Protein AF-A0A815AGS9-F1 (afdb_monomer)

InterPro domains:
  IPR000169 Cysteine peptidase, cysteine active site [PS00139] (103-114)
  IPR001300 Peptidase C2, calpain, catalytic domain [PF00648] (49-339)
  IPR001300 Peptidase C2, calpain, catalytic domain [PS50203] (48-342)
  IPR001300 Peptidase C2, calpain, catalytic domain [SM00230] (30-350)
  IPR001300 Peptidase C2, calpain, catalytic domain [cd00044] (37-338)
  IPR006108 3-hydroxyacyl-CoA dehydrogenase, C-terminal [PF00725] (447-544)
  IPR006176 3-hydroxyacyl-CoA dehydrogenase, NAD binding [PF02737] (368-445)
  IPR006180 3-hydroxyacyl-CoA dehydrogenase, conserved site [PS00067] (444-468)
  IPR008927 6-phosphogluconate dehydrogenase-like, C-terminal domain superfamily [SSF48179] (446-545)
  IPR013328 6-phosphogluconate dehydrogenase, domain 2 [G3DSA:1.10.1040.10] (449-546)
  IPR022684 Peptidase C2, calpain family [PR00704] (33-56)
  IPR022684 Peptidase C2, calpain family [PR00704] (103-119)
  IPR022684 Peptidase C2, calpain family [PR00704] (166-189)
  IPR022684 Peptidase C2, calpain family [PR00704] (191-218)
  IPR022684 Peptidase C2, calpain family [PR00704] (318-339)
  IPR036291 NAD(P)-binding domain superfamily [SSF51735] (368-446)
  IPR038765 Papain-like cysteine peptidase superfamily [SSF54001] (18-348)
  IPR052242 Mitochondrial 3-hydroxyacyl-CoA dehydrogenase [PTHR43561] (370-545)

Secondary structure (DSSP, 8-state):
--------GGG-----PPPHHHHHHHHHHHHHHHHHHHHHHHHHHT-----TTS-SSHHHH-GGGTTS--EEEEGGG--SSS-TT--PPPBS-SS--GGGEE--SSS-HHHHHHHHHHHT-HHHHHHHB---S--TT-EEEEEEEETTEEEEEEEESEEEE-TTS-BSSSEEGGGBTHHHHHHHHHHHHHSSGGGGSS--HHHHHHHHH---EEEEES--SSS---HHHHHHHHHHHHHTT-EEEEE---SSS-HHHHHHTT--TT-EEEEEEEEEETTTTEEEEEEE-TT-------TTS-HHHHHHHHHHH-----TTEEEEEHHHHHHH-SEEEEE---TT----------SS---SPPPP------TT--EEE--SSS-HHHHGGG-S-GGGEEEEEEPSSTTT--EEEEEE-TT--HHHHHHHHHHHHHTT-EEEEEES-TTTTHHHHHHHHHHHHHHHHHHTSS-HHHHHHHHHHTS--SS-HHHHHHHH-HHHHHHHHHHHHHH-TT-GGGPPPHHHHHHHHTT--BGGGTBSSSB---

Sequence (546 aa):
MNSTTSLNPSLTTTYMSMNIRDRRHRDEAEAERKFRTIIERCRRTNTHFVDDEFPHSPSSLGDSYSQNNFEWVRISKFCSSFRNDDPTEWTVMSSPEPSDIEQGLLGNCWLVTALSLISERPRMLQHILLTQNINDEGVYLVRLCHNGLWKTIIVDDSFPCYFDDMLLFSKARRRQLYIPLIEKACAKLFGSYSKLISGQIEEGLQLFTGAPCDHIDLENDDEPIDSDLVWAKLLSSCQANLLIGASTSRTDVNKDVYDQFKVHGNHAFSILAAHALDNDLCRFVLLRDPHAHSCYTDERVTPEVLQILRTVHKAHRSSGAFWMEWSKFLLLFSKITISTYVGSHFDIREQARFNRSPTDSISVFYFHVPQHTILTSNTSSLPITEIAKDVQRQDKFGGLHFFNPVPVMKLLEVIRISGTSDETFQTLLNFGKALGKTTVSCKDTPGFIVNRLLVPYLLEAARMIERGDATPEDIDTAMKLGAGYPMGPIELLDYVGLDTSKYIVDGWKKLYPNEPSFQASELLNKIVGEGKFGRKTGAGFYNYKK

Solvent-accessible surface area (backbone atoms on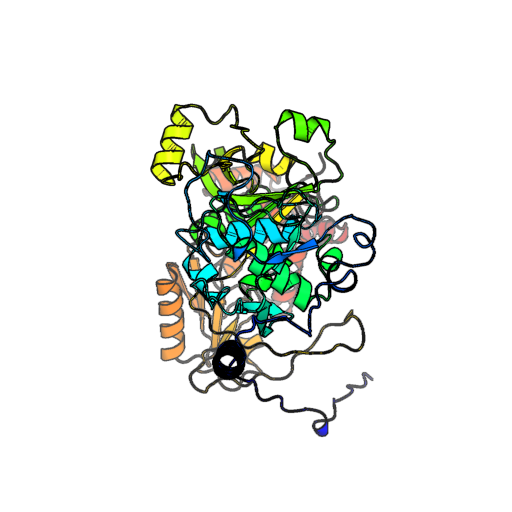ly — not comparable to full-atom values): 31107 Å² total; per-residue (Å²): 136,82,83,78,81,73,77,62,74,92,71,65,76,82,76,77,83,61,59,48,67,62,52,46,55,51,54,49,54,51,46,54,50,52,50,50,54,51,49,53,49,22,64,74,69,74,42,64,55,71,41,80,93,56,44,97,49,51,69,36,41,21,81,95,56,55,86,59,83,63,46,70,45,46,58,92,69,72,75,88,86,86,70,96,83,65,92,76,65,80,37,30,64,72,85,64,46,36,70,30,44,37,84,39,77,58,61,30,57,26,47,53,34,28,49,28,58,39,27,76,36,58,73,56,44,54,69,24,40,66,52,63,64,83,54,91,40,29,71,41,42,36,39,40,22,57,97,78,38,81,44,75,40,79,41,43,50,58,42,54,16,37,94,82,76,42,60,45,37,54,38,43,44,88,39,29,44,52,55,46,53,48,53,50,45,49,16,57,75,68,56,13,47,57,67,48,47,62,74,48,44,54,58,30,40,22,26,69,66,53,30,66,56,49,75,45,77,58,69,54,92,81,39,79,77,59,63,66,61,53,48,52,54,49,39,39,39,40,74,70,64,40,53,33,38,35,29,19,64,42,87,90,56,55,68,67,60,29,58,76,55,45,43,67,67,74,37,51,32,36,49,76,41,56,49,64,40,81,91,67,75,44,43,36,36,32,37,30,34,42,74,43,77,36,80,46,64,37,86,85,58,37,77,69,54,45,50,52,53,39,66,74,65,62,59,72,94,50,75,22,56,37,47,38,45,48,73,60,47,59,70,53,32,21,36,38,35,38,35,69,56,56,101,82,73,86,68,79,83,82,92,81,85,71,96,59,86,78,88,62,89,84,81,84,90,83,83,91,72,64,93,83,61,72,49,72,44,69,56,76,53,68,49,56,64,69,70,41,70,85,45,89,58,33,42,36,34,41,32,45,34,68,41,86,60,58,81,75,40,46,56,30,44,38,28,43,46,93,55,30,32,71,70,45,53,51,48,53,47,50,50,37,44,74,72,68,27,53,61,44,90,33,59,69,41,68,20,47,64,66,46,47,53,46,52,39,52,38,49,48,56,53,42,35,44,66,73,62,76,47,53,67,68,57,51,20,48,47,36,27,74,70,72,64,37,96,61,19,54,57,63,45,40,21,66,73,21,40,50,56,52,47,53,53,39,54,52,47,24,71,78,39,73,84,47,73,70,40,60,83,46,69,60,59,54,49,41,39,74,70,66,27,27,6,52,66,60,31,23,42,95,56,80,61,74,126

Foldseek 3Di:
DDDPPDDDPVPPPPDDFDFQVVVVVVLVVVVVVVVVVLVVVCVVVVHADADPLQHFACQQADDVCRPDPKGWDFLVPLDDDDDPPAPFDAFQDDLFALLQKDWAPAQQLLLSQLVNLCSVPVVLLCVAWVDGGDDPNQKTWGWWQDPLHIHIAIHGRTAIDDPVSHGRGMGGPSNHNSRVVNLSSVSSVQRHNNSSNDDHNQVNNCTSQVFHKDKDFLDDPQFDDPLVQVLVVQQLLLVVVWWKKFAQQDPPDDPVLCVVQQHDHRHMKTFNHWDAPDVNPWIKTKIFGSNLSGPGEDPVCPPVNVVVVCVVSVDDPRRRIYMDTSVVCSVGTGMMMTGPRDPPDGDTDDDDDDPDDDPDDDDDDDDDDDPPAAEEDQDQFDFQVVVCPPPPQLLRYWYWHADPVRSPAQEIETEHEPRHHPVNSVVSCVVSVVSNHDYDYFYRDGRTPCCVVLLLVLQVLVVCVVVVVDAQVVQQVCCCVPVVDPTGSQLVQLVVWLVVSQVSLVVCCVVPVPDPSSDHDVLSVVQVVVVATHNGNCHGSDHNDD

Organism: NCBI:txid392033

Radius of gyration: 28.4 Å; Cα contacts (8 Å, |Δi|>4): 867; chains: 1; bounding box: 63×69×75 Å

Mean predicted aligned error: 11.04 Å

Nearest PDB structures (foldseek):
  1f17-assembly1_A  TM=9.532E-01  e=5.447E-24  Homo sapiens
  4j0e-assembly1_A  TM=9.548E-01  e=2.139E-23  Caenorhabditis elegans
  4j0f-assembly1_B  TM=9.635E-01  e=3.783E-23  Caenorhabditis elegans
  4j0f-assembly1_A  TM=9.682E-01  e=4.005E-23  Caenorhabditis elegans
  1m76-assembly1_B  TM=8.921E-01  e=3.188E-23  Homo sapiens

pLDDT: mean 83.56, std 14.75, range [23.83, 98.31]

Structure (mmCIF, N/CA/C/O backbone):
data_AF-A0A815AGS9-F1
#
_entry.id   AF-A0A815AGS9-F1
#
loop_
_atom_site.group_PDB
_atom_site.id
_atom_site.type_symbol
_atom_site.label_atom_id
_atom_site.label_alt_id
_atom_site.label_comp_id
_atom_site.label_asym_id
_atom_site.label_entity_id
_atom_site.label_seq_id
_atom_site.pdbx_PDB_ins_code
_atom_site.Cartn_x
_atom_site.Cartn_y
_atom_site.Cartn_z
_atom_site.occupancy
_atom_site.B_iso_or_equiv
_atom_site.auth_seq_id
_atom_site.auth_comp_id
_atom_site.auth_asym_id
_atom_site.auth_atom_id
_atom_site.pdbx_PDB_model_num
ATOM 1 N N . MET A 1 1 ? 28.305 -36.511 -3.521 1.00 28.94 1 MET A N 1
ATOM 2 C CA . MET A 1 1 ? 27.216 -37.256 -2.856 1.00 28.94 1 MET A CA 1
ATOM 3 C C . MET A 1 1 ? 26.442 -36.248 -2.027 1.00 28.94 1 MET A C 1
ATOM 5 O O . MET A 1 1 ? 26.862 -35.939 -0.924 1.00 28.94 1 MET A O 1
ATOM 9 N N . ASN A 1 2 ? 25.397 -35.652 -2.603 1.00 25.34 2 ASN A N 1
ATOM 10 C CA . ASN A 1 2 ? 24.553 -34.690 -1.897 1.00 25.34 2 ASN A CA 1
ATOM 11 C C . ASN A 1 2 ? 23.443 -35.477 -1.209 1.00 25.34 2 ASN A C 1
ATOM 13 O O . ASN A 1 2 ? 22.612 -36.083 -1.881 1.00 25.34 2 ASN A O 1
ATOM 17 N N . SER A 1 3 ? 23.470 -35.510 0.119 1.00 23.83 3 SER A N 1
ATOM 18 C CA . SER A 1 3 ? 22.389 -36.051 0.929 1.00 23.83 3 SER A CA 1
ATOM 19 C C . SER A 1 3 ? 21.171 -35.137 0.798 1.00 23.83 3 SER A C 1
ATOM 21 O O . SER A 1 3 ? 21.074 -34.115 1.473 1.00 23.83 3 SER A O 1
ATOM 23 N N . THR A 1 4 ? 20.246 -35.493 -0.086 1.00 28.92 4 THR A N 1
ATOM 24 C CA . THR A 1 4 ? 18.860 -35.035 -0.034 1.00 28.92 4 THR A CA 1
ATOM 25 C C . THR A 1 4 ? 18.246 -35.567 1.255 1.00 28.92 4 THR A C 1
ATOM 27 O O . THR A 1 4 ? 17.842 -36.724 1.346 1.00 28.92 4 THR A O 1
ATOM 30 N N . THR A 1 5 ? 18.197 -34.733 2.287 1.00 28.16 5 THR A N 1
ATOM 31 C CA . THR A 1 5 ? 17.333 -34.959 3.444 1.00 28.16 5 THR A CA 1
ATOM 32 C C . THR A 1 5 ? 15.889 -34.840 2.968 1.00 28.16 5 THR A C 1
ATOM 34 O O . THR A 1 5 ? 15.315 -33.756 2.912 1.00 28.16 5 THR A O 1
ATOM 37 N N . SER A 1 6 ? 15.295 -35.968 2.578 1.00 28.67 6 SER A N 1
ATOM 38 C CA . SER A 1 6 ? 13.852 -36.070 2.400 1.00 28.67 6 SER A CA 1
ATOM 39 C C . SER A 1 6 ? 13.192 -35.794 3.749 1.00 28.67 6 SER A C 1
ATOM 41 O O . SER A 1 6 ? 13.379 -36.558 4.701 1.00 28.67 6 SER A O 1
ATOM 43 N N . LEU A 1 7 ? 12.435 -34.702 3.846 1.00 30.11 7 LEU A N 1
ATOM 44 C CA . LEU A 1 7 ? 11.530 -34.487 4.969 1.00 30.11 7 LEU A CA 1
ATOM 45 C C . LEU A 1 7 ? 10.557 -35.670 5.030 1.00 30.11 7 LEU A C 1
ATOM 47 O O . LEU A 1 7 ? 9.922 -36.025 4.038 1.00 30.11 7 LEU A O 1
ATOM 51 N N . ASN A 1 8 ? 10.497 -36.306 6.197 1.00 29.19 8 ASN A N 1
ATOM 52 C CA . ASN A 1 8 ? 9.633 -37.444 6.475 1.00 29.19 8 ASN A CA 1
ATOM 53 C C . ASN A 1 8 ? 8.165 -37.015 6.240 1.00 29.19 8 ASN A C 1
ATOM 55 O O . ASN A 1 8 ? 7.715 -36.082 6.912 1.00 29.19 8 ASN A O 1
ATOM 59 N N . PRO A 1 9 ? 7.400 -37.649 5.328 1.00 38.41 9 PRO A N 1
ATOM 60 C CA . PRO A 1 9 ? 6.019 -37.249 5.029 1.00 38.41 9 PRO A CA 1
ATOM 61 C C . PRO A 1 9 ? 5.105 -37.257 6.263 1.00 38.41 9 PRO A C 1
ATOM 63 O O . PRO A 1 9 ? 4.135 -36.509 6.326 1.00 38.41 9 PRO A O 1
ATOM 66 N N . SER A 1 10 ? 5.448 -38.043 7.286 1.00 32.84 10 SER A N 1
ATOM 67 C CA . SER A 1 10 ? 4.735 -38.129 8.565 1.00 32.84 10 SER A CA 1
ATOM 68 C C . SER A 1 10 ? 4.804 -36.866 9.439 1.00 32.84 10 SER A C 1
ATOM 70 O O . SER A 1 10 ? 4.078 -36.790 10.427 1.00 32.84 10 SER A O 1
ATOM 72 N N . LEU A 1 11 ? 5.629 -35.870 9.087 1.00 34.56 11 LEU A N 1
ATOM 73 C CA . LEU A 1 11 ? 5.696 -34.558 9.752 1.00 34.56 11 LEU A CA 1
ATOM 74 C C . LEU A 1 11 ? 4.956 -33.448 8.989 1.00 34.56 11 LEU A C 1
ATOM 76 O O . LEU A 1 11 ? 4.988 -32.291 9.411 1.00 34.56 11 LEU A O 1
ATOM 80 N N . THR A 1 12 ? 4.269 -33.768 7.886 1.00 37.03 12 THR A N 1
ATOM 81 C CA . THR A 1 12 ? 3.355 -32.808 7.254 1.00 37.03 12 THR A CA 1
ATOM 82 C C . THR A 1 12 ? 2.075 -32.713 8.074 1.00 37.03 12 THR A C 1
ATOM 84 O O . THR A 1 12 ? 1.084 -33.391 7.816 1.00 37.03 12 THR A O 1
ATOM 87 N N . THR A 1 13 ? 2.080 -31.856 9.095 1.00 38.69 13 THR A N 1
ATOM 88 C CA . THR A 1 13 ? 0.830 -31.400 9.702 1.00 38.69 13 THR A CA 1
ATOM 89 C C . THR A 1 13 ? 0.014 -30.749 8.589 1.00 38.69 13 THR A C 1
ATOM 91 O O . THR A 1 13 ? 0.365 -29.683 8.085 1.00 38.69 13 THR A O 1
ATOM 94 N N . THR A 1 14 ? -1.043 -31.424 8.141 1.00 38.28 14 THR A N 1
ATOM 95 C CA . THR A 1 14 ? -2.003 -30.848 7.201 1.00 38.28 14 THR A CA 1
ATOM 96 C C . THR A 1 14 ? -2.766 -29.766 7.952 1.00 38.28 14 THR A C 1
ATOM 98 O O . THR A 1 14 ? -3.725 -30.046 8.669 1.00 38.28 14 THR A O 1
ATOM 101 N N . TYR A 1 15 ? -2.305 -28.524 7.851 1.00 41.81 15 TYR A N 1
ATOM 102 C CA . TYR A 1 15 ? -3.049 -27.385 8.364 1.00 41.81 15 TYR A CA 1
ATOM 103 C C . TYR A 1 15 ? -4.212 -27.134 7.409 1.00 41.81 15 TYR A C 1
ATOM 105 O O . TYR A 1 15 ? -4.020 -26.772 6.249 1.00 41.81 15 TYR A O 1
ATOM 113 N N . MET A 1 16 ? -5.433 -27.403 7.873 1.00 41.69 16 MET A N 1
ATOM 114 C CA . MET A 1 16 ? -6.617 -26.983 7.137 1.00 41.69 16 MET A CA 1
ATOM 115 C C . MET A 1 16 ? -6.713 -25.467 7.216 1.00 41.69 16 MET A C 1
ATOM 117 O O . MET A 1 16 ? -6.917 -24.913 8.298 1.00 41.69 16 MET A O 1
ATOM 121 N N . SER A 1 17 ? -6.593 -24.813 6.064 1.00 48.66 17 SER A N 1
ATOM 122 C CA . SER A 1 17 ? -6.800 -23.377 5.962 1.00 48.66 17 SER A CA 1
ATOM 123 C C . SER A 1 17 ? -8.215 -23.031 6.399 1.00 48.66 17 SER A C 1
ATOM 125 O O . SER A 1 17 ? -9.193 -23.537 5.841 1.00 48.66 17 SER A O 1
ATOM 127 N N . MET A 1 18 ? -8.335 -22.169 7.399 1.00 52.22 18 MET A N 1
ATOM 128 C CA . MET A 1 18 ? -9.623 -21.685 7.870 1.00 52.22 18 MET A CA 1
ATOM 129 C C . MET A 1 18 ? -9.985 -20.414 7.114 1.00 52.22 18 MET A C 1
ATOM 131 O O . MET A 1 18 ? -9.191 -19.476 7.051 1.00 52.22 18 MET A O 1
ATOM 135 N N . ASN A 1 19 ? -11.200 -20.356 6.572 1.00 60.56 19 ASN A N 1
ATOM 136 C CA . ASN A 1 19 ? -11.698 -19.128 5.974 1.00 60.56 19 ASN A CA 1
ATOM 137 C C . ASN A 1 19 ? -11.734 -18.023 7.046 1.00 60.56 19 ASN A C 1
ATOM 139 O O . ASN A 1 19 ? -12.396 -18.162 8.080 1.00 60.56 19 ASN A O 1
ATOM 143 N N . ILE A 1 20 ? -11.010 -16.926 6.813 1.00 63.66 20 ILE A N 1
ATOM 144 C CA . ILE A 1 20 ? -10.894 -15.841 7.791 1.00 63.66 20 ILE A CA 1
ATOM 145 C C . ILE A 1 20 ? -12.243 -15.172 8.065 1.00 63.66 20 ILE A C 1
ATOM 147 O O . ILE A 1 20 ? -12.458 -14.698 9.177 1.00 63.66 20 ILE A O 1
ATOM 151 N N . ARG A 1 21 ? -13.173 -15.167 7.096 1.00 67.00 21 ARG A N 1
ATOM 152 C CA . ARG A 1 21 ? -14.525 -14.625 7.288 1.00 67.00 21 ARG A CA 1
ATOM 153 C C . ARG A 1 21 ? -15.323 -15.485 8.258 1.00 67.00 21 ARG A C 1
ATOM 155 O O . ARG A 1 21 ? -15.957 -14.936 9.148 1.00 67.00 21 ARG A O 1
ATOM 162 N N . ASP A 1 22 ? -15.230 -16.808 8.156 1.00 69.50 22 ASP A N 1
ATOM 163 C CA . ASP A 1 22 ? -15.920 -17.719 9.080 1.00 69.50 22 ASP A CA 1
ATOM 164 C C . ASP A 1 22 ? -15.358 -17.605 10.496 1.00 69.50 22 ASP A C 1
ATOM 166 O O . ASP A 1 22 ? -16.104 -17.538 11.475 1.00 69.50 22 ASP A O 1
ATOM 170 N N . ARG A 1 23 ? -14.026 -17.532 10.620 1.00 71.81 23 ARG A N 1
ATOM 171 C CA . ARG A 1 23 ? -13.377 -17.254 11.905 1.00 71.81 23 ARG A CA 1
ATOM 172 C C . ARG A 1 23 ? -13.841 -15.915 12.469 1.00 71.81 23 ARG A C 1
ATOM 174 O O . ARG A 1 23 ? -14.278 -15.864 13.612 1.00 71.81 23 ARG A O 1
ATOM 181 N N . ARG A 1 24 ? -13.830 -14.873 11.641 1.00 73.38 24 ARG A N 1
ATOM 182 C CA . ARG A 1 24 ? -14.290 -13.533 11.996 1.00 73.38 24 ARG A CA 1
ATOM 183 C C . ARG A 1 24 ? -15.736 -13.540 12.485 1.00 73.38 24 ARG A C 1
ATOM 185 O O . ARG A 1 24 ? -15.992 -12.992 13.545 1.00 73.38 24 ARG A O 1
ATOM 192 N N . HIS A 1 25 ? -16.660 -14.192 11.783 1.00 78.44 25 HIS A N 1
ATOM 193 C CA . HIS A 1 25 ? -18.056 -14.284 12.216 1.00 78.44 25 HIS A CA 1
ATOM 194 C C . HIS A 1 25 ? -18.205 -14.970 13.577 1.00 78.44 25 HIS A C 1
ATOM 196 O O . HIS A 1 25 ? -19.028 -14.548 14.389 1.00 78.44 25 HIS A O 1
ATOM 202 N N . ARG A 1 26 ? -17.400 -16.004 13.858 1.00 80.25 26 ARG A N 1
ATOM 203 C CA . ARG A 1 26 ? -17.395 -16.653 15.177 1.00 80.25 26 ARG A CA 1
ATOM 204 C C . ARG A 1 26 ? -16.855 -15.733 16.270 1.00 80.25 26 ARG A C 1
ATOM 206 O O . ARG A 1 26 ? -17.516 -15.592 17.295 1.00 80.25 26 ARG A O 1
ATOM 213 N N . ASP A 1 27 ? -15.716 -15.089 16.033 1.00 79.50 27 ASP A N 1
ATOM 214 C CA . ASP A 1 27 ? -15.076 -14.186 16.998 1.00 79.50 27 ASP A CA 1
ATOM 215 C C . ASP A 1 27 ? -15.971 -12.956 17.280 1.00 79.50 27 ASP A C 1
ATOM 217 O O . ASP A 1 27 ? -16.116 -12.520 18.423 1.00 79.50 27 ASP A O 1
ATOM 221 N N . GLU A 1 28 ? -16.650 -12.435 16.252 1.00 80.81 28 GLU A N 1
ATOM 222 C CA . GLU A 1 28 ? -17.669 -11.384 16.363 1.00 80.81 28 GLU A CA 1
ATOM 223 C C . GLU A 1 28 ? -18.873 -11.838 17.196 1.00 80.81 28 GLU A C 1
ATOM 225 O O . GLU A 1 28 ? -19.296 -11.126 18.106 1.00 80.81 28 GLU A O 1
ATOM 230 N N . ALA A 1 29 ? -19.410 -13.031 16.926 1.00 86.06 29 ALA A N 1
ATOM 231 C CA . ALA A 1 29 ? -20.555 -13.562 17.660 1.00 86.06 29 ALA A CA 1
ATOM 232 C C . ALA A 1 29 ? -20.234 -13.832 19.140 1.00 86.06 29 ALA A C 1
ATOM 234 O O . ALA A 1 29 ? -21.107 -13.686 20.000 1.00 86.06 29 ALA A O 1
ATOM 235 N N . GLU A 1 30 ? -19.000 -14.233 19.455 1.00 87.69 30 GLU A N 1
ATOM 236 C CA . GLU A 1 30 ? -18.544 -14.388 20.836 1.00 87.69 30 GLU A CA 1
ATOM 237 C C . GLU A 1 30 ? -18.424 -13.033 21.544 1.00 87.69 30 GLU A C 1
ATOM 239 O O . GLU A 1 30 ? -18.948 -12.873 22.650 1.00 87.69 30 GLU A O 1
ATOM 244 N N . ALA A 1 31 ? -17.789 -12.047 20.902 1.00 86.12 31 ALA A N 1
ATOM 245 C CA . ALA A 1 31 ? -17.641 -10.704 21.456 1.00 86.12 31 ALA A CA 1
ATOM 246 C C . ALA A 1 31 ? -19.001 -10.032 21.696 1.00 86.12 31 ALA A C 1
ATOM 248 O O . ALA A 1 31 ? -19.231 -9.481 22.769 1.00 86.12 31 ALA A O 1
ATOM 249 N N . GLU A 1 32 ? -19.939 -10.168 20.757 1.00 88.25 32 GLU A N 1
ATOM 250 C CA . GLU A 1 32 ? -21.309 -9.658 20.877 1.00 88.25 32 GLU A CA 1
ATOM 251 C C . GLU A 1 32 ? -22.083 -10.331 22.025 1.00 88.25 32 GLU A C 1
ATOM 253 O O . GLU A 1 32 ? -22.912 -9.715 22.698 1.00 88.25 32 GLU A O 1
ATOM 258 N N . ARG A 1 33 ? -21.822 -11.619 22.281 1.00 92.25 33 ARG A N 1
ATOM 259 C CA . ARG A 1 33 ? -22.417 -12.333 23.419 1.00 92.25 33 ARG A CA 1
ATOM 260 C C . ARG A 1 33 ? -21.856 -11.821 24.742 1.00 92.25 33 ARG A C 1
ATOM 262 O O . ARG A 1 33 ? -22.626 -11.579 25.665 1.00 92.25 33 ARG A O 1
ATOM 269 N N . LYS A 1 34 ? -20.534 -11.637 24.830 1.00 90.88 34 LYS A N 1
ATOM 270 C CA . LYS A 1 34 ? -19.873 -11.046 26.006 1.00 90.88 34 LYS A CA 1
ATOM 271 C C . LYS A 1 34 ? -20.389 -9.632 26.268 1.00 90.88 34 LYS A C 1
ATOM 273 O O . LYS A 1 34 ? -20.774 -9.340 27.395 1.00 90.88 34 LYS A O 1
ATOM 278 N N . PHE A 1 35 ? -20.481 -8.808 25.226 1.00 92.69 35 PHE A N 1
ATOM 279 C CA . PHE A 1 35 ? -21.033 -7.456 25.279 1.00 92.69 35 PHE A CA 1
ATOM 280 C C . PHE A 1 35 ? -22.441 -7.434 25.880 1.00 92.69 35 PHE A C 1
ATOM 282 O O . PHE A 1 35 ? -22.672 -6.752 26.875 1.00 92.69 35 PHE A O 1
ATOM 289 N N . ARG A 1 36 ? -23.366 -8.247 25.354 1.00 93.56 36 ARG A N 1
ATOM 290 C CA . ARG A 1 36 ? -24.739 -8.325 25.879 1.00 93.56 36 ARG A CA 1
ATOM 291 C C . ARG A 1 36 ? -24.795 -8.765 27.340 1.00 93.56 36 ARG A C 1
ATOM 293 O O . ARG A 1 36 ? -25.482 -8.127 28.132 1.00 93.56 36 ARG A O 1
ATOM 300 N N . THR A 1 37 ? -24.020 -9.781 27.720 1.00 95.00 37 THR A N 1
ATOM 301 C CA . THR A 1 37 ? -23.931 -10.233 29.119 1.00 95.00 37 THR A CA 1
ATOM 302 C C . THR A 1 37 ? -23.425 -9.128 30.051 1.00 95.00 37 THR A C 1
ATOM 304 O O . THR A 1 37 ? -23.927 -8.987 31.167 1.00 95.00 37 THR A O 1
ATOM 307 N N . ILE A 1 38 ? -22.440 -8.335 29.610 1.00 94.06 38 ILE A N 1
ATOM 308 C CA . ILE A 1 38 ? -21.919 -7.193 30.375 1.00 94.06 38 ILE A CA 1
ATOM 309 C C . ILE A 1 38 ? -23.019 -6.145 30.561 1.00 94.06 38 ILE A C 1
ATOM 311 O O . ILE A 1 38 ? -23.302 -5.773 31.698 1.00 94.06 38 ILE A O 1
ATOM 315 N N . ILE A 1 39 ? -23.686 -5.738 29.475 1.00 94.00 39 ILE A N 1
ATOM 316 C CA . ILE A 1 39 ? -24.785 -4.762 29.510 1.00 94.00 39 ILE A CA 1
ATOM 317 C C . ILE A 1 39 ? -25.890 -5.208 30.478 1.00 94.00 39 ILE A C 1
ATOM 319 O O . ILE A 1 39 ? -26.298 -4.449 31.356 1.00 94.00 39 ILE A O 1
ATOM 323 N N . GLU A 1 40 ? -26.358 -6.453 30.361 1.00 94.75 40 GLU A N 1
ATOM 324 C CA . GLU A 1 40 ? -27.407 -7.004 31.226 1.00 94.75 40 GLU A CA 1
ATOM 325 C C . GLU A 1 40 ? -26.993 -7.012 32.701 1.00 94.75 40 GLU A C 1
ATOM 327 O O . GLU A 1 40 ? -27.786 -6.650 33.577 1.00 94.75 40 GLU A O 1
ATOM 332 N N . ARG A 1 41 ? -25.740 -7.386 32.990 1.00 94.88 41 ARG A N 1
ATOM 333 C CA . ARG A 1 41 ? -25.204 -7.366 34.352 1.00 94.88 41 ARG A CA 1
ATOM 334 C C . ARG A 1 41 ? -25.172 -5.945 34.906 1.00 94.88 41 ARG A C 1
ATOM 336 O O . ARG A 1 41 ? -25.708 -5.749 35.992 1.00 94.88 41 ARG A O 1
ATOM 343 N N . CYS A 1 42 ? -24.597 -4.997 34.166 1.00 94.88 42 CYS A N 1
ATOM 344 C CA . CYS A 1 42 ? -24.490 -3.586 34.540 1.00 94.88 42 CYS A CA 1
ATOM 345 C C . CYS A 1 42 ? -25.859 -2.969 34.845 1.00 94.88 42 CYS A C 1
ATOM 347 O O . CYS A 1 42 ? -26.044 -2.372 35.906 1.00 94.88 42 CYS A O 1
ATOM 349 N N . ARG A 1 43 ? -26.853 -3.209 33.980 1.00 94.38 43 ARG A N 1
ATOM 350 C CA . ARG A 1 43 ? -28.241 -2.770 34.199 1.00 94.38 43 ARG A CA 1
ATOM 351 C C . ARG A 1 43 ? -28.849 -3.373 35.457 1.00 94.38 43 ARG A C 1
ATOM 353 O O . ARG A 1 43 ? -29.470 -2.662 36.239 1.00 94.38 43 ARG A O 1
ATOM 360 N N . ARG A 1 44 ? -28.659 -4.678 35.679 1.00 95.50 44 ARG A N 1
ATOM 361 C CA . ARG A 1 44 ? -29.209 -5.378 36.850 1.00 95.50 44 ARG A CA 1
ATOM 362 C C . ARG A 1 44 ? -28.602 -4.886 38.165 1.00 95.50 44 ARG A C 1
ATOM 364 O O . ARG A 1 44 ? -29.304 -4.843 39.169 1.00 95.50 44 ARG A O 1
ATOM 371 N N . THR A 1 45 ? -27.309 -4.569 38.181 1.00 94.00 45 THR A N 1
ATOM 372 C CA . THR A 1 45 ? -26.603 -4.108 39.387 1.00 94.00 45 THR A CA 1
ATOM 373 C C . THR A 1 45 ? -26.597 -2.591 39.545 1.00 94.00 45 THR A C 1
ATOM 375 O O . THR A 1 45 ? -26.130 -2.111 40.572 1.00 94.00 45 THR A O 1
ATOM 378 N N . ASN A 1 46 ? -27.130 -1.847 38.570 1.00 92.25 46 ASN A N 1
ATOM 379 C CA . ASN A 1 46 ? -27.054 -0.389 38.497 1.00 92.25 46 ASN A CA 1
ATOM 380 C C . ASN A 1 46 ? -25.604 0.123 38.625 1.00 92.25 46 ASN A C 1
ATOM 382 O O . ASN A 1 46 ? -25.312 1.054 39.374 1.00 92.25 46 ASN A O 1
ATOM 386 N N . THR A 1 47 ? -24.682 -0.542 37.925 1.00 93.00 47 THR A N 1
ATOM 387 C CA . THR A 1 47 ? -23.250 -0.212 37.898 1.00 93.00 47 THR A CA 1
ATOM 388 C C . THR A 1 47 ? -22.765 -0.060 36.465 1.00 93.00 47 THR A C 1
ATOM 390 O O . THR A 1 47 ? -23.325 -0.654 35.547 1.00 93.00 47 THR A O 1
ATOM 393 N N . HIS A 1 48 ? -21.673 0.669 36.272 1.00 92.56 48 HIS A N 1
ATOM 394 C CA . HIS A 1 48 ? -21.010 0.778 34.973 1.00 92.56 48 HIS A CA 1
ATOM 395 C C . HIS A 1 48 ? -19.995 -0.347 34.771 1.00 92.56 48 HIS A C 1
ATOM 397 O O . HIS A 1 48 ? -19.583 -1.005 35.730 1.00 92.56 48 HIS A O 1
ATOM 403 N N . PHE A 1 49 ? -19.633 -0.594 33.518 1.00 95.06 49 PHE A N 1
ATOM 404 C CA . PHE A 1 49 ? -18.580 -1.528 33.167 1.00 95.06 49 PHE A CA 1
ATOM 405 C C . PHE A 1 49 ? -17.217 -0.923 33.511 1.00 95.06 49 PHE A C 1
ATOM 407 O O . PHE A 1 49 ? -16.944 0.239 33.218 1.00 95.06 49 PHE A O 1
ATOM 414 N N . VAL A 1 50 ? -16.374 -1.732 34.143 1.00 93.56 50 VAL A N 1
ATOM 415 C CA . VAL A 1 50 ? -14.960 -1.447 34.379 1.00 93.56 50 VAL A CA 1
ATOM 416 C C . VAL A 1 50 ? -14.198 -2.651 33.856 1.00 93.56 50 VAL A C 1
ATOM 418 O O . VAL A 1 50 ? -14.547 -3.791 34.167 1.00 93.56 50 VAL A O 1
ATOM 421 N N . ASP A 1 51 ? -13.208 -2.399 33.011 1.00 93.88 51 ASP A N 1
ATOM 422 C CA . ASP A 1 51 ? -12.447 -3.449 32.354 1.00 93.88 51 ASP A CA 1
ATOM 423 C C . ASP A 1 51 ? -11.356 -4.009 33.278 1.00 93.88 51 ASP A C 1
ATOM 425 O O . ASP A 1 51 ? -10.257 -3.463 33.381 1.00 93.88 51 ASP A O 1
ATOM 429 N N . ASP A 1 52 ? -11.651 -5.129 33.940 1.00 93.06 52 ASP A N 1
ATOM 430 C CA . ASP A 1 52 ? -10.713 -5.801 34.850 1.00 93.06 52 ASP A CA 1
ATOM 431 C C . ASP A 1 52 ? -9.429 -6.287 34.143 1.00 93.06 52 ASP A C 1
ATOM 433 O O . ASP A 1 52 ? -8.388 -6.439 34.785 1.00 93.06 52 ASP A O 1
ATOM 437 N N . GLU A 1 53 ? -9.471 -6.522 32.824 1.00 93.44 53 GLU A N 1
ATOM 438 C CA . GLU A 1 53 ? -8.292 -6.920 32.038 1.00 93.44 53 GLU A CA 1
ATOM 439 C C . GLU A 1 53 ? -7.378 -5.730 31.706 1.00 93.44 53 GLU A C 1
ATOM 441 O O . GLU A 1 53 ? -6.234 -5.931 31.293 1.00 93.44 53 GLU A O 1
ATOM 446 N N . PHE A 1 54 ? -7.868 -4.497 31.866 1.00 95.94 54 PHE A N 1
ATOM 447 C CA . PHE A 1 54 ? -7.117 -3.266 31.624 1.00 95.94 54 PHE A CA 1
ATOM 448 C C . PHE A 1 54 ? -7.445 -2.216 32.701 1.00 95.94 54 PHE A C 1
ATOM 450 O O . PHE A 1 54 ? -8.128 -1.222 32.436 1.00 95.94 54 PHE A O 1
ATOM 457 N N . PRO A 1 55 ? -6.976 -2.441 33.944 1.00 93.25 55 PRO A N 1
ATOM 458 C CA . PRO A 1 55 ? -7.440 -1.716 35.121 1.00 93.25 55 PRO A CA 1
ATOM 459 C C . PRO A 1 55 ? -7.056 -0.234 35.094 1.00 93.25 55 PRO A C 1
ATOM 461 O O . PRO A 1 55 ? -6.050 0.160 34.506 1.00 93.25 55 PRO A O 1
ATOM 464 N N . HIS A 1 56 ? -7.808 0.598 35.813 1.00 92.94 56 HIS A N 1
ATOM 465 C CA . HIS A 1 56 ? -7.552 2.038 35.964 1.00 92.94 56 HIS A CA 1
ATOM 466 C C . HIS A 1 56 ? -6.384 2.307 36.925 1.00 92.94 56 HIS A C 1
ATOM 468 O O . HIS A 1 56 ? -6.553 2.836 38.021 1.00 92.94 56 HIS A O 1
ATOM 474 N N . SER A 1 57 ? -5.184 1.873 36.548 1.00 88.56 57 SER A N 1
ATOM 475 C CA . SER A 1 57 ? -3.994 1.916 37.396 1.00 88.56 57 SER A CA 1
ATOM 476 C C . SER A 1 57 ? -2.737 2.261 36.585 1.00 88.56 57 SER A C 1
ATOM 478 O O . SER A 1 57 ? -2.761 2.228 35.348 1.00 88.56 57 SER A O 1
ATOM 480 N N . PRO A 1 58 ? -1.606 2.553 37.256 1.00 87.94 58 PRO A N 1
ATOM 481 C CA . PRO A 1 58 ? -0.333 2.770 36.579 1.00 87.94 58 PRO A CA 1
ATOM 482 C C . PRO A 1 58 ? 0.110 1.615 35.669 1.00 87.94 58 PRO A C 1
ATOM 484 O O . PRO A 1 58 ? 0.817 1.875 34.700 1.00 87.94 58 PRO A O 1
ATOM 487 N N . SER A 1 59 ? -0.321 0.364 35.904 1.00 90.25 59 SER A N 1
ATOM 488 C CA . SER A 1 59 ? 0.066 -0.770 35.045 1.00 90.25 59 SER A CA 1
ATOM 489 C C . SER A 1 59 ? -0.448 -0.619 33.612 1.00 90.25 59 SER A C 1
ATOM 491 O O . SER A 1 59 ? 0.246 -0.985 32.669 1.00 90.25 59 SER A O 1
ATOM 493 N N . SER A 1 60 ? -1.635 -0.032 33.444 1.00 93.00 60 SER A N 1
ATOM 494 C CA . SER A 1 60 ? -2.254 0.198 32.133 1.00 93.00 60 SER A CA 1
ATOM 495 C C . SER A 1 60 ? -1.662 1.409 31.410 1.00 93.00 60 SER A C 1
ATOM 497 O O . SER A 1 60 ? -1.723 1.495 30.185 1.00 93.00 60 SER A O 1
ATOM 499 N N . LEU A 1 61 ? -1.038 2.338 32.139 1.00 89.62 61 LEU A N 1
ATOM 500 C CA . LEU A 1 61 ? -0.284 3.445 31.544 1.00 89.62 61 LEU A CA 1
ATOM 501 C C . LEU A 1 61 ? 1.148 3.036 31.188 1.00 89.62 61 LEU A C 1
ATOM 503 O O . LEU A 1 61 ? 1.646 3.396 30.123 1.00 89.62 61 LEU A O 1
ATOM 507 N N . GLY A 1 62 ? 1.783 2.255 32.063 1.00 86.25 62 GLY A N 1
ATOM 508 C CA . GLY A 1 62 ? 3.186 1.863 32.014 1.00 86.25 62 GLY A CA 1
ATOM 509 C C . GLY A 1 62 ? 4.112 2.772 32.830 1.00 86.25 62 GLY A C 1
ATOM 510 O O . GLY A 1 62 ? 3.781 3.915 33.153 1.00 86.25 62 GLY A O 1
ATOM 511 N N . ASP A 1 63 ? 5.299 2.247 33.150 1.00 74.44 63 ASP A N 1
ATOM 512 C CA . ASP A 1 63 ? 6.205 2.793 34.174 1.00 74.44 63 ASP A CA 1
ATOM 513 C C . ASP A 1 63 ? 6.561 4.275 33.977 1.00 74.44 63 ASP A C 1
ATOM 515 O O . ASP A 1 63 ? 6.595 5.035 34.946 1.00 74.44 63 ASP A O 1
ATOM 519 N N . SER A 1 64 ? 6.739 4.712 32.726 1.00 70.25 64 SER A N 1
ATOM 520 C CA . SER A 1 64 ? 7.124 6.084 32.358 1.00 70.25 64 SER A CA 1
ATOM 521 C C . SER A 1 64 ? 6.105 7.165 32.736 1.00 70.25 64 SER A C 1
ATOM 523 O O . SER A 1 64 ? 6.466 8.336 32.774 1.00 70.25 64 SER A O 1
ATOM 525 N N . TYR A 1 65 ? 4.853 6.796 33.019 1.00 69.88 65 TYR A N 1
ATOM 526 C CA . TYR A 1 65 ? 3.774 7.743 33.336 1.00 69.88 65 TYR A CA 1
ATOM 527 C C . TYR A 1 65 ? 3.177 7.531 34.732 1.00 69.88 65 TYR A C 1
ATOM 529 O O . TYR A 1 65 ? 2.223 8.208 35.105 1.00 69.88 65 TYR A O 1
ATOM 537 N N . SER A 1 66 ? 3.758 6.626 35.525 1.00 62.53 66 SER A N 1
ATOM 538 C CA . SER A 1 66 ? 3.285 6.261 36.868 1.00 62.53 66 SER A CA 1
ATOM 539 C C . SER A 1 66 ? 3.402 7.379 37.917 1.00 62.53 66 SER A C 1
ATOM 541 O O . SER A 1 66 ? 2.721 7.323 38.936 1.00 62.53 66 SER A O 1
ATOM 543 N N . GLN A 1 67 ? 4.241 8.392 37.670 1.00 59.59 67 GLN A N 1
ATOM 544 C CA . GLN A 1 67 ? 4.515 9.504 38.594 1.00 59.59 67 GLN A CA 1
ATOM 545 C C . GLN A 1 67 ? 3.697 10.774 38.309 1.00 59.59 67 GLN A C 1
ATOM 547 O O . GLN A 1 67 ? 3.814 11.754 39.043 1.00 59.59 67 GLN A O 1
ATOM 552 N N . ASN A 1 68 ? 2.885 10.781 37.249 1.00 63.25 68 ASN A N 1
ATOM 553 C CA . ASN A 1 68 ? 2.043 11.927 36.929 1.00 63.25 68 ASN A CA 1
ATOM 554 C C . ASN A 1 68 ? 0.812 11.950 37.844 1.00 63.25 68 ASN A C 1
ATOM 556 O O . ASN A 1 68 ? 0.227 10.916 38.151 1.00 63.25 68 ASN A O 1
ATOM 560 N N . ASN A 1 69 ? 0.390 13.143 38.250 1.00 71.69 69 ASN A N 1
ATOM 561 C CA . ASN A 1 69 ? -0.893 13.340 38.911 1.00 71.69 69 ASN A CA 1
ATOM 562 C C . ASN A 1 69 ? -2.023 13.225 37.868 1.00 71.69 69 ASN A C 1
ATOM 564 O O . ASN A 1 69 ? -2.343 14.211 37.203 1.00 71.69 69 ASN A O 1
ATOM 568 N N . PHE A 1 70 ? -2.579 12.027 37.692 1.00 76.44 70 PHE A N 1
ATOM 569 C CA . PHE A 1 70 ? -3.693 11.762 36.778 1.00 76.44 70 PHE A CA 1
ATOM 570 C C . PHE A 1 70 ? -4.828 11.020 37.486 1.00 76.44 70 PHE A C 1
ATOM 572 O O . PHE A 1 70 ? -4.619 10.318 38.477 1.00 76.44 70 PHE A O 1
ATOM 579 N N . GLU A 1 71 ? -6.025 11.120 36.922 1.00 87.81 71 GLU A N 1
ATOM 580 C CA . GLU A 1 71 ? -7.198 10.356 37.338 1.00 87.81 71 GLU A CA 1
ATOM 581 C C . GLU A 1 71 ? -7.879 9.694 36.141 1.00 87.81 71 GLU A C 1
ATOM 583 O O . GLU A 1 71 ? -7.807 10.178 35.014 1.00 87.81 71 GLU A O 1
ATOM 588 N N . TRP A 1 72 ? -8.520 8.549 36.375 1.00 90.25 72 TRP A N 1
ATOM 589 C CA . TRP A 1 72 ? -9.330 7.884 35.360 1.00 90.25 72 TRP A CA 1
ATOM 590 C C . TRP A 1 72 ? -10.762 8.383 35.469 1.00 90.25 72 TRP A C 1
ATOM 592 O O . TRP A 1 72 ? -11.471 8.076 36.429 1.00 90.25 72 TRP A O 1
ATOM 602 N N . VAL A 1 73 ? -11.183 9.157 34.476 1.00 90.38 73 VAL A N 1
ATOM 603 C CA . VAL A 1 73 ? -12.491 9.807 34.464 1.00 90.38 73 VAL A CA 1
ATOM 604 C C . VAL A 1 73 ? -13.328 9.205 33.355 1.00 90.38 73 VAL A C 1
ATOM 606 O O . VAL A 1 73 ? -12.856 8.986 32.242 1.00 90.38 73 VAL A O 1
ATOM 609 N N . ARG A 1 74 ? -14.590 8.926 33.671 1.00 89.94 74 ARG A N 1
ATOM 610 C CA . ARG A 1 74 ? -15.570 8.436 32.709 1.00 89.94 74 ARG A CA 1
ATOM 611 C C . ARG A 1 74 ? -16.037 9.563 31.802 1.00 89.94 74 ARG A C 1
ATOM 613 O O . ARG A 1 74 ? -16.367 10.627 32.318 1.00 89.94 74 ARG A O 1
ATOM 620 N N . ILE A 1 75 ? -16.186 9.312 30.501 1.00 86.75 75 ILE A N 1
ATOM 621 C CA . ILE A 1 75 ? -16.558 10.362 29.543 1.00 86.75 75 ILE A CA 1
ATOM 622 C C . ILE A 1 75 ? -17.844 11.123 29.895 1.00 86.75 75 ILE A C 1
ATOM 624 O O . ILE A 1 75 ? -17.923 12.331 29.705 1.00 86.75 75 ILE A O 1
ATOM 628 N N . SER A 1 76 ? -18.836 10.457 30.490 1.00 82.50 76 SER A N 1
ATOM 629 C CA . SER A 1 76 ? -20.090 11.096 30.908 1.00 82.50 76 SER A CA 1
ATOM 630 C C . SER A 1 76 ? -19.901 12.195 31.963 1.00 82.50 76 SER A C 1
ATOM 632 O O . SER A 1 76 ? -20.797 13.010 32.161 1.00 82.50 76 SER A O 1
ATOM 634 N N . LYS A 1 77 ? -18.757 12.212 32.662 1.00 82.06 77 LYS A N 1
ATOM 635 C CA . LYS A 1 77 ? -18.384 13.250 33.632 1.00 82.06 77 LYS A CA 1
ATOM 636 C C . LYS A 1 77 ? -17.624 14.418 32.997 1.00 82.06 77 LYS A C 1
ATOM 638 O O . LYS A 1 77 ? -17.510 15.457 33.634 1.00 82.06 77 LYS A O 1
ATOM 643 N N . PHE A 1 78 ? -17.168 14.288 31.749 1.00 74.75 78 PHE A N 1
ATOM 644 C CA . PHE A 1 78 ? -16.537 15.373 30.999 1.00 74.75 78 PHE A CA 1
ATOM 645 C C . PHE A 1 78 ? -17.617 16.325 30.474 1.00 74.75 78 PHE A C 1
ATOM 647 O O . PHE A 1 78 ? -17.950 16.303 29.288 1.00 74.75 78 PHE A O 1
ATOM 654 N N . CYS A 1 79 ? -18.206 17.143 31.349 1.00 56.06 79 CYS A N 1
ATOM 655 C CA . CYS A 1 79 ? -19.106 18.219 30.940 1.00 56.06 79 CYS A CA 1
ATOM 656 C C . CYS A 1 79 ? -19.140 19.387 31.947 1.00 56.06 79 CYS A C 1
ATOM 658 O O . CYS A 1 79 ? -19.500 19.200 33.102 1.00 56.06 79 CYS A O 1
ATOM 660 N N . SER A 1 80 ? -18.881 20.591 31.405 1.00 46.78 80 SER A N 1
ATOM 661 C CA . SER A 1 80 ? -19.376 21.937 31.780 1.00 46.78 80 SER A CA 1
ATOM 662 C C . SER A 1 80 ? -18.475 22.961 32.490 1.00 46.78 80 SER A C 1
ATOM 664 O O . SER A 1 80 ? -18.923 24.097 32.625 1.00 46.78 80 SER A O 1
ATOM 666 N N . SER A 1 81 ? -17.249 22.665 32.927 1.00 42.66 81 SER A N 1
ATOM 667 C CA . SER A 1 81 ? -16.552 23.593 33.843 1.00 42.66 81 SER A CA 1
ATOM 668 C C . SER A 1 81 ? -15.627 24.647 33.210 1.00 42.66 81 SER A C 1
ATOM 670 O O . SER A 1 81 ? -15.448 25.674 33.858 1.00 42.66 81 SER A O 1
ATOM 672 N N . PHE A 1 82 ? -15.080 24.504 31.985 1.00 45.41 82 PHE A N 1
ATOM 673 C CA . PHE A 1 82 ? -14.006 25.443 31.571 1.00 45.41 82 PHE A CA 1
ATOM 674 C C . PHE A 1 82 ? -13.959 26.033 30.152 1.00 45.41 82 PHE A C 1
ATOM 676 O O . PHE A 1 82 ? -13.160 26.947 29.949 1.00 45.41 82 PHE A O 1
ATOM 683 N N . ARG A 1 83 ? -14.818 25.663 29.188 1.00 48.19 83 ARG A N 1
ATOM 684 C CA . ARG A 1 83 ? -14.949 26.434 27.926 1.00 48.19 83 ARG A CA 1
ATOM 685 C C . ARG A 1 83 ? -16.382 26.436 27.392 1.00 48.19 83 ARG A C 1
ATOM 687 O O . ARG A 1 83 ? -16.870 25.421 26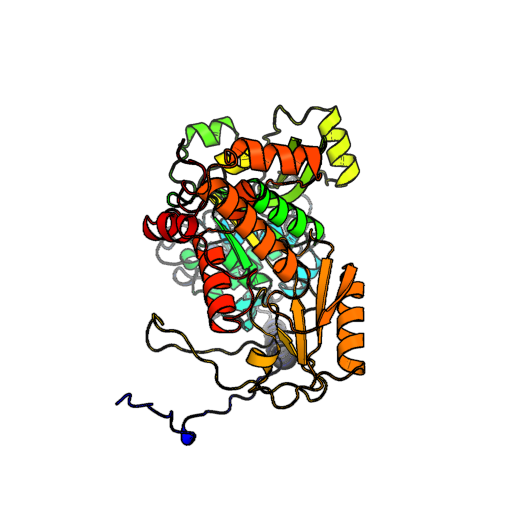.909 1.00 48.19 83 ARG A O 1
ATOM 694 N N . ASN A 1 84 ? -17.017 27.606 27.431 1.00 45.56 84 ASN A N 1
ATOM 695 C CA . ASN A 1 84 ? -18.347 27.901 26.877 1.00 45.56 84 ASN A CA 1
ATOM 696 C C . ASN A 1 84 ? -18.401 27.927 25.331 1.00 45.56 84 ASN A C 1
ATOM 698 O O . ASN A 1 84 ? -19.403 28.366 24.774 1.00 45.56 84 ASN A O 1
ATOM 702 N N . ASP A 1 85 ? -17.357 27.480 24.629 1.00 50.31 85 ASP A N 1
ATOM 703 C CA . ASP A 1 85 ? -17.207 27.755 23.193 1.00 50.31 85 ASP A CA 1
ATOM 704 C C . ASP A 1 85 ? -17.668 26.617 22.264 1.00 50.31 85 ASP A C 1
ATOM 706 O O . ASP A 1 85 ? -17.765 26.836 21.059 1.00 50.31 85 ASP A O 1
ATOM 710 N N . ASP A 1 86 ? -17.994 25.423 22.781 1.00 56.09 86 ASP A N 1
ATOM 711 C CA . ASP A 1 86 ? -18.498 24.319 21.948 1.00 56.09 86 ASP A CA 1
ATOM 712 C C . ASP A 1 86 ? -19.685 23.587 22.614 1.00 56.09 86 ASP A C 1
ATOM 714 O O . ASP A 1 86 ? -19.480 22.833 23.574 1.00 56.09 86 ASP A O 1
ATOM 718 N N . PRO A 1 87 ? -20.931 23.807 22.139 1.00 58.25 87 PRO A N 1
ATOM 719 C CA . PRO A 1 87 ? -22.145 23.207 22.692 1.00 58.25 87 PRO A CA 1
ATOM 720 C C . PRO A 1 87 ? -22.361 21.746 22.262 1.00 58.25 87 PRO A C 1
ATOM 722 O O . PRO A 1 87 ? -23.401 21.173 22.582 1.00 58.25 87 PRO A O 1
ATOM 725 N N . THR A 1 88 ? -21.440 21.142 21.505 1.00 67.75 88 THR A N 1
ATOM 726 C CA . THR A 1 88 ? -21.608 19.772 21.000 1.00 67.75 88 THR A CA 1
ATOM 727 C C . THR A 1 88 ? -21.631 18.741 22.128 1.00 67.75 88 THR A C 1
ATOM 729 O O . THR A 1 88 ? -20.868 18.822 23.084 1.00 67.75 88 THR A O 1
ATOM 732 N N . GLU A 1 89 ? -22.515 17.749 22.048 1.00 80.81 89 GLU A N 1
ATOM 733 C CA . GLU A 1 89 ? -22.494 16.596 22.955 1.00 80.81 89 GLU A CA 1
ATOM 734 C C . GLU A 1 89 ? -21.431 15.583 22.514 1.00 80.81 89 GLU A C 1
ATOM 736 O O . GLU A 1 89 ? -21.038 15.539 21.345 1.00 80.81 89 GLU A O 1
ATOM 741 N N . TRP A 1 90 ? -20.961 14.752 23.449 1.00 85.94 90 TRP A N 1
ATOM 742 C CA . TRP A 1 90 ? -20.110 13.622 23.090 1.00 85.94 90 TRP A CA 1
ATOM 743 C C . TRP A 1 90 ? -20.857 12.689 22.142 1.00 85.94 90 TRP A C 1
ATOM 745 O O . TRP A 1 90 ? -22.016 12.344 22.357 1.00 85.94 90 TRP A O 1
ATOM 755 N N . THR A 1 91 ? -20.170 12.250 21.095 1.00 90.06 91 THR A N 1
ATOM 756 C CA . THR A 1 91 ? -20.662 11.212 20.189 1.00 90.06 91 THR A CA 1
ATOM 757 C C . THR A 1 91 ? -19.578 10.169 20.012 1.00 90.06 91 THR A C 1
ATOM 759 O O . THR A 1 91 ? -18.388 10.471 20.104 1.00 90.06 91 THR A O 1
ATOM 762 N N . VAL A 1 92 ? -19.970 8.919 19.762 1.00 88.56 92 VAL A N 1
ATOM 763 C CA . VAL A 1 92 ? -18.968 7.889 19.481 1.00 88.56 92 VAL A CA 1
ATOM 764 C C . VAL A 1 92 ? -18.254 8.192 18.175 1.00 88.56 92 VAL A C 1
ATOM 766 O O . VAL A 1 92 ? -17.028 8.263 18.127 1.00 88.56 92 VAL A O 1
ATOM 769 N N . MET A 1 93 ? -19.043 8.415 17.131 1.00 88.56 93 MET A N 1
ATOM 770 C CA . MET A 1 93 ? -18.559 8.809 15.824 1.00 88.56 93 MET A CA 1
ATOM 771 C C . MET A 1 93 ? -19.693 9.492 15.057 1.00 88.56 93 MET A C 1
ATOM 773 O O . MET A 1 93 ? -20.701 8.864 14.741 1.00 88.56 93 MET A O 1
ATOM 777 N N . SER A 1 94 ? -19.525 10.771 14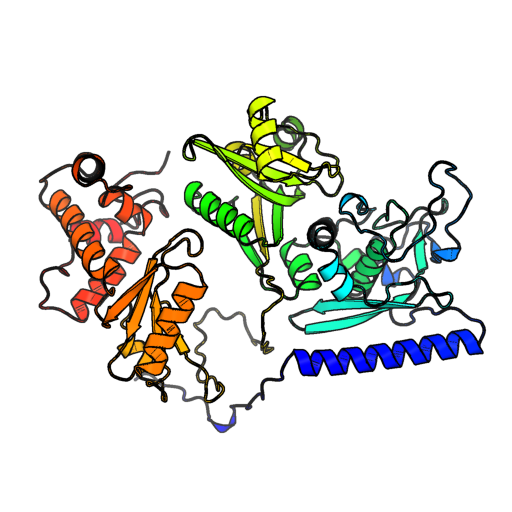.738 1.00 85.94 94 SER A N 1
ATOM 778 C CA . SER A 1 94 ? -20.458 11.565 13.941 1.00 85.94 94 SER A CA 1
ATOM 779 C C . SER A 1 94 ? -19.685 12.347 12.886 1.00 85.94 94 SER A C 1
ATOM 781 O O . SER A 1 94 ? -18.978 13.300 13.206 1.00 85.94 94 SER A O 1
ATOM 783 N N . SER A 1 95 ? -19.809 11.922 11.622 1.00 83.88 95 SER A N 1
ATOM 784 C CA . SER A 1 95 ? -19.071 12.479 10.476 1.00 83.88 95 SER A CA 1
ATOM 785 C C . SER A 1 95 ? -17.571 12.651 10.777 1.00 83.88 95 SER A C 1
ATOM 787 O O . SER A 1 95 ? -17.108 13.793 10.857 1.00 83.88 95 SER A O 1
ATOM 789 N N . PRO A 1 96 ? -16.837 11.540 10.998 1.00 84.00 96 PRO A N 1
ATOM 790 C CA . PRO A 1 96 ? -15.450 11.593 11.438 1.00 84.00 96 PRO A CA 1
ATOM 791 C C . PRO A 1 96 ? -14.600 12.333 10.413 1.00 84.00 96 PRO A C 1
ATOM 793 O O . PRO A 1 96 ? -14.665 12.057 9.213 1.00 84.00 96 PRO A O 1
ATOM 796 N N . GLU A 1 97 ? -13.793 13.259 10.904 1.00 81.12 97 GLU A N 1
ATOM 797 C CA . GLU A 1 97 ? -12.830 14.001 10.114 1.00 81.12 97 GLU A CA 1
ATOM 798 C C . GLU A 1 97 ? -11.428 13.797 10.681 1.00 81.12 97 GLU A C 1
ATOM 800 O O . GLU A 1 97 ? -11.251 13.737 11.897 1.00 81.12 97 GLU A O 1
ATOM 805 N N . PRO A 1 98 ? -10.387 13.787 9.836 1.00 78.38 98 PRO A N 1
ATOM 806 C CA . PRO A 1 98 ? -9.034 13.621 10.355 1.00 78.38 98 PRO A CA 1
ATOM 807 C C . PRO A 1 98 ? -8.560 14.787 11.235 1.00 78.38 98 PRO A C 1
ATOM 809 O O . PRO A 1 98 ? -7.629 14.624 12.010 1.00 78.38 98 PRO A O 1
ATOM 812 N N . SER A 1 99 ? -9.218 15.950 11.153 1.00 77.25 99 SER A N 1
ATOM 813 C CA . SER A 1 99 ? -9.004 17.095 12.051 1.00 77.25 99 SER A CA 1
ATOM 814 C C . SER A 1 99 ? -9.590 16.905 13.450 1.00 77.25 99 SER A C 1
ATOM 816 O O . SER A 1 99 ? -9.301 17.725 14.322 1.00 77.25 99 SER A O 1
ATOM 818 N N . ASP A 1 100 ? -10.393 15.858 13.668 1.00 80.62 100 ASP A N 1
ATOM 819 C CA . ASP A 1 100 ? -10.899 15.488 14.994 1.00 80.62 100 ASP A CA 1
ATOM 820 C C . ASP A 1 100 ? -9.792 14.897 15.882 1.00 80.62 100 ASP A C 1
ATOM 822 O O . ASP A 1 100 ? -9.934 14.831 17.103 1.00 80.62 100 ASP A O 1
ATOM 826 N N . ILE A 1 101 ? -8.689 14.472 15.261 1.00 82.81 101 ILE A N 1
ATOM 827 C CA . ILE A 1 101 ? -7.611 13.711 15.875 1.00 82.81 101 ILE A CA 1
ATOM 828 C C . ILE A 1 101 ? -6.460 14.653 16.237 1.00 82.81 101 ILE A C 1
ATOM 830 O O . ILE A 1 101 ? -5.852 15.280 15.373 1.00 82.81 101 ILE A O 1
ATOM 834 N N . GLU A 1 102 ? -6.102 14.711 17.516 1.00 79.69 102 GLU A N 1
ATOM 835 C CA . GLU A 1 102 ? -4.912 15.423 17.985 1.00 79.69 102 GLU A CA 1
ATOM 836 C C . GLU A 1 102 ? -4.103 14.521 18.928 1.00 79.69 102 GLU A C 1
ATOM 838 O O . GLU A 1 102 ? -4.659 13.827 19.782 1.00 79.69 102 GLU A O 1
ATOM 843 N N . GLN A 1 103 ? -2.778 14.506 18.758 1.00 80.06 103 GLN A N 1
ATOM 844 C CA . GLN A 1 103 ? -1.887 13.726 19.617 1.00 80.06 103 GLN A CA 1
ATOM 845 C C . GLN A 1 103 ? -1.781 14.385 20.995 1.00 80.06 103 GLN A C 1
ATOM 847 O O . GLN A 1 103 ? -1.676 15.607 21.116 1.00 80.06 103 GLN A O 1
ATOM 852 N N . GLY A 1 104 ? -1.826 13.558 22.036 1.00 82.50 104 GLY A N 1
ATOM 853 C CA . GLY A 1 104 ? -1.586 13.990 23.408 1.00 82.50 104 GLY A CA 1
ATOM 854 C C . GLY A 1 104 ? -0.129 13.873 23.820 1.00 82.50 104 GLY A C 1
ATOM 855 O O . GLY A 1 104 ? 0.787 14.070 23.028 1.00 82.50 104 GLY A O 1
ATOM 856 N N . LEU A 1 105 ? 0.085 13.504 25.083 1.00 80.88 105 LEU A N 1
ATOM 857 C CA . LEU A 1 105 ? 1.419 13.372 25.671 1.00 80.88 105 LEU A CA 1
ATOM 858 C C . LEU A 1 105 ? 2.233 12.185 25.115 1.00 80.88 105 LEU A C 1
ATOM 860 O O . LEU A 1 105 ? 3.451 12.121 25.291 1.00 80.88 105 LEU A O 1
ATOM 864 N N . LEU A 1 106 ? 1.572 11.211 24.489 1.00 82.81 106 LEU A N 1
ATOM 865 C CA . LEU A 1 106 ? 2.197 9.963 24.063 1.00 82.81 106 LEU A CA 1
ATOM 866 C C . LEU A 1 106 ? 2.937 10.137 22.734 1.00 82.81 106 LEU A C 1
ATOM 868 O O . LEU A 1 106 ? 2.413 10.736 21.802 1.00 82.81 106 LEU A O 1
ATOM 872 N N . GLY A 1 107 ? 4.143 9.579 22.617 1.00 80.06 107 GLY A N 1
ATOM 873 C CA . GLY A 1 107 ? 4.935 9.580 21.379 1.00 80.06 107 GLY A CA 1
ATOM 874 C C . GLY A 1 107 ? 4.477 8.534 20.354 1.00 80.06 107 GLY A C 1
ATOM 875 O O . GLY A 1 107 ? 5.288 7.729 19.902 1.00 80.06 107 GLY A O 1
ATOM 876 N N . ASN A 1 108 ? 3.184 8.499 20.026 1.00 83.38 108 ASN A N 1
ATOM 877 C CA . ASN A 1 108 ? 2.552 7.493 19.163 1.00 83.38 108 ASN A CA 1
ATOM 878 C C . ASN A 1 108 ? 2.055 8.072 17.825 1.00 83.38 108 ASN A C 1
ATOM 880 O O . ASN A 1 108 ? 1.048 7.607 17.285 1.00 83.38 108 ASN A O 1
ATOM 884 N N . CYS A 1 109 ? 2.759 9.069 17.276 1.00 80.12 109 CYS A N 1
ATOM 885 C CA . CYS A 1 109 ? 2.394 9.741 16.021 1.00 80.12 109 CYS A CA 1
ATOM 886 C C . CYS A 1 109 ? 2.093 8.753 14.878 1.00 80.12 109 CYS A C 1
ATOM 888 O O . CYS A 1 109 ? 1.158 8.969 14.114 1.00 80.12 109 CYS A O 1
ATOM 890 N N . TRP A 1 110 ? 2.798 7.617 14.818 1.00 86.38 110 TRP A N 1
ATOM 891 C CA . TRP A 1 110 ? 2.557 6.540 13.851 1.00 86.38 110 TRP A CA 1
ATOM 892 C C . TRP A 1 110 ? 1.111 6.016 13.862 1.00 86.38 110 TRP A C 1
ATOM 894 O O . TRP A 1 110 ? 0.506 5.831 12.804 1.00 86.38 110 TRP A O 1
ATOM 904 N N . LEU A 1 111 ? 0.539 5.817 15.054 1.00 88.62 111 LEU A N 1
ATOM 905 C CA . LEU A 1 111 ? -0.819 5.317 15.250 1.00 88.62 111 LEU A CA 1
ATOM 906 C C . LEU A 1 111 ? -1.842 6.406 14.924 1.00 88.62 111 LEU A C 1
ATOM 908 O O . LEU A 1 111 ? -2.844 6.142 14.261 1.00 88.62 111 LEU A O 1
ATOM 912 N N . VAL A 1 112 ? -1.565 7.634 15.367 1.00 85.62 112 VAL A N 1
ATOM 913 C CA . VAL A 1 112 ? -2.418 8.809 15.153 1.00 85.62 112 VAL A CA 1
ATOM 914 C C . VAL A 1 112 ? -2.530 9.136 13.660 1.00 85.62 112 VAL A C 1
ATOM 916 O O . VAL A 1 112 ? -3.635 9.339 13.157 1.00 85.62 112 VAL A O 1
ATOM 919 N N . THR A 1 113 ? -1.421 9.102 12.917 1.00 82.50 113 THR A N 1
ATOM 920 C CA . THR A 1 113 ? -1.421 9.296 11.460 1.00 82.50 113 THR A CA 1
ATOM 921 C C . THR A 1 113 ? -2.120 8.152 10.732 1.00 82.50 113 THR A C 1
ATOM 923 O O . THR A 1 113 ? -2.923 8.406 9.835 1.00 82.50 113 THR A O 1
ATOM 926 N N . ALA A 1 114 ? -1.894 6.895 11.129 1.00 89.81 114 ALA A N 1
ATOM 927 C CA . ALA A 1 114 ? -2.641 5.773 10.563 1.00 89.81 114 ALA A CA 1
ATOM 928 C C . ALA A 1 114 ? -4.154 5.918 10.805 1.00 89.81 114 ALA A C 1
ATOM 930 O O . ALA A 1 114 ? -4.948 5.662 9.902 1.00 89.81 114 ALA A O 1
ATOM 931 N N . LEU A 1 115 ? -4.573 6.389 11.983 1.00 89.56 115 LEU A N 1
ATOM 932 C CA . LEU A 1 115 ? -5.983 6.643 12.278 1.00 89.56 115 LEU A CA 1
ATOM 933 C C . LEU A 1 115 ? -6.535 7.816 11.453 1.00 89.56 115 LEU A C 1
ATOM 935 O O . LEU A 1 115 ? -7.654 7.733 10.949 1.00 89.56 115 LEU A O 1
ATOM 939 N N . SER A 1 116 ? -5.731 8.864 11.251 1.00 85.00 116 SER A N 1
ATOM 940 C CA . SER A 1 116 ? -6.033 10.000 10.372 1.00 85.00 116 SER A CA 1
ATOM 941 C C . SER A 1 116 ? -6.329 9.535 8.945 1.00 85.00 116 SER A C 1
ATOM 943 O O . SER A 1 116 ? -7.409 9.821 8.427 1.00 85.00 116 SER A O 1
ATOM 945 N N . LEU A 1 117 ? -5.466 8.691 8.369 1.00 85.56 117 LEU A N 1
ATOM 946 C CA . LEU A 1 117 ? -5.681 8.060 7.060 1.00 85.56 117 LEU A CA 1
ATOM 947 C C . LEU A 1 117 ? -6.989 7.261 6.990 1.00 85.56 117 LEU A C 1
ATOM 949 O O . LEU A 1 117 ? -7.723 7.323 6.005 1.00 85.56 117 LEU A O 1
ATOM 953 N N . ILE A 1 118 ? -7.303 6.504 8.040 1.00 87.50 118 ILE A N 1
ATOM 954 C CA . ILE A 1 118 ? -8.512 5.674 8.078 1.00 87.50 118 ILE A CA 1
ATOM 955 C C . ILE A 1 118 ? -9.775 6.523 8.251 1.00 87.50 118 ILE A C 1
ATOM 957 O O . ILE A 1 118 ? -10.821 6.176 7.697 1.00 87.50 118 ILE A O 1
ATOM 961 N N . SER A 1 119 ? -9.696 7.647 8.966 1.00 85.94 119 SER A N 1
ATOM 962 C CA . SER A 1 119 ? -10.837 8.544 9.182 1.00 85.94 119 SER A CA 1
ATOM 963 C C . SER A 1 119 ? -11.344 9.221 7.906 1.00 85.94 119 SER A C 1
ATOM 965 O O . SER A 1 119 ? -12.527 9.535 7.808 1.00 85.94 119 SER A O 1
ATOM 967 N N . GLU A 1 120 ? -10.514 9.302 6.863 1.00 78.62 120 GLU A N 1
ATOM 968 C CA . GLU A 1 120 ? -10.932 9.716 5.513 1.00 78.62 120 GLU A CA 1
ATOM 969 C C . GLU A 1 120 ? -11.855 8.701 4.829 1.00 78.62 120 GLU A C 1
ATOM 971 O O . GLU A 1 120 ? -12.509 8.999 3.827 1.00 78.62 120 GLU A O 1
ATOM 976 N N . ARG A 1 121 ? -11.945 7.488 5.382 1.00 81.69 121 ARG A N 1
ATOM 977 C CA . ARG A 1 121 ? -12.835 6.423 4.928 1.00 81.69 121 ARG A CA 1
ATOM 978 C C . ARG A 1 121 ? -13.772 6.029 6.066 1.00 81.69 121 ARG A C 1
ATOM 980 O O . ARG A 1 121 ? -13.572 4.978 6.674 1.00 81.69 121 ARG A O 1
ATOM 987 N N . PRO A 1 122 ? -14.867 6.778 6.309 1.00 82.81 122 PRO A N 1
ATOM 988 C CA . PRO A 1 122 ? -15.785 6.518 7.424 1.00 82.81 122 PRO A CA 1
ATOM 989 C C . PRO A 1 122 ? -16.300 5.074 7.486 1.00 82.81 122 PRO A C 1
ATOM 991 O O . PRO A 1 122 ? -16.465 4.510 8.565 1.00 82.81 122 PRO A O 1
ATOM 994 N N . ARG A 1 123 ? -16.486 4.427 6.325 1.00 83.94 123 ARG A N 1
ATOM 995 C CA . ARG A 1 123 ? -16.850 3.003 6.263 1.00 83.94 123 ARG A CA 1
ATOM 996 C C . ARG A 1 123 ? -15.810 2.108 6.936 1.00 83.94 123 ARG A C 1
ATOM 998 O O . ARG A 1 123 ? -16.199 1.150 7.584 1.00 83.94 123 ARG A O 1
ATOM 1005 N N . MET A 1 124 ? -14.517 2.391 6.801 1.00 86.12 124 MET A N 1
ATOM 1006 C CA . MET A 1 124 ? -13.458 1.612 7.450 1.00 86.12 124 MET A CA 1
ATOM 1007 C C . MET A 1 124 ? -13.456 1.819 8.964 1.00 86.12 124 MET A C 1
ATOM 1009 O O . MET A 1 124 ? -13.379 0.834 9.694 1.00 86.12 124 MET A O 1
ATOM 1013 N N . LEU A 1 125 ? -13.651 3.053 9.443 1.00 88.25 125 LEU A N 1
ATOM 1014 C CA . LEU A 1 125 ? -13.823 3.305 10.878 1.00 88.25 125 LEU A CA 1
ATOM 1015 C C . LEU A 1 125 ? -15.003 2.522 11.465 1.00 88.25 125 LEU A C 1
ATOM 1017 O O . LEU A 1 125 ? -14.864 1.940 12.533 1.00 88.25 125 LEU A O 1
ATOM 1021 N N . GLN A 1 126 ? -16.126 2.410 10.749 1.00 88.00 126 GLN A N 1
ATOM 1022 C CA . GLN A 1 126 ? -17.268 1.587 11.182 1.00 88.00 126 GLN A CA 1
ATOM 1023 C C . GLN A 1 126 ? -16.946 0.085 11.278 1.00 88.00 126 GLN A C 1
ATOM 1025 O O . GLN A 1 126 ? -17.599 -0.642 12.020 1.00 88.00 126 GLN A O 1
ATOM 1030 N N . HIS A 1 127 ? -15.949 -0.401 10.531 1.00 85.88 127 HIS A N 1
ATOM 1031 C CA . HIS A 1 127 ? -15.498 -1.794 10.626 1.00 85.88 127 HIS A CA 1
ATOM 1032 C C . HIS A 1 127 ? -14.557 -2.038 11.810 1.00 85.88 127 HIS A C 1
ATOM 1034 O O . HIS A 1 127 ? -14.426 -3.192 12.235 1.00 85.88 127 HIS A O 1
ATOM 1040 N N . ILE A 1 128 ? -13.912 -0.977 12.302 1.00 91.38 128 ILE A N 1
ATOM 1041 C CA . ILE A 1 128 ? -13.016 -0.977 13.459 1.00 91.38 128 ILE A CA 1
ATOM 1042 C C . ILE A 1 128 ? -13.841 -0.768 14.726 1.00 91.38 128 ILE A C 1
ATOM 1044 O O . ILE A 1 128 ? -13.827 -1.606 15.614 1.00 91.38 128 ILE A O 1
ATOM 1048 N N . LEU A 1 129 ? -14.617 0.305 14.815 1.00 92.44 129 LEU A N 1
ATOM 1049 C CA . LEU A 1 129 ? -15.421 0.607 15.991 1.00 92.44 129 LEU A CA 1
ATOM 1050 C C . LEU A 1 129 ? -16.822 0.014 15.828 1.00 92.44 129 LEU A C 1
ATOM 1052 O O . LEU A 1 129 ? -17.616 0.510 15.041 1.00 92.44 129 LEU A O 1
ATOM 1056 N N . LEU A 1 130 ? -17.138 -1.071 16.534 1.00 91.00 130 LEU A N 1
ATOM 1057 C CA . LEU A 1 130 ? -18.401 -1.796 16.329 1.00 91.00 130 LEU A CA 1
ATOM 1058 C C . LEU A 1 130 ? -19.555 -1.173 17.116 1.00 91.00 130 LEU A C 1
ATOM 1060 O O . LEU A 1 130 ? -20.692 -1.147 16.648 1.00 91.00 130 LEU A O 1
ATOM 1064 N N . THR A 1 131 ? -19.260 -0.630 18.295 1.00 91.94 131 THR A N 1
ATOM 1065 C CA . THR A 1 131 ? -20.225 0.139 19.083 1.00 91.94 131 THR A CA 1
ATOM 1066 C C . THR A 1 131 ? -20.299 1.554 18.523 1.00 91.94 131 THR A C 1
ATOM 1068 O O . THR A 1 131 ? -19.343 2.305 18.636 1.00 91.94 131 THR A O 1
ATOM 1071 N N . GLN A 1 132 ? -21.424 1.917 17.907 1.00 88.94 132 GLN A N 1
ATOM 1072 C CA . GLN A 1 132 ? -21.591 3.195 17.194 1.00 88.94 132 GLN A CA 1
ATOM 1073 C C . GLN A 1 132 ? -22.280 4.288 18.026 1.00 88.94 132 GLN A C 1
ATOM 1075 O O . GLN A 1 132 ? -22.306 5.444 17.616 1.00 88.94 132 GLN A O 1
ATOM 1080 N N . ASN A 1 133 ? -22.841 3.932 19.183 1.00 90.75 133 ASN A N 1
ATOM 1081 C CA . ASN A 1 133 ? -23.620 4.834 20.030 1.00 90.75 133 ASN A CA 1
ATOM 1082 C C . ASN A 1 133 ? -23.081 4.832 21.457 1.00 90.75 133 ASN A C 1
ATOM 1084 O O . ASN A 1 133 ? -22.595 3.805 21.941 1.00 90.75 133 ASN A O 1
ATOM 1088 N N . ILE A 1 134 ? -23.206 5.977 22.129 1.00 90.25 134 ILE A N 1
ATOM 1089 C CA . ILE A 1 134 ? -22.931 6.069 23.563 1.00 90.25 134 ILE A CA 1
ATOM 1090 C C . ILE A 1 134 ? -23.926 5.171 24.297 1.00 90.25 134 ILE A C 1
ATOM 1092 O O . ILE A 1 134 ? -25.094 5.078 23.913 1.00 90.25 134 ILE A O 1
ATOM 1096 N N . ASN A 1 135 ? -23.447 4.486 25.330 1.00 91.25 135 ASN A N 1
ATOM 1097 C CA . ASN A 1 135 ? -24.270 3.665 26.206 1.00 91.25 135 ASN A CA 1
ATOM 1098 C C . ASN A 1 135 ? -23.958 3.967 27.675 1.00 91.25 135 ASN A C 1
ATOM 1100 O O . ASN A 1 135 ? -22.806 4.207 28.043 1.00 91.25 135 ASN A O 1
ATOM 1104 N N . ASP A 1 136 ? -24.993 3.941 28.513 1.00 90.19 136 ASP A N 1
ATOM 1105 C CA . ASP A 1 136 ? -24.904 4.305 29.931 1.00 90.19 136 ASP A CA 1
ATOM 1106 C C . ASP A 1 136 ? -24.043 3.330 30.733 1.00 90.19 136 ASP A C 1
ATOM 1108 O O . ASP A 1 136 ? -23.482 3.694 31.769 1.00 90.19 136 ASP A O 1
ATOM 1112 N N . GLU A 1 137 ? -23.894 2.101 30.247 1.00 94.75 137 GLU A N 1
ATOM 1113 C CA . GLU A 1 137 ? -23.052 1.076 30.848 1.00 94.75 137 GLU A CA 1
ATOM 1114 C C . GLU A 1 137 ? -21.559 1.331 30.613 1.00 94.75 137 GLU A C 1
ATOM 1116 O O . GLU A 1 137 ? -20.749 0.869 31.410 1.00 94.75 137 GLU A O 1
ATOM 1121 N N . GLY A 1 138 ? -21.200 2.092 29.577 1.00 94.06 138 GLY A N 1
ATOM 1122 C CA . GLY A 1 138 ? -19.831 2.519 29.303 1.00 94.06 138 GLY A CA 1
ATOM 1123 C C . GLY A 1 138 ? -18.949 1.457 28.663 1.00 94.06 138 GLY A C 1
ATOM 1124 O O . GLY A 1 138 ? -17.742 1.493 28.853 1.00 94.06 138 GLY A O 1
ATOM 1125 N N . VAL A 1 139 ? -19.517 0.507 27.918 1.00 95.31 139 VAL A N 1
ATOM 1126 C CA . VAL A 1 139 ? -18.771 -0.584 27.270 1.00 95.31 139 VAL A CA 1
ATOM 1127 C C . VAL A 1 139 ? -18.745 -0.417 25.751 1.00 95.31 139 VAL A C 1
ATOM 1129 O O . VAL A 1 139 ? -19.759 -0.116 25.123 1.00 95.31 139 VAL A O 1
ATOM 1132 N N . TYR A 1 140 ? -17.580 -0.631 25.139 1.00 95.88 140 TYR A N 1
ATOM 1133 C CA . TYR A 1 140 ? -17.364 -0.415 23.709 1.00 95.88 140 TYR A CA 1
ATOM 1134 C C . TYR A 1 140 ? -16.552 -1.552 23.092 1.00 95.88 140 TYR A C 1
ATOM 1136 O O . TYR A 1 140 ? -15.642 -2.106 23.711 1.00 95.88 140 TYR A O 1
ATOM 1144 N N . LEU A 1 141 ? -16.894 -1.898 21.853 1.00 95.19 141 LEU A N 1
ATOM 1145 C CA . LEU A 1 141 ? -16.242 -2.939 21.068 1.00 95.19 141 LEU A CA 1
ATOM 1146 C C . LEU A 1 141 ? -15.382 -2.315 19.967 1.00 95.19 141 LEU A C 1
ATOM 1148 O O . LEU A 1 141 ? -15.905 -1.667 19.057 1.00 95.19 141 LEU A O 1
ATOM 1152 N N . VAL A 1 142 ? -14.075 -2.565 20.019 1.00 95.31 142 VAL A N 1
ATOM 1153 C CA . VAL A 1 142 ? -13.100 -2.118 19.018 1.00 95.31 142 VAL A CA 1
ATOM 1154 C C . VAL A 1 142 ? -12.441 -3.325 18.368 1.00 95.31 142 VAL A C 1
ATOM 1156 O O . VAL A 1 142 ? -11.967 -4.232 19.039 1.00 95.31 142 VAL A O 1
ATOM 1159 N N . ARG A 1 143 ? -12.377 -3.348 17.046 1.00 92.69 143 ARG A N 1
ATOM 1160 C CA . ARG A 1 143 ? -11.807 -4.425 16.252 1.00 92.69 143 ARG A CA 1
ATOM 1161 C C . ARG A 1 143 ? -10.455 -4.012 15.688 1.00 92.69 143 ARG A C 1
ATOM 1163 O O . ARG A 1 143 ? -10.366 -3.043 14.945 1.00 92.69 143 ARG A O 1
ATOM 1170 N N . LEU A 1 144 ? -9.433 -4.812 15.972 1.00 93.62 144 LEU A N 1
ATOM 1171 C CA . LEU A 1 144 ? -8.056 -4.593 15.528 1.00 93.62 144 LEU A CA 1
ATOM 1172 C C . LEU A 1 144 ? -7.491 -5.873 14.898 1.00 93.62 144 LEU A C 1
ATOM 1174 O O . LEU A 1 144 ? -7.842 -6.980 15.305 1.00 93.62 144 LEU A O 1
ATOM 1178 N N . CYS A 1 145 ? -6.614 -5.740 13.908 1.00 89.50 145 CYS A N 1
ATOM 1179 C CA . CYS A 1 145 ? -5.938 -6.851 13.245 1.00 89.50 145 CYS A CA 1
ATOM 1180 C C . CYS A 1 145 ? -4.497 -6.994 13.749 1.00 89.50 145 CYS A C 1
ATOM 1182 O O . CYS A 1 145 ? -3.601 -6.281 13.316 1.00 89.50 145 CYS A O 1
ATOM 1184 N N . HIS A 1 146 ? -4.239 -7.960 14.624 1.00 88.94 146 HIS A N 1
ATOM 1185 C CA . HIS A 1 146 ? -2.913 -8.180 15.196 1.00 88.94 146 HIS A CA 1
ATOM 1186 C C . HIS A 1 146 ? -2.290 -9.477 14.681 1.00 88.94 146 HIS A C 1
ATOM 1188 O O . HIS A 1 146 ? -2.915 -10.537 14.765 1.00 88.94 146 HIS A O 1
ATOM 1194 N N . ASN A 1 147 ? -1.059 -9.413 14.161 1.00 82.62 147 ASN A N 1
ATOM 1195 C CA . ASN A 1 147 ? -0.346 -10.553 13.558 1.00 82.62 147 ASN A CA 1
ATOM 1196 C C . ASN A 1 147 ? -1.197 -11.299 12.525 1.00 82.62 147 ASN A C 1
ATOM 1198 O O . ASN A 1 147 ? -1.314 -12.528 12.524 1.00 82.62 147 ASN A O 1
ATOM 1202 N N . GLY A 1 148 ? -1.867 -10.509 11.693 1.00 79.25 148 GLY A N 1
ATOM 1203 C CA . GLY A 1 148 ? -2.753 -10.998 10.659 1.00 79.25 148 GLY A CA 1
ATOM 1204 C C . GLY A 1 148 ? -4.145 -11.429 11.139 1.00 79.25 148 GLY A C 1
ATOM 1205 O O . GLY A 1 148 ? -4.974 -11.749 10.297 1.00 79.25 148 GLY A O 1
ATOM 1206 N N . LEU A 1 149 ? -4.446 -11.424 12.438 1.00 81.81 149 LEU A N 1
ATOM 1207 C CA . LEU A 1 149 ? -5.718 -11.915 12.971 1.00 81.81 149 LEU A CA 1
ATOM 1208 C C . LEU A 1 149 ? -6.595 -10.785 13.502 1.00 81.81 149 LEU A C 1
ATOM 1210 O O . LEU A 1 149 ? -6.176 -10.013 14.363 1.00 81.81 149 LEU A O 1
ATOM 1214 N N . TRP A 1 150 ? -7.844 -10.744 13.045 1.00 85.44 150 TRP A N 1
ATOM 1215 C CA . TRP A 1 150 ? -8.858 -9.852 13.595 1.00 85.44 150 TRP A CA 1
ATOM 1216 C C . TRP A 1 150 ? -9.248 -10.281 15.009 1.00 85.44 150 TRP A C 1
ATOM 1218 O O . TRP A 1 150 ? -9.585 -11.438 15.242 1.00 85.44 150 TRP A O 1
ATOM 1228 N N . LYS A 1 151 ? -9.219 -9.335 15.945 1.00 88.94 151 LYS A N 1
ATOM 1229 C CA . LYS A 1 151 ? -9.653 -9.499 17.331 1.00 88.94 151 LYS A CA 1
ATOM 1230 C C . LYS A 1 151 ? -10.618 -8.379 17.686 1.00 88.94 151 LYS A C 1
ATOM 1232 O O . LYS A 1 151 ? -10.375 -7.225 17.338 1.00 88.94 151 LYS A O 1
ATOM 1237 N N . THR A 1 152 ? -11.683 -8.717 18.402 1.00 93.06 152 THR A N 1
ATOM 1238 C CA . THR A 1 152 ? -12.593 -7.731 18.993 1.00 93.06 152 THR A CA 1
ATOM 1239 C C . THR A 1 152 ? -12.203 -7.527 20.452 1.00 93.06 152 THR A C 1
ATOM 1241 O O . THR A 1 152 ? -12.253 -8.460 21.250 1.00 93.06 152 THR A O 1
ATOM 1244 N N . ILE A 1 153 ? -11.787 -6.312 20.779 1.00 94.69 153 ILE A N 1
ATOM 1245 C CA . ILE A 1 153 ? -11.337 -5.861 22.089 1.00 94.69 153 ILE A CA 1
ATOM 1246 C C . ILE A 1 153 ? -12.483 -5.098 22.752 1.00 94.69 153 ILE A C 1
ATOM 1248 O O . ILE A 1 153 ? -13.071 -4.198 22.154 1.00 94.69 153 ILE A O 1
ATOM 1252 N N . ILE A 1 154 ? -12.806 -5.484 23.983 1.00 95.31 154 ILE A N 1
ATOM 1253 C CA . ILE A 1 154 ? -13.787 -4.799 24.827 1.00 95.31 154 ILE A CA 1
ATOM 1254 C C . ILE A 1 154 ? -13.025 -3.797 25.689 1.00 95.31 154 ILE A C 1
ATOM 1256 O O . ILE A 1 154 ? -12.021 -4.186 26.288 1.00 95.31 154 ILE A O 1
ATOM 1260 N N . VAL A 1 155 ? -13.493 -2.550 25.742 1.00 96.56 155 VAL A N 1
ATOM 1261 C CA . VAL A 1 155 ? -12.943 -1.480 26.590 1.00 96.56 155 VAL A CA 1
ATOM 1262 C C . VAL A 1 155 ? -14.066 -0.693 27.263 1.00 96.56 155 VAL A C 1
ATOM 1264 O O . VAL A 1 155 ? -15.174 -0.612 26.726 1.00 96.56 155 VAL A O 1
ATOM 1267 N N . ASP A 1 156 ? -13.776 -0.105 28.425 1.00 96.25 156 ASP A N 1
ATOM 1268 C CA . ASP A 1 156 ? -14.652 0.888 29.061 1.00 96.25 156 ASP A CA 1
ATOM 1269 C C . ASP A 1 156 ? -14.352 2.338 28.604 1.00 96.25 156 ASP A C 1
ATOM 1271 O O . ASP A 1 156 ? -13.312 2.592 27.987 1.00 96.25 156 ASP A O 1
ATOM 1275 N N . ASP A 1 157 ? -15.237 3.290 28.920 1.00 94.50 157 ASP A N 1
ATOM 1276 C CA . ASP A 1 157 ? -15.123 4.726 28.589 1.00 94.50 157 ASP A CA 1
ATOM 1277 C C . ASP A 1 157 ? -14.503 5.613 29.682 1.00 94.50 157 ASP A C 1
ATOM 1279 O O . ASP A 1 157 ? -14.730 6.829 29.702 1.00 94.50 157 ASP A O 1
ATOM 1283 N N . SER A 1 158 ? -13.699 5.033 30.574 1.00 93.62 158 SER A N 1
ATOM 1284 C CA . SER A 1 158 ? -12.844 5.801 31.479 1.00 93.62 158 SER A CA 1
ATOM 1285 C C . SER A 1 158 ? -11.464 6.035 30.871 1.00 93.62 158 SER A C 1
ATOM 1287 O O . SER A 1 158 ? -10.806 5.096 30.413 1.00 93.62 158 SER A O 1
ATOM 1289 N N . PHE A 1 159 ? -10.987 7.277 30.895 1.00 92.94 159 PHE A N 1
ATOM 1290 C CA . PHE A 1 159 ? -9.709 7.675 30.304 1.00 92.94 159 PHE A CA 1
ATOM 1291 C C . PHE A 1 159 ? -8.830 8.419 31.313 1.00 92.94 159 PHE A C 1
ATOM 1293 O O . PHE A 1 159 ? -9.360 9.110 32.185 1.00 92.94 159 PHE A O 1
ATOM 1300 N N . PRO A 1 160 ? -7.495 8.293 31.211 1.00 90.88 160 PRO A N 1
ATOM 1301 C CA . PRO A 1 160 ? -6.577 9.044 32.053 1.00 90.88 160 PRO A CA 1
ATOM 1302 C C . PRO A 1 160 ? -6.604 10.531 31.689 1.00 90.88 160 PRO A C 1
ATOM 1304 O O . PRO A 1 160 ? -6.484 10.897 30.516 1.00 90.88 160 PRO A O 1
ATOM 1307 N N . CYS A 1 161 ? -6.742 11.374 32.707 1.00 86.12 161 CYS A N 1
ATOM 1308 C CA . CYS A 1 161 ? -6.904 12.819 32.586 1.00 86.12 161 CYS A CA 1
ATOM 1309 C C . CYS A 1 161 ? -6.039 13.568 33.587 1.00 86.12 161 CYS A C 1
ATOM 1311 O O . CYS A 1 161 ? -5.688 13.041 34.645 1.00 86.12 161 CYS A O 1
ATOM 1313 N N . TYR A 1 162 ? -5.743 14.818 33.254 1.00 80.06 162 TYR A N 1
ATOM 1314 C CA . TYR A 1 162 ? -5.288 15.804 34.223 1.00 80.06 162 TYR A CA 1
ATOM 1315 C C . TYR A 1 162 ? -6.461 16.291 35.092 1.00 80.06 162 TYR A C 1
ATOM 1317 O O . TYR A 1 162 ? -7.622 16.130 34.722 1.00 80.06 162 TYR A O 1
ATOM 1325 N N . PHE A 1 163 ? -6.156 16.924 36.230 1.00 72.94 163 PHE A N 1
ATOM 1326 C CA . PHE A 1 163 ? -7.155 17.464 37.171 1.00 72.94 163 PHE A CA 1
ATOM 1327 C C . PHE A 1 163 ? -8.052 18.583 36.603 1.00 72.94 163 PHE A C 1
ATOM 1329 O O . PHE A 1 163 ? -8.949 19.057 37.295 1.00 72.94 163 PHE A O 1
ATOM 1336 N N . ASP A 1 164 ? -7.782 19.059 35.388 1.00 70.44 164 ASP A N 1
ATOM 1337 C CA . ASP A 1 164 ? -8.585 20.041 34.654 1.00 70.44 164 ASP A CA 1
ATOM 1338 C C . ASP A 1 164 ? -9.499 19.388 33.596 1.00 70.44 164 ASP A C 1
ATOM 1340 O O . ASP A 1 164 ? -9.922 20.055 32.653 1.00 70.44 164 ASP A O 1
ATOM 1344 N N . ASP A 1 165 ? -9.795 18.090 33.741 1.00 70.50 165 ASP A N 1
ATOM 1345 C CA . ASP A 1 165 ? -10.631 17.284 32.836 1.00 70.50 165 ASP A CA 1
ATOM 1346 C C . ASP A 1 165 ? -10.089 17.181 31.393 1.00 70.50 165 ASP A C 1
ATOM 1348 O O . ASP A 1 165 ? -10.815 16.852 30.449 1.00 70.50 165 ASP A O 1
ATOM 1352 N N . MET A 1 166 ? -8.793 17.438 31.191 1.00 78.12 166 MET A N 1
ATOM 1353 C CA . MET A 1 166 ? -8.139 17.268 29.895 1.00 78.12 166 MET A CA 1
ATOM 1354 C C . MET A 1 166 ? -7.611 15.841 29.730 1.00 78.12 166 MET A C 1
ATOM 1356 O O . MET A 1 166 ? -6.828 15.355 30.550 1.00 78.12 166 MET A O 1
ATOM 1360 N N . LEU A 1 167 ? -7.990 15.189 28.623 1.00 85.31 167 LEU A N 1
ATOM 1361 C CA . LEU A 1 167 ? -7.456 13.879 28.234 1.00 85.31 167 LEU A CA 1
ATOM 1362 C C . LEU A 1 167 ? -5.922 13.922 28.161 1.00 85.31 167 LEU A C 1
ATOM 1364 O O . LEU A 1 167 ? -5.343 14.806 27.524 1.00 85.31 167 LEU A O 1
ATOM 1368 N N . LEU A 1 168 ? -5.276 12.943 28.797 1.00 85.00 168 LEU A N 1
ATOM 1369 C CA . LEU A 1 168 ? -3.817 12.850 28.881 1.00 85.00 168 LEU A CA 1
ATOM 1370 C C . LEU A 1 168 ? -3.176 12.466 27.535 1.00 85.00 168 LEU A C 1
ATOM 1372 O O . LEU A 1 168 ? -2.118 12.981 27.159 1.00 85.00 168 LEU A O 1
ATOM 1376 N N . PHE A 1 169 ? -3.807 11.533 26.822 1.00 88.00 169 PHE A N 1
ATOM 1377 C CA . PHE A 1 169 ? -3.331 11.000 25.546 1.00 88.00 169 PHE A CA 1
ATOM 1378 C C . PHE A 1 169 ? -4.132 11.591 24.385 1.00 88.00 169 PHE A C 1
ATOM 1380 O O . PHE A 1 169 ? -4.319 12.806 24.351 1.00 88.00 169 PHE A O 1
ATOM 1387 N N . SER A 1 170 ? -4.549 10.787 23.406 1.00 83.62 170 SER A N 1
ATOM 1388 C CA . SER A 1 170 ? -5.237 11.308 22.229 1.00 83.62 170 SER A CA 1
ATOM 1389 C C . SER A 1 170 ? -6.418 12.208 22.602 1.00 83.62 170 SER A C 1
ATOM 1391 O O . SER A 1 170 ? -7.257 11.888 23.448 1.00 83.62 170 SER A O 1
ATOM 1393 N N . LYS A 1 171 ? -6.458 13.382 21.973 1.00 81.56 171 LYS A N 1
ATOM 1394 C CA . LYS A 1 171 ? -7.514 14.366 22.182 1.00 81.56 171 LYS A CA 1
ATOM 1395 C C . LYS A 1 171 ? -8.539 14.232 21.068 1.00 81.56 171 LYS A C 1
ATOM 1397 O O . LYS A 1 171 ? -8.196 14.153 19.889 1.00 81.56 171 LYS A O 1
ATOM 1402 N N . ALA A 1 172 ? -9.801 14.246 21.471 1.00 80.12 172 ALA A N 1
ATOM 1403 C CA . ALA A 1 172 ? -10.952 14.148 20.592 1.00 80.12 172 ALA A CA 1
ATOM 1404 C C . ALA A 1 172 ? -11.581 15.530 20.374 1.00 80.12 172 ALA A C 1
ATOM 1406 O O . ALA A 1 172 ? -12.422 15.971 21.164 1.00 80.12 172 ALA A O 1
ATOM 1407 N N . ARG A 1 173 ? -11.195 16.230 19.299 1.00 79.19 173 ARG A N 1
ATOM 1408 C CA . ARG A 1 173 ? -11.896 17.464 18.901 1.00 79.19 173 ARG A CA 1
ATOM 1409 C C . ARG A 1 173 ? -13.318 17.123 18.443 1.00 79.19 173 ARG A C 1
ATOM 1411 O O . ARG A 1 173 ? -13.609 15.980 18.096 1.00 79.19 173 ARG A O 1
ATOM 1418 N N . ARG A 1 174 ? -14.232 18.101 18.523 1.00 81.12 174 ARG A N 1
ATOM 1419 C CA . ARG A 1 174 ? -15.680 17.906 18.282 1.00 81.12 174 ARG A CA 1
ATOM 1420 C C . ARG A 1 174 ? -16.294 16.751 19.093 1.00 81.12 174 ARG A C 1
ATOM 1422 O O . ARG A 1 174 ? -17.256 16.119 18.650 1.00 81.12 174 ARG A O 1
ATOM 1429 N N . ARG A 1 175 ? -15.689 16.437 20.247 1.00 85.50 175 ARG A N 1
ATOM 1430 C CA . ARG A 1 175 ? -16.139 15.417 21.203 1.00 85.50 175 ARG A CA 1
ATOM 1431 C C . ARG A 1 175 ? -16.429 14.051 20.550 1.00 85.50 175 ARG A C 1
ATOM 1433 O O . ARG A 1 175 ? -17.481 13.448 20.765 1.00 85.50 175 ARG A O 1
ATOM 1440 N N . GLN A 1 176 ? -15.489 13.577 19.728 1.00 88.56 176 GLN A N 1
ATOM 1441 C CA . GLN A 1 176 ? -15.550 12.299 19.002 1.00 88.56 176 GLN A CA 1
ATOM 1442 C C . GLN A 1 176 ? -14.830 11.163 19.762 1.00 88.56 176 GLN A C 1
ATOM 1444 O O . GLN A 1 176 ? -13.605 11.112 19.791 1.00 88.56 176 GLN A O 1
ATOM 1449 N N . LEU A 1 177 ? -15.547 10.208 20.362 1.00 91.19 177 LEU A N 1
ATOM 1450 C CA . LEU A 1 177 ? -14.917 9.177 21.212 1.00 91.19 177 LEU A CA 1
ATOM 1451 C C . LEU A 1 177 ? -14.132 8.102 20.462 1.00 91.19 177 LEU A C 1
ATOM 1453 O O . LEU A 1 177 ? -13.348 7.390 21.090 1.00 91.19 177 LEU A O 1
ATOM 1457 N N . TYR A 1 178 ? -14.319 7.951 19.149 1.00 92.19 178 TYR A N 1
ATOM 1458 C CA . TYR A 1 178 ? -13.628 6.902 18.399 1.00 92.19 178 TYR A CA 1
ATOM 1459 C C . TYR A 1 178 ? -12.101 6.981 18.544 1.00 92.19 178 TYR A C 1
ATOM 1461 O O . TYR A 1 178 ? -11.458 5.936 18.574 1.00 92.19 178 TYR A O 1
ATOM 1469 N N . ILE A 1 179 ? -11.528 8.185 18.688 1.00 91.75 179 ILE A N 1
ATOM 1470 C CA . ILE A 1 179 ? -10.083 8.379 18.850 1.00 91.75 179 ILE A CA 1
ATOM 1471 C C . ILE A 1 179 ? -9.575 7.735 20.156 1.00 91.75 179 ILE A C 1
ATOM 1473 O O . ILE A 1 179 ? -8.817 6.762 20.068 1.00 91.75 179 ILE A O 1
ATOM 1477 N N . PRO A 1 180 ? -9.997 8.191 21.355 1.00 93.75 180 PRO A N 1
ATOM 1478 C CA . PRO A 1 180 ? -9.493 7.633 22.607 1.00 93.75 180 PRO A CA 1
ATOM 1479 C C . PRO A 1 180 ? -9.916 6.173 22.817 1.00 93.75 180 PRO A C 1
ATOM 1481 O O . PRO A 1 180 ? -9.157 5.399 23.398 1.00 93.75 180 PRO A O 1
ATOM 1484 N N . LEU A 1 181 ? -11.077 5.744 22.301 1.00 95.81 181 LEU A N 1
ATOM 1485 C CA . LEU A 1 181 ? -11.491 4.335 22.357 1.00 95.81 181 LEU A CA 1
ATOM 1486 C C . LEU A 1 181 ? -10.548 3.425 21.562 1.00 95.81 181 LEU A C 1
ATOM 1488 O O . LEU A 1 181 ? -10.148 2.371 22.061 1.00 95.81 181 LEU A O 1
ATOM 1492 N N . ILE A 1 182 ? -10.182 3.819 20.337 1.00 95.81 182 ILE A N 1
ATOM 1493 C CA . ILE A 1 182 ? -9.261 3.040 19.502 1.00 95.81 182 ILE A CA 1
ATOM 1494 C C . ILE A 1 182 ? -7.860 3.034 20.116 1.00 95.81 182 ILE A C 1
ATOM 1496 O O . ILE A 1 182 ? -7.261 1.966 20.219 1.00 95.81 182 ILE A O 1
ATOM 1500 N N . GLU A 1 183 ? -7.357 4.181 20.581 1.00 95.62 183 GLU A N 1
ATOM 1501 C CA . GLU A 1 183 ? -6.050 4.260 21.247 1.00 95.62 183 GLU A CA 1
ATOM 1502 C C . GLU A 1 183 ? -5.998 3.369 22.498 1.00 95.62 183 GLU A C 1
ATOM 1504 O O . GLU A 1 183 ? -5.056 2.591 22.662 1.00 95.62 183 GLU A O 1
ATOM 1509 N N . LYS A 1 184 ? -7.044 3.395 23.333 1.00 96.31 184 LYS A N 1
ATOM 1510 C CA . LYS A 1 184 ? -7.157 2.531 24.515 1.00 96.31 184 LYS A CA 1
ATOM 1511 C C . LYS A 1 184 ? -7.217 1.050 24.153 1.00 96.31 184 LYS A C 1
ATOM 1513 O O . LYS A 1 184 ? -6.572 0.235 24.807 1.00 96.31 184 LYS A O 1
ATOM 1518 N N . ALA A 1 185 ? -7.960 0.682 23.110 1.00 97.19 185 ALA A N 1
ATOM 1519 C CA . ALA A 1 185 ? -8.015 -0.701 22.644 1.00 97.19 185 ALA A CA 1
ATOM 1520 C C . ALA A 1 185 ? -6.653 -1.185 22.121 1.00 97.19 185 ALA A C 1
ATOM 1522 O O . ALA A 1 185 ? -6.272 -2.328 22.384 1.00 97.19 185 ALA A O 1
ATOM 1523 N N . CYS A 1 186 ? -5.894 -0.317 21.442 1.00 96.62 186 CYS A N 1
ATOM 1524 C CA . CYS A 1 186 ? -4.506 -0.591 21.075 1.00 96.62 186 CYS A CA 1
ATOM 1525 C C . CYS A 1 186 ? -3.643 -0.776 22.330 1.00 96.62 186 CYS A C 1
ATOM 1527 O O . CYS A 1 186 ? -2.956 -1.787 22.447 1.00 96.62 186 CYS A O 1
ATOM 1529 N N . ALA A 1 187 ? -3.719 0.141 23.299 1.00 96.06 187 ALA A N 1
ATOM 1530 C CA . ALA A 1 187 ? -2.975 0.049 24.554 1.00 96.06 187 ALA A CA 1
ATOM 1531 C C . ALA A 1 187 ? -3.265 -1.269 25.290 1.00 96.06 187 ALA A C 1
ATOM 1533 O O . ALA A 1 187 ? -2.334 -1.963 25.687 1.00 96.06 187 ALA A O 1
ATOM 1534 N N . LYS A 1 188 ? -4.537 -1.676 25.385 1.00 96.69 188 LYS A N 1
ATOM 1535 C CA . LYS A 1 188 ? -4.940 -2.970 25.956 1.00 96.69 188 LYS A CA 1
ATOM 1536 C C . LYS A 1 188 ? -4.357 -4.154 25.187 1.00 96.69 188 LYS A C 1
ATOM 1538 O O . LYS A 1 188 ? -3.839 -5.086 25.795 1.00 96.69 188 LYS A O 1
ATOM 1543 N N . LEU A 1 189 ? -4.411 -4.120 23.856 1.00 95.75 189 LEU A N 1
ATOM 1544 C CA . LEU A 1 189 ? -3.870 -5.181 23.005 1.00 95.75 189 LEU A CA 1
ATOM 1545 C C . LEU A 1 189 ? -2.347 -5.350 23.170 1.00 95.75 189 LEU A C 1
ATOM 1547 O O . LEU A 1 189 ? -1.863 -6.481 23.151 1.00 95.75 189 LEU A O 1
ATOM 1551 N N . PHE A 1 190 ? -1.608 -4.247 23.323 1.00 94.31 190 PHE A N 1
ATOM 1552 C CA . PHE A 1 190 ? -0.148 -4.243 23.490 1.00 94.31 190 PHE A CA 1
ATOM 1553 C C . PHE A 1 190 ? 0.313 -4.290 24.961 1.00 94.31 190 PHE A C 1
ATOM 1555 O O . PHE A 1 190 ? 1.498 -4.498 25.227 1.00 94.31 190 PHE A O 1
ATOM 1562 N N . GLY A 1 191 ? -0.612 -4.146 25.912 1.00 94.44 191 GLY A N 1
ATOM 1563 C CA . GLY A 1 191 ? -0.414 -4.296 27.356 1.00 94.44 191 GLY A CA 1
ATOM 1564 C C . GLY A 1 191 ? -0.440 -2.993 28.165 1.00 94.44 191 GLY A C 1
ATOM 1565 O O . GLY A 1 191 ? -0.840 -3.027 29.324 1.00 94.44 191 GLY A O 1
ATOM 1566 N N . SER A 1 192 ? -0.053 -1.851 27.590 1.00 94.69 192 SER A N 1
ATOM 1567 C CA . SER A 1 192 ? -0.151 -0.527 28.230 1.00 94.69 192 SER A CA 1
ATOM 1568 C C . SER A 1 192 ? -0.062 0.612 27.206 1.00 94.69 192 SER A C 1
ATOM 1570 O O . SER A 1 192 ? 0.359 0.400 26.067 1.00 94.69 192 SER A O 1
ATOM 1572 N N . TYR A 1 193 ? -0.394 1.845 27.607 1.00 94.06 193 TYR A N 1
ATOM 1573 C CA . TYR A 1 193 ? -0.204 3.027 26.751 1.00 94.06 193 TYR A CA 1
ATOM 1574 C C . TYR A 1 193 ? 1.272 3.270 26.407 1.00 94.06 193 TYR A C 1
ATOM 1576 O O . TYR A 1 193 ? 1.590 3.554 25.256 1.00 94.06 193 TYR A O 1
ATOM 1584 N N . SER A 1 194 ? 2.202 3.093 27.351 1.00 91.88 194 SER A N 1
ATOM 1585 C CA . SER A 1 194 ? 3.639 3.282 27.096 1.00 91.88 194 SER A CA 1
ATOM 1586 C C . SER A 1 194 ? 4.201 2.353 26.014 1.00 91.88 194 SER A C 1
ATOM 1588 O O . SER A 1 194 ? 5.201 2.691 25.385 1.00 91.88 194 SER A O 1
ATOM 1590 N N . LYS A 1 195 ? 3.557 1.206 25.755 1.00 92.12 195 LYS A N 1
ATOM 1591 C CA . LYS A 1 195 ? 3.936 0.285 24.671 1.00 92.12 195 LYS A CA 1
ATOM 1592 C C . LYS A 1 195 ? 3.570 0.790 23.277 1.00 92.12 195 LYS A C 1
ATOM 1594 O O . LYS A 1 195 ? 3.993 0.177 22.307 1.00 92.12 195 LYS A O 1
ATOM 1599 N N . LEU A 1 196 ? 2.820 1.888 23.170 1.00 91.44 196 LEU A N 1
ATOM 1600 C CA . LEU A 1 196 ? 2.519 2.543 21.895 1.00 91.44 196 LEU A CA 1
ATOM 1601 C C . LEU A 1 196 ? 3.559 3.612 21.515 1.00 91.44 196 LEU A C 1
ATOM 1603 O O . LEU A 1 196 ? 3.449 4.204 20.440 1.00 91.44 196 LEU A O 1
ATOM 1607 N N . ILE A 1 197 ? 4.532 3.905 22.389 1.00 88.69 197 ILE A N 1
ATOM 1608 C CA . ILE A 1 197 ? 5.600 4.869 22.098 1.00 88.69 197 ILE A CA 1
ATOM 1609 C C . ILE A 1 197 ? 6.516 4.290 21.030 1.00 88.69 197 ILE A C 1
ATOM 1611 O O . ILE A 1 197 ? 7.112 3.238 21.249 1.00 88.69 197 ILE A O 1
ATOM 1615 N N . SER A 1 198 ? 6.719 5.063 19.962 1.00 82.06 198 SER A N 1
ATOM 1616 C CA . SER A 1 198 ? 7.519 4.681 18.799 1.00 82.06 198 SER A CA 1
ATOM 1617 C C . SER A 1 198 ? 6.921 3.507 18.018 1.00 82.06 198 SER A C 1
ATOM 1619 O O . SER A 1 198 ? 6.502 2.498 18.573 1.00 82.06 198 SER A O 1
ATOM 1621 N N . GLY A 1 199 ? 6.870 3.651 16.702 1.00 84.44 199 GLY A N 1
ATOM 1622 C CA . GLY A 1 199 ? 6.291 2.669 15.795 1.00 84.44 199 GLY A CA 1
ATOM 1623 C C . GLY A 1 199 ? 6.258 3.220 14.381 1.00 84.44 199 GLY A C 1
ATOM 1624 O O . GLY A 1 199 ? 6.686 4.354 14.136 1.00 84.44 199 GLY A O 1
ATOM 1625 N N . GLN A 1 200 ? 5.756 2.424 13.446 1.00 85.75 200 GLN A N 1
ATOM 1626 C CA . GLN A 1 200 ? 5.702 2.797 12.033 1.00 85.75 200 GLN A CA 1
ATOM 1627 C C . GLN A 1 200 ? 4.265 2.907 11.522 1.00 85.75 200 GLN A C 1
ATOM 1629 O O . GLN A 1 200 ? 3.368 2.189 11.961 1.00 85.75 200 GLN A O 1
ATOM 1634 N N . ILE A 1 201 ? 4.028 3.806 10.560 1.00 89.00 201 ILE A N 1
ATOM 1635 C CA . ILE A 1 201 ? 2.688 4.027 9.983 1.00 89.00 201 ILE A CA 1
ATOM 1636 C C . ILE A 1 201 ? 2.126 2.712 9.417 1.00 89.00 201 ILE A C 1
ATOM 1638 O O . ILE A 1 201 ? 0.935 2.434 9.565 1.00 89.00 201 ILE A O 1
ATOM 1642 N N . GLU A 1 202 ? 2.980 1.878 8.811 1.00 90.38 202 GLU A N 1
ATOM 1643 C CA . GLU A 1 202 ? 2.599 0.559 8.297 1.00 90.38 202 GLU A CA 1
ATOM 1644 C C . GLU A 1 202 ? 2.013 -0.367 9.364 1.00 90.38 202 GLU A C 1
ATOM 1646 O O . GLU A 1 202 ? 1.045 -1.068 9.080 1.00 90.38 202 GLU A O 1
ATOM 1651 N N . GLU A 1 203 ? 2.533 -0.344 10.591 1.00 91.12 203 GLU A N 1
ATOM 1652 C CA . GLU A 1 203 ? 2.022 -1.158 11.694 1.00 91.12 203 GLU A CA 1
ATOM 1653 C C . GLU A 1 203 ? 0.602 -0.716 12.056 1.00 91.12 203 GLU A C 1
ATOM 1655 O O . GLU A 1 203 ? -0.281 -1.548 12.262 1.00 91.12 203 GLU A O 1
ATOM 1660 N N . GLY A 1 204 ? 0.349 0.597 12.052 1.00 92.50 204 GLY A N 1
ATOM 1661 C CA . GLY A 1 204 ? -0.971 1.166 12.325 1.00 92.50 204 GLY A CA 1
ATOM 1662 C C . GLY A 1 204 ? -1.967 0.829 11.220 1.00 92.50 204 GLY A C 1
ATOM 1663 O O . GLY A 1 204 ? -3.079 0.372 11.485 1.00 92.50 204 GLY A O 1
ATOM 1664 N N . LEU A 1 205 ? -1.556 0.972 9.960 1.00 91.88 205 LEU A N 1
ATOM 1665 C CA . LEU A 1 205 ? -2.385 0.600 8.815 1.00 91.88 205 LEU A CA 1
ATOM 1666 C C . LEU A 1 205 ? -2.673 -0.905 8.795 1.00 91.88 205 LEU A C 1
ATOM 1668 O O . LEU A 1 205 ? -3.815 -1.296 8.558 1.00 91.88 205 LEU A O 1
ATOM 1672 N N . GLN A 1 206 ? -1.700 -1.765 9.092 1.00 91.25 206 GLN A N 1
ATOM 1673 C CA . GLN A 1 206 ? -1.927 -3.207 9.227 1.00 91.25 206 GLN A CA 1
ATOM 1674 C C . GLN A 1 206 ? -2.881 -3.520 10.383 1.00 91.25 206 GLN A C 1
ATOM 1676 O O . GLN A 1 206 ? -3.762 -4.365 10.228 1.00 91.25 206 GLN A O 1
ATOM 1681 N N . LEU A 1 207 ? -2.772 -2.804 11.504 1.00 93.25 207 LEU A N 1
ATOM 1682 C CA . LEU A 1 207 ? -3.663 -2.959 12.649 1.00 93.25 207 LEU A CA 1
ATOM 1683 C C . LEU A 1 207 ? -5.116 -2.603 12.309 1.00 93.25 207 LEU A C 1
ATOM 1685 O O . LEU A 1 207 ? -6.041 -3.299 12.724 1.00 93.25 207 LEU A O 1
ATOM 1689 N N . PHE A 1 208 ? -5.328 -1.547 11.527 1.00 92.00 208 PHE A N 1
ATOM 1690 C CA . PHE A 1 208 ? -6.663 -1.041 11.197 1.00 92.00 208 PHE A CA 1
ATOM 1691 C C . PHE A 1 208 ? -7.294 -1.687 9.965 1.00 92.00 208 PHE A C 1
ATOM 1693 O O . PHE A 1 208 ? -8.517 -1.778 9.871 1.00 92.00 208 PHE A O 1
ATOM 1700 N N . THR A 1 209 ? -6.484 -2.142 9.011 1.00 87.88 209 THR A N 1
ATOM 1701 C CA . THR A 1 209 ? -6.965 -2.674 7.725 1.00 87.88 209 THR A CA 1
ATOM 1702 C C . THR A 1 209 ? -6.766 -4.174 7.579 1.00 87.88 209 THR A C 1
ATOM 1704 O O . THR A 1 209 ? -7.428 -4.811 6.758 1.00 87.88 209 THR A O 1
ATOM 1707 N N . GLY A 1 210 ? -5.814 -4.736 8.322 1.00 85.56 210 GLY A N 1
ATOM 1708 C CA . GLY A 1 210 ? -5.273 -6.068 8.101 1.00 85.56 210 GLY A CA 1
ATOM 1709 C C . GLY A 1 210 ? -4.507 -6.231 6.788 1.00 85.56 210 GLY A C 1
ATOM 1710 O O . GLY A 1 210 ? -3.969 -7.311 6.569 1.00 85.56 210 GLY A O 1
ATOM 1711 N N . ALA A 1 211 ? -4.466 -5.241 5.899 1.00 85.38 211 ALA A N 1
ATOM 1712 C CA . ALA A 1 211 ? -3.836 -5.371 4.594 1.00 85.38 211 ALA A CA 1
ATOM 1713 C C . ALA A 1 211 ? -2.312 -5.219 4.695 1.00 85.38 211 ALA A C 1
ATOM 1715 O O . ALA A 1 211 ? -1.834 -4.425 5.511 1.00 85.38 211 ALA A O 1
ATOM 1716 N N . PRO A 1 212 ? -1.539 -5.931 3.856 1.00 85.50 212 PRO A N 1
ATOM 1717 C CA . PRO A 1 212 ? -0.109 -5.697 3.774 1.00 85.50 212 PRO A CA 1
ATOM 1718 C C . PRO A 1 212 ? 0.163 -4.270 3.287 1.00 85.50 212 PRO A C 1
ATOM 1720 O O . PRO A 1 212 ? -0.596 -3.702 2.489 1.00 85.50 212 PRO A O 1
ATOM 1723 N N . CYS A 1 213 ? 1.253 -3.700 3.787 1.00 88.75 213 CYS A N 1
ATOM 1724 C CA . CYS A 1 213 ? 1.740 -2.396 3.365 1.00 88.75 213 CYS A CA 1
ATOM 1725 C C . CYS A 1 213 ? 3.037 -2.579 2.585 1.00 88.75 213 CYS A C 1
ATOM 1727 O O . CYS A 1 213 ? 3.899 -3.358 2.983 1.00 88.75 213 CYS A O 1
ATOM 1729 N N . ASP A 1 214 ? 3.137 -1.862 1.478 1.00 88.06 214 ASP A N 1
ATOM 1730 C CA . ASP A 1 214 ? 4.365 -1.683 0.721 1.00 88.06 214 ASP A CA 1
ATOM 1731 C C . ASP A 1 214 ? 5.022 -0.372 1.173 1.00 88.06 214 ASP A C 1
ATOM 1733 O O . ASP A 1 214 ? 4.331 0.540 1.642 1.00 88.06 214 ASP A O 1
ATOM 1737 N N . HIS A 1 215 ? 6.339 -0.264 1.047 1.00 88.25 215 HIS A N 1
ATOM 1738 C CA . HIS A 1 215 ? 7.053 0.966 1.362 1.00 88.25 215 HIS A CA 1
ATOM 1739 C C . HIS A 1 215 ? 8.065 1.336 0.285 1.00 88.25 215 HIS A C 1
ATOM 1741 O O . HIS A 1 215 ? 8.496 0.518 -0.525 1.00 88.25 215 HIS A O 1
ATOM 1747 N N . ILE A 1 216 ? 8.379 2.624 0.245 1.00 88.75 216 ILE A N 1
ATOM 1748 C CA . ILE A 1 216 ? 9.422 3.194 -0.593 1.00 88.75 216 ILE A CA 1
ATOM 1749 C C . ILE A 1 216 ? 10.309 4.002 0.340 1.00 88.75 216 ILE A C 1
ATOM 1751 O O . ILE A 1 216 ? 9.859 5.021 0.873 1.00 88.75 216 ILE A O 1
ATOM 1755 N N . ASP A 1 217 ? 11.537 3.539 0.535 1.00 87.56 217 ASP A N 1
ATOM 1756 C CA . ASP A 1 217 ? 12.540 4.277 1.289 1.00 87.56 217 ASP A CA 1
ATOM 1757 C C . ASP A 1 217 ? 13.137 5.358 0.386 1.00 87.56 217 ASP A C 1
ATOM 1759 O O . ASP A 1 217 ? 13.607 5.098 -0.722 1.00 87.56 217 ASP A O 1
ATOM 1763 N N . LEU A 1 218 ? 13.032 6.600 0.850 1.00 88.25 218 LEU A N 1
ATOM 1764 C CA . LEU A 1 218 ? 13.555 7.795 0.190 1.00 88.25 218 LEU A CA 1
ATOM 1765 C C . LEU A 1 218 ? 14.895 8.236 0.791 1.00 88.25 218 LEU A C 1
ATOM 1767 O O . LEU A 1 218 ? 15.536 9.161 0.295 1.00 88.25 218 LEU A O 1
ATOM 1771 N N . GLU A 1 219 ? 15.307 7.601 1.878 1.00 78.12 219 GLU A N 1
ATOM 1772 C CA . GLU A 1 219 ? 16.597 7.762 2.527 1.00 78.12 219 GLU A CA 1
ATOM 1773 C C . GLU A 1 219 ? 17.368 6.459 2.303 1.00 78.12 219 GLU A C 1
ATOM 1775 O O . GLU A 1 219 ? 17.253 5.515 3.078 1.00 78.12 219 GLU A O 1
ATOM 1780 N N . ASN A 1 220 ? 18.058 6.359 1.166 1.00 65.00 220 ASN A N 1
ATOM 1781 C CA . ASN A 1 220 ? 18.930 5.228 0.877 1.00 65.00 220 ASN A CA 1
ATOM 1782 C C . ASN A 1 220 ? 20.302 5.755 0.448 1.00 65.00 220 ASN A C 1
ATOM 1784 O O . ASN A 1 220 ? 20.415 6.408 -0.590 1.00 65.00 220 ASN A O 1
ATOM 1788 N N . ASP A 1 221 ? 21.317 5.487 1.269 1.00 58.38 221 ASP A N 1
ATOM 1789 C CA . ASP A 1 221 ? 22.699 5.919 1.041 1.00 58.38 221 ASP A CA 1
ATOM 1790 C C . ASP A 1 221 ? 23.413 5.072 -0.027 1.00 58.38 221 ASP A C 1
ATOM 1792 O O . ASP A 1 221 ? 24.389 5.528 -0.628 1.00 58.38 221 ASP A O 1
ATOM 1796 N N . ASP A 1 222 ? 22.927 3.854 -0.288 1.00 57.34 222 ASP A N 1
ATOM 1797 C CA . ASP A 1 222 ? 23.611 2.884 -1.147 1.00 57.34 222 ASP A CA 1
ATOM 1798 C C . ASP A 1 222 ? 23.188 2.975 -2.626 1.00 57.34 222 ASP A C 1
ATOM 1800 O O . ASP A 1 222 ? 23.986 2.655 -3.512 1.00 57.34 222 ASP A O 1
ATOM 1804 N N . GLU A 1 223 ? 21.965 3.444 -2.923 1.00 59.50 223 GLU A N 1
ATOM 1805 C CA . GLU A 1 223 ? 21.437 3.538 -4.292 1.00 59.50 223 GLU A CA 1
ATOM 1806 C C . GLU A 1 223 ? 20.708 4.871 -4.561 1.00 59.50 223 GLU A C 1
ATOM 1808 O O . GLU A 1 223 ? 19.802 5.249 -3.813 1.00 59.50 223 GLU A O 1
ATOM 1813 N N . PRO A 1 224 ? 21.028 5.586 -5.662 1.00 63.16 224 PRO A N 1
ATOM 1814 C CA . PRO A 1 224 ? 20.305 6.794 -6.034 1.00 63.16 224 PRO A CA 1
ATOM 1815 C C . PRO A 1 224 ? 18.853 6.466 -6.395 1.00 63.16 224 PRO A C 1
ATOM 1817 O O . PRO A 1 224 ? 18.576 5.629 -7.256 1.00 63.16 224 PRO A O 1
ATOM 1820 N N . ILE A 1 225 ? 17.917 7.172 -5.762 1.00 73.75 225 ILE A N 1
ATOM 1821 C CA . ILE A 1 225 ? 16.482 6.966 -5.966 1.00 73.75 225 ILE A CA 1
ATOM 1822 C C . ILE A 1 225 ? 16.078 7.373 -7.377 1.00 73.75 225 ILE A C 1
ATOM 1824 O O . ILE A 1 225 ? 16.285 8.510 -7.813 1.00 73.75 225 ILE A O 1
ATOM 1828 N N . ASP A 1 226 ? 15.408 6.458 -8.068 1.00 79.81 226 ASP A N 1
ATOM 1829 C CA . ASP A 1 226 ? 14.730 6.766 -9.316 1.00 79.81 226 ASP A CA 1
ATOM 1830 C C . ASP A 1 226 ? 13.434 7.546 -9.043 1.00 79.81 226 ASP A C 1
ATOM 1832 O O . ASP A 1 226 ? 12.353 6.986 -8.842 1.00 79.81 226 ASP A O 1
ATOM 1836 N N . SER A 1 227 ? 13.569 8.872 -9.034 1.00 85.31 227 SER A N 1
ATOM 1837 C CA . SER A 1 227 ? 12.478 9.828 -8.826 1.00 85.31 227 SER A CA 1
ATOM 1838 C C . SER A 1 227 ? 11.274 9.583 -9.745 1.00 85.31 227 SER A C 1
ATOM 1840 O O . SER A 1 227 ? 10.134 9.765 -9.312 1.00 85.31 227 SER A O 1
ATOM 1842 N N . ASP A 1 228 ? 11.495 9.141 -10.986 1.00 82.25 228 ASP A N 1
ATOM 1843 C CA . ASP A 1 228 ? 10.421 8.895 -11.950 1.00 82.25 228 ASP A CA 1
ATOM 1844 C C . ASP A 1 228 ? 9.658 7.611 -11.632 1.00 82.25 228 ASP A C 1
ATOM 1846 O O . ASP A 1 228 ? 8.424 7.593 -11.676 1.00 82.25 228 ASP A O 1
ATOM 1850 N N . LEU A 1 229 ? 10.366 6.551 -11.238 1.00 81.56 229 LEU A N 1
ATOM 1851 C CA . LEU A 1 229 ? 9.739 5.306 -10.802 1.00 81.56 229 LEU A CA 1
ATOM 1852 C C . LEU A 1 229 ? 8.932 5.504 -9.518 1.00 81.56 229 LEU A C 1
ATOM 1854 O O . LEU A 1 229 ? 7.790 5.040 -9.429 1.00 81.56 229 LEU A O 1
ATOM 1858 N N . VAL A 1 230 ? 9.498 6.216 -8.539 1.00 89.06 230 VAL A N 1
ATOM 1859 C CA . VAL A 1 230 ? 8.791 6.543 -7.295 1.00 89.06 230 VAL A CA 1
ATOM 1860 C C . VAL A 1 230 ? 7.555 7.384 -7.602 1.00 89.06 230 VAL A C 1
ATOM 1862 O O . VAL A 1 230 ? 6.470 7.067 -7.111 1.00 89.06 230 VAL A O 1
ATOM 1865 N N . TRP A 1 231 ? 7.683 8.401 -8.459 1.00 89.94 231 TRP A N 1
ATOM 1866 C CA . TRP A 1 231 ? 6.554 9.220 -8.892 1.00 89.94 231 TRP A CA 1
ATOM 1867 C C . TRP A 1 231 ? 5.459 8.382 -9.555 1.00 89.94 231 TRP A C 1
ATOM 1869 O O . TRP A 1 231 ? 4.290 8.492 -9.188 1.00 89.94 231 TRP A O 1
ATOM 1879 N N . ALA A 1 232 ? 5.814 7.492 -10.483 1.00 84.88 232 ALA A N 1
ATOM 1880 C CA . ALA A 1 232 ? 4.851 6.638 -11.169 1.00 84.88 232 ALA A CA 1
ATOM 1881 C C . ALA A 1 232 ? 4.153 5.657 -10.209 1.00 84.88 232 ALA A C 1
ATOM 1883 O O . ALA A 1 232 ? 2.939 5.439 -10.313 1.00 84.88 232 ALA A O 1
ATOM 1884 N N . LYS A 1 233 ? 4.884 5.089 -9.238 1.00 87.19 233 LYS A N 1
ATOM 1885 C CA . LYS A 1 233 ? 4.321 4.226 -8.184 1.00 87.19 233 LYS A CA 1
ATOM 1886 C C . LYS A 1 233 ? 3.382 5.006 -7.261 1.00 87.19 233 LYS A C 1
ATOM 1888 O O . LYS A 1 233 ? 2.295 4.520 -6.943 1.00 87.19 233 LYS A O 1
ATOM 1893 N N . LEU A 1 234 ? 3.745 6.229 -6.883 1.00 91.25 234 LEU A N 1
ATOM 1894 C CA . LEU A 1 234 ? 2.892 7.104 -6.083 1.00 91.25 234 LEU A CA 1
ATOM 1895 C C . LEU A 1 234 ? 1.618 7.491 -6.845 1.00 91.25 234 LEU A C 1
ATOM 1897 O O . LEU A 1 234 ? 0.512 7.271 -6.353 1.00 91.25 234 LEU A O 1
ATOM 1901 N N . LEU A 1 235 ? 1.766 8.005 -8.067 1.00 88.44 235 LEU A N 1
ATOM 1902 C CA . LEU A 1 235 ? 0.662 8.450 -8.915 1.00 88.44 235 LEU A CA 1
ATOM 1903 C C . LEU A 1 235 ? -0.344 7.324 -9.154 1.00 88.44 235 LEU A C 1
ATOM 1905 O O . LEU A 1 235 ? -1.550 7.517 -8.995 1.00 88.44 235 LEU A O 1
ATOM 1909 N N . SER A 1 236 ? 0.148 6.131 -9.485 1.00 84.81 236 SER A N 1
ATOM 1910 C CA . SER A 1 236 ? -0.709 4.964 -9.663 1.00 84.81 236 SER A CA 1
ATOM 1911 C C . SER A 1 236 ? -1.426 4.532 -8.387 1.00 84.81 236 SER A C 1
ATOM 1913 O O . SER A 1 236 ? -2.598 4.162 -8.443 1.00 84.81 236 SER A O 1
ATOM 1915 N N . SER A 1 237 ? -0.757 4.612 -7.239 1.00 88.19 237 SER A N 1
ATOM 1916 C CA . SER A 1 237 ? -1.358 4.290 -5.943 1.00 88.19 237 SER A CA 1
ATOM 1917 C C . SER A 1 237 ? -2.465 5.283 -5.574 1.00 88.19 237 SER A C 1
ATOM 1919 O O . SER A 1 237 ? -3.526 4.869 -5.102 1.00 88.19 237 SER A O 1
ATOM 1921 N N . CYS A 1 238 ? -2.272 6.578 -5.859 1.00 87.69 238 CYS A N 1
ATOM 1922 C CA . CYS A 1 238 ? -3.310 7.598 -5.700 1.00 87.69 238 CYS A CA 1
ATOM 1923 C C . CYS A 1 238 ? -4.505 7.336 -6.632 1.00 87.69 238 CYS A C 1
ATOM 1925 O O . CYS A 1 238 ? -5.650 7.384 -6.191 1.00 87.69 238 CYS A O 1
ATOM 1927 N N . GLN A 1 239 ? -4.259 7.009 -7.906 1.00 83.25 239 GLN A N 1
ATOM 1928 C CA . GLN A 1 239 ? -5.317 6.694 -8.881 1.00 83.25 239 GLN A CA 1
ATOM 1929 C C . GLN A 1 239 ? -6.105 5.432 -8.515 1.00 83.25 239 GLN A C 1
ATOM 1931 O O . GLN A 1 239 ? -7.316 5.374 -8.725 1.00 83.25 239 GLN A O 1
ATOM 1936 N N . ALA A 1 240 ? -5.436 4.438 -7.928 1.00 80.56 240 ALA A N 1
ATOM 1937 C CA . ALA A 1 240 ? -6.067 3.243 -7.378 1.00 80.56 240 ALA A CA 1
ATOM 1938 C C . ALA A 1 240 ? -6.825 3.511 -6.064 1.00 80.56 240 ALA A C 1
ATOM 1940 O O . ALA A 1 240 ? -7.443 2.593 -5.523 1.00 80.56 240 ALA A O 1
ATOM 1941 N N . ASN A 1 241 ? -6.802 4.753 -5.561 1.00 81.88 241 ASN A N 1
ATOM 1942 C CA . ASN A 1 241 ? -7.398 5.157 -4.295 1.00 81.88 241 ASN A CA 1
ATOM 1943 C C . ASN A 1 241 ? -6.928 4.236 -3.156 1.00 81.88 241 ASN A C 1
ATOM 1945 O O . ASN A 1 241 ? -7.735 3.647 -2.434 1.00 81.88 241 ASN A O 1
ATOM 1949 N N . LEU A 1 242 ? -5.612 4.063 -3.015 1.00 87.62 242 LEU A N 1
ATOM 1950 C CA . LEU A 1 242 ? -4.992 3.369 -1.880 1.00 87.62 242 LEU A CA 1
ATOM 1951 C C . LEU A 1 242 ? -4.790 4.330 -0.698 1.00 87.62 242 LEU A C 1
ATOM 1953 O O . LEU A 1 242 ? -4.875 5.544 -0.864 1.00 87.62 242 LEU A O 1
ATOM 1957 N N . LEU A 1 243 ? -4.572 3.794 0.507 1.00 89.31 243 LEU A N 1
ATOM 1958 C CA . LEU A 1 243 ? -4.194 4.612 1.667 1.00 89.31 243 LEU A CA 1
ATOM 1959 C C . LEU A 1 243 ? -2.681 4.806 1.645 1.00 89.31 243 LEU A C 1
ATOM 1961 O O . LEU A 1 243 ? -1.946 3.817 1.622 1.00 89.31 243 LEU A O 1
ATOM 1965 N N . ILE A 1 244 ? -2.228 6.058 1.646 1.00 91.88 244 ILE A N 1
ATOM 1966 C CA . ILE A 1 244 ? -0.816 6.393 1.464 1.00 91.88 244 ILE A CA 1
ATOM 1967 C C . ILE A 1 244 ? -0.376 7.350 2.569 1.00 91.88 244 ILE A C 1
ATOM 1969 O O . ILE A 1 244 ? -0.945 8.427 2.721 1.00 91.88 244 ILE A O 1
ATOM 1973 N N . GLY A 1 245 ? 0.642 6.963 3.331 1.00 91.69 245 GLY A N 1
ATOM 1974 C CA . GLY A 1 245 ? 1.294 7.798 4.337 1.00 91.69 245 GLY A CA 1
ATOM 1975 C C . GLY A 1 245 ? 2.726 8.149 3.942 1.00 91.69 245 GLY A C 1
ATOM 1976 O O . GLY A 1 245 ? 3.323 7.486 3.095 1.00 91.69 245 GLY A O 1
ATOM 1977 N N . ALA A 1 246 ? 3.290 9.171 4.573 1.00 91.88 246 ALA A N 1
ATOM 1978 C CA . ALA A 1 246 ? 4.690 9.553 4.421 1.00 91.88 246 ALA A CA 1
ATOM 1979 C C . ALA A 1 246 ? 5.286 10.021 5.753 1.00 91.88 246 ALA A C 1
ATOM 1981 O O . ALA A 1 246 ? 4.556 10.532 6.599 1.00 91.88 246 ALA A O 1
ATOM 1982 N N . SER A 1 247 ? 6.597 9.870 5.945 1.00 89.19 247 SER A N 1
ATOM 1983 C CA . SER A 1 247 ? 7.292 10.280 7.176 1.00 89.19 247 SER A CA 1
ATOM 1984 C C . SER A 1 247 ? 8.505 11.169 6.915 1.00 89.19 247 SER A C 1
ATOM 1986 O O . SER A 1 247 ? 9.153 11.053 5.878 1.00 89.19 247 SER A O 1
ATOM 1988 N N . THR A 1 248 ? 8.832 12.028 7.880 1.00 86.94 248 THR A N 1
ATOM 1989 C CA . THR A 1 248 ? 9.929 13.015 7.840 1.00 86.94 248 THR A CA 1
ATOM 1990 C C . THR A 1 248 ? 11.031 12.692 8.853 1.00 86.94 248 THR A C 1
ATOM 1992 O O . THR A 1 248 ? 11.476 13.540 9.623 1.00 86.94 248 THR A O 1
ATOM 1995 N N . SER A 1 249 ? 11.455 11.431 8.913 1.00 77.81 249 SER A N 1
ATOM 1996 C CA . SER A 1 249 ? 12.451 10.946 9.883 1.00 77.81 249 SER A CA 1
ATOM 1997 C C . SER A 1 249 ? 13.881 10.951 9.338 1.00 77.81 249 SER A C 1
ATOM 1999 O O . SER A 1 249 ? 14.693 10.144 9.783 1.00 77.81 249 SER A O 1
ATOM 2001 N N . ARG A 1 250 ? 14.167 11.807 8.348 1.00 77.88 250 ARG A N 1
ATOM 2002 C CA . ARG A 1 250 ? 15.470 11.832 7.684 1.00 77.88 250 ARG A CA 1
ATOM 2003 C C . ARG A 1 250 ? 16.577 12.273 8.634 1.00 77.88 250 ARG A C 1
ATOM 2005 O O . ARG A 1 250 ? 16.442 13.308 9.288 1.00 77.88 250 ARG A O 1
ATOM 2012 N N . THR A 1 251 ? 17.663 11.514 8.673 1.00 72.81 251 THR A N 1
ATOM 2013 C CA . THR A 1 251 ? 18.850 11.772 9.499 1.00 72.81 251 THR A CA 1
ATOM 2014 C C . THR A 1 251 ? 19.788 12.813 8.891 1.00 72.81 251 THR A C 1
ATOM 2016 O O . THR A 1 251 ? 20.477 13.516 9.630 1.00 72.81 251 THR A O 1
ATOM 2019 N N . ASP A 1 252 ? 19.774 12.965 7.566 1.00 71.19 252 ASP A N 1
ATOM 2020 C CA . ASP A 1 252 ? 20.586 13.923 6.806 1.00 71.19 252 ASP A CA 1
ATOM 2021 C C . ASP A 1 252 ? 19.982 15.340 6.741 1.00 71.19 252 ASP A C 1
ATOM 2023 O O . ASP A 1 252 ? 20.648 16.286 6.313 1.00 71.19 252 ASP A O 1
ATOM 2027 N N . VAL A 1 253 ? 18.738 15.521 7.197 1.00 77.81 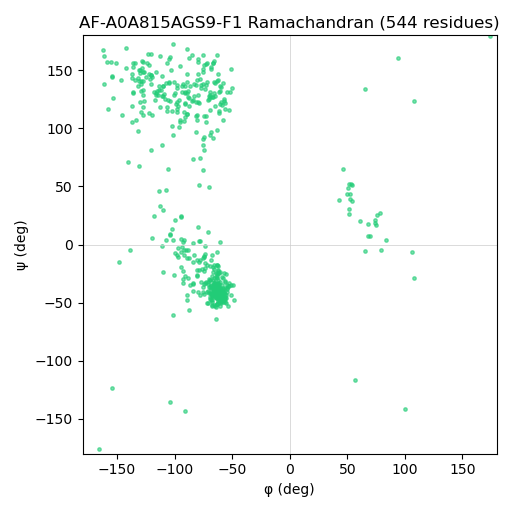253 VAL A N 1
ATOM 2028 C CA . VAL A 1 253 ? 18.042 16.815 7.184 1.00 77.81 253 VAL A CA 1
ATOM 2029 C C . VAL A 1 253 ? 18.047 17.452 8.569 1.00 77.81 253 VAL A C 1
ATOM 2031 O O . VAL A 1 253 ? 17.404 16.986 9.510 1.00 77.81 253 VAL A O 1
ATOM 2034 N N . ASN A 1 254 ? 18.736 18.588 8.684 1.00 79.94 254 ASN A N 1
ATOM 2035 C CA . ASN A 1 254 ? 18.751 19.377 9.912 1.00 79.94 254 ASN A CA 1
ATOM 2036 C C . ASN A 1 254 ? 17.387 20.020 10.199 1.00 79.94 254 ASN A C 1
ATOM 2038 O O . ASN A 1 254 ? 16.633 20.378 9.292 1.00 79.94 254 ASN A O 1
ATOM 2042 N N . LYS A 1 255 ? 17.119 20.264 11.486 1.00 82.31 255 LYS A N 1
ATOM 2043 C CA . LYS A 1 255 ? 15.884 20.906 11.960 1.00 82.31 255 LYS A CA 1
ATOM 2044 C C . LYS A 1 255 ? 15.591 22.249 11.272 1.00 82.31 255 LYS A C 1
ATOM 2046 O O . LYS A 1 255 ? 14.439 22.521 10.962 1.00 82.31 255 LYS A O 1
ATOM 2051 N N . ASP A 1 256 ? 16.617 23.037 10.960 1.00 84.62 256 ASP A N 1
ATOM 2052 C CA . ASP A 1 256 ? 16.446 24.337 10.297 1.00 84.62 256 ASP A CA 1
ATOM 2053 C C . ASP A 1 256 ? 15.809 24.216 8.902 1.00 84.62 256 ASP A C 1
ATOM 2055 O O . ASP A 1 256 ? 15.042 25.085 8.490 1.00 84.62 256 ASP A O 1
ATOM 2059 N N . VAL A 1 257 ? 16.084 23.122 8.181 1.00 84.88 257 VAL A N 1
ATOM 2060 C CA . VAL A 1 257 ? 15.488 22.856 6.863 1.00 84.88 257 VAL A CA 1
ATOM 2061 C C . VAL A 1 257 ? 14.000 22.552 7.028 1.00 84.88 257 VAL A C 1
ATOM 2063 O O . VAL A 1 257 ? 13.163 23.139 6.350 1.00 84.88 257 VAL A O 1
ATOM 2066 N N . TYR A 1 258 ? 13.651 21.694 7.985 1.00 85.69 258 TYR A N 1
ATOM 2067 C CA . TYR A 1 258 ? 12.263 21.417 8.354 1.00 85.69 258 TYR A CA 1
ATOM 2068 C C . TYR A 1 258 ? 11.499 22.696 8.738 1.00 85.69 258 TYR A C 1
ATOM 2070 O O . TYR A 1 258 ? 10.410 22.956 8.212 1.00 85.69 258 TYR A O 1
ATOM 2078 N N . ASP A 1 259 ? 12.107 23.545 9.569 1.00 84.75 259 ASP A N 1
ATOM 2079 C CA . ASP A 1 259 ? 11.527 24.814 10.014 1.00 84.75 259 ASP A CA 1
ATOM 2080 C C . ASP A 1 259 ? 11.346 25.807 8.845 1.00 84.75 259 ASP A C 1
ATOM 2082 O O . ASP A 1 259 ? 10.304 26.466 8.758 1.00 84.75 259 ASP A O 1
ATOM 2086 N N . GLN A 1 260 ? 12.285 25.860 7.887 1.00 85.12 260 GLN A N 1
ATOM 2087 C CA . GLN A 1 260 ? 12.169 26.673 6.665 1.00 85.12 260 GLN A CA 1
ATOM 2088 C C . GLN A 1 260 ? 10.909 26.323 5.861 1.00 85.12 260 GLN A C 1
ATOM 2090 O O . GLN A 1 260 ? 10.219 27.214 5.356 1.00 85.12 260 GLN A O 1
ATOM 2095 N N . PHE A 1 261 ? 10.592 25.033 5.757 1.00 83.62 261 PHE A N 1
ATOM 2096 C CA . PHE A 1 261 ? 9.413 24.550 5.041 1.00 83.62 261 PHE A CA 1
ATOM 2097 C C . PHE A 1 261 ? 8.179 24.401 5.939 1.00 83.62 261 PHE A C 1
ATOM 2099 O O . PHE A 1 261 ? 7.137 23.981 5.450 1.00 83.62 261 PHE A O 1
ATOM 2106 N N . LYS A 1 262 ? 8.241 24.775 7.226 1.00 84.06 262 LYS A N 1
ATOM 2107 C CA . LYS A 1 262 ? 7.143 24.604 8.201 1.00 84.06 262 LYS A CA 1
ATOM 2108 C C . LYS A 1 262 ? 6.611 23.163 8.238 1.00 84.06 262 LYS A C 1
ATOM 2110 O O . LYS A 1 262 ? 5.399 22.930 8.309 1.00 84.06 262 LYS A O 1
ATOM 2115 N N . VAL A 1 263 ? 7.520 22.200 8.142 1.00 84.62 263 VAL A N 1
ATOM 2116 C CA . VAL A 1 263 ? 7.250 20.762 8.218 1.00 84.62 263 VAL A CA 1
ATOM 2117 C C . VAL A 1 263 ? 7.955 20.243 9.460 1.00 84.62 263 VAL A C 1
ATOM 2119 O O . VAL A 1 263 ? 9.120 20.542 9.658 1.00 84.62 263 VAL A O 1
ATOM 2122 N N . HIS A 1 264 ? 7.285 19.467 10.307 1.00 80.50 264 HIS A N 1
ATOM 2123 C CA . HIS A 1 264 ? 7.939 18.882 11.479 1.00 80.50 264 HIS A CA 1
ATOM 2124 C C . HIS A 1 264 ? 8.797 17.676 11.084 1.00 80.50 264 HIS A C 1
ATOM 2126 O O . HIS A 1 264 ? 8.335 16.815 10.337 1.00 80.50 264 HIS A O 1
ATOM 2132 N N . GLY A 1 265 ? 10.018 17.595 11.614 1.00 80.19 265 GLY A N 1
ATOM 2133 C CA . GLY A 1 265 ? 10.825 16.373 11.569 1.00 80.19 265 GLY A CA 1
ATOM 2134 C C . GLY A 1 265 ? 10.283 15.306 12.526 1.00 80.19 265 GLY A C 1
ATOM 2135 O O . GLY A 1 265 ? 9.621 15.633 13.513 1.00 80.19 265 GLY A O 1
ATOM 2136 N N . ASN A 1 266 ? 10.573 14.035 12.242 1.00 77.38 266 ASN A N 1
ATOM 2137 C CA . ASN A 1 266 ? 10.053 12.866 12.966 1.00 77.38 266 ASN A CA 1
ATOM 2138 C C . ASN A 1 266 ? 8.521 12.848 13.062 1.00 77.38 266 ASN A C 1
ATOM 2140 O O . ASN A 1 266 ? 7.945 12.461 14.081 1.00 77.38 266 ASN A O 1
ATOM 2144 N N . HIS A 1 267 ? 7.866 13.284 11.988 1.00 80.44 267 HIS A N 1
ATOM 2145 C CA . HIS A 1 267 ? 6.419 13.378 11.901 1.00 80.44 267 HIS A CA 1
ATOM 2146 C C . HIS A 1 267 ? 5.883 12.571 10.721 1.00 80.44 267 HIS A C 1
ATOM 2148 O O . HIS A 1 267 ? 6.625 12.158 9.828 1.00 80.44 267 HIS A O 1
ATOM 2154 N N . ALA A 1 268 ? 4.582 12.313 10.738 1.00 82.31 268 ALA A N 1
ATOM 2155 C CA . ALA A 1 268 ? 3.910 11.445 9.789 1.00 82.31 268 ALA A CA 1
ATOM 2156 C C . ALA A 1 268 ? 2.710 12.163 9.154 1.00 82.31 268 ALA A C 1
ATOM 2158 O O . ALA A 1 268 ? 1.875 12.744 9.847 1.00 82.31 268 ALA A O 1
ATOM 2159 N N . PHE A 1 269 ? 2.608 12.079 7.831 1.00 86.25 269 PHE A N 1
ATOM 2160 C CA . PHE A 1 269 ? 1.655 12.795 6.986 1.00 86.25 269 PHE A CA 1
ATOM 2161 C C . PHE A 1 269 ? 0.828 11.822 6.144 1.00 86.25 269 PHE A C 1
ATOM 2163 O O . PHE A 1 269 ? 1.278 10.720 5.826 1.00 86.25 269 PHE A O 1
ATOM 2170 N N . SER A 1 270 ? -0.356 12.257 5.723 1.00 86.38 270 SER A N 1
ATOM 2171 C CA . SER A 1 270 ? -1.171 11.551 4.726 1.00 86.38 270 SER A CA 1
ATOM 2172 C C . SER A 1 270 ? -0.891 12.100 3.328 1.00 86.38 270 SER A C 1
ATOM 2174 O O . SER A 1 270 ? -0.861 13.318 3.156 1.00 86.38 270 SER A O 1
ATOM 2176 N N . ILE A 1 271 ? -0.736 11.235 2.321 1.00 90.50 271 ILE A N 1
ATOM 2177 C CA . ILE A 1 271 ? -0.722 11.636 0.907 1.00 90.50 271 ILE A CA 1
ATOM 2178 C C . ILE A 1 271 ? -2.115 11.408 0.321 1.00 90.50 271 ILE A C 1
ATOM 2180 O O . ILE A 1 271 ? -2.567 10.274 0.178 1.00 90.50 271 ILE A O 1
ATOM 2184 N N . LEU A 1 272 ? -2.784 12.501 -0.043 1.00 86.62 272 LEU A N 1
ATOM 2185 C CA . LEU A 1 272 ? -4.167 12.481 -0.526 1.00 86.62 272 LEU A CA 1
ATOM 2186 C C . LEU A 1 272 ? -4.253 12.394 -2.049 1.00 86.62 272 LEU A C 1
ATOM 2188 O O . LEU A 1 272 ? -5.191 11.817 -2.594 1.00 86.62 272 LEU A O 1
ATOM 2192 N N . ALA A 1 273 ? -3.291 12.999 -2.746 1.00 89.50 273 ALA A N 1
ATOM 2193 C CA . ALA A 1 273 ? -3.247 13.018 -4.199 1.00 89.50 273 ALA A CA 1
ATOM 2194 C C . ALA A 1 273 ? -1.834 13.301 -4.712 1.00 89.50 273 ALA A C 1
ATOM 2196 O O . ALA A 1 273 ? -1.029 13.950 -4.046 1.00 89.50 273 ALA A O 1
ATOM 2197 N N . ALA A 1 274 ? -1.578 12.880 -5.945 1.00 91.69 274 ALA A N 1
ATOM 2198 C CA . ALA A 1 274 ? -0.429 13.288 -6.737 1.00 91.69 274 ALA A CA 1
ATOM 2199 C C . ALA A 1 274 ? -0.931 13.803 -8.090 1.00 91.69 274 ALA A C 1
ATOM 2201 O O . ALA A 1 274 ? -1.898 13.274 -8.652 1.00 91.69 274 ALA A O 1
ATOM 2202 N N . HIS A 1 275 ? -0.314 14.864 -8.601 1.00 90.62 275 HIS A N 1
ATOM 2203 C CA . HIS A 1 275 ? -0.689 15.458 -9.877 1.00 90.62 275 HIS A CA 1
ATOM 2204 C C . HIS A 1 275 ? 0.516 16.019 -10.612 1.00 90.62 275 HIS A C 1
ATOM 2206 O O . HIS A 1 275 ? 1.393 16.623 -9.997 1.00 90.62 275 HIS A O 1
ATOM 2212 N N . ALA A 1 276 ? 0.519 15.858 -11.930 1.00 88.88 276 ALA A N 1
ATOM 2213 C CA . ALA A 1 276 ? 1.531 16.429 -12.796 1.00 88.88 276 ALA A CA 1
ATOM 2214 C C . ALA A 1 276 ? 0.906 17.396 -13.807 1.00 88.88 276 ALA A C 1
ATOM 2216 O O . ALA A 1 276 ? -0.198 17.157 -14.297 1.00 88.88 276 ALA A O 1
ATOM 2217 N N . LEU A 1 277 ? 1.625 18.470 -14.117 1.00 84.12 277 LEU A N 1
ATOM 2218 C CA . LEU A 1 277 ? 1.300 19.475 -15.126 1.00 84.12 277 LEU A CA 1
ATOM 2219 C C . LEU A 1 277 ? 2.420 19.531 -16.175 1.00 84.12 277 LEU A C 1
ATOM 2221 O O . LEU A 1 277 ? 3.520 19.025 -15.945 1.00 84.12 277 LEU A O 1
ATOM 2225 N N . ASP A 1 278 ? 2.120 20.142 -17.322 1.00 78.44 278 ASP A N 1
ATOM 2226 C CA . ASP A 1 278 ? 3.078 20.407 -18.404 1.00 78.44 278 ASP A CA 1
ATOM 2227 C C . ASP A 1 278 ? 3.846 19.160 -18.876 1.00 78.44 278 ASP A C 1
ATOM 2229 O O . ASP A 1 278 ? 5.070 19.159 -18.936 1.00 78.44 278 ASP A O 1
ATOM 2233 N N . ASN A 1 279 ? 3.129 18.076 -19.207 1.00 70.44 279 ASN A N 1
ATOM 2234 C CA . ASN A 1 279 ? 3.723 16.793 -19.621 1.00 70.44 279 ASN A CA 1
ATOM 2235 C C . ASN A 1 279 ? 4.753 16.245 -18.609 1.00 70.44 279 ASN A C 1
ATOM 2237 O O . ASN A 1 279 ? 5.872 15.902 -18.980 1.00 70.44 279 ASN A O 1
ATOM 2241 N N . ASP A 1 280 ? 4.372 16.168 -17.332 1.00 71.31 280 ASP A N 1
ATOM 2242 C CA . ASP A 1 280 ? 5.197 15.665 -16.220 1.00 71.31 280 ASP A CA 1
ATOM 2243 C C . ASP A 1 280 ? 6.389 16.541 -15.790 1.00 71.31 280 ASP A C 1
ATOM 2245 O O . ASP A 1 280 ? 7.136 16.131 -14.895 1.00 71.31 280 ASP A O 1
ATOM 2249 N N . LEU A 1 281 ? 6.537 17.758 -16.332 1.00 75.56 281 LEU A N 1
ATOM 2250 C CA . LEU A 1 281 ? 7.592 18.700 -15.925 1.00 75.56 281 LEU A CA 1
ATOM 2251 C C . LEU A 1 281 ? 7.365 19.288 -14.524 1.00 75.56 281 LEU A C 1
ATOM 2253 O O . LEU A 1 281 ? 8.326 19.555 -13.802 1.00 75.56 281 LEU A O 1
ATOM 2257 N N . CYS A 1 282 ? 6.106 19.472 -14.124 1.00 84.88 282 CYS A N 1
ATOM 2258 C CA . CYS A 1 282 ? 5.738 20.053 -12.833 1.00 84.88 282 CYS A CA 1
ATOM 2259 C C . CYS A 1 282 ? 4.923 19.043 -12.024 1.00 84.88 282 CYS A C 1
ATOM 2261 O O . CYS A 1 282 ? 3.784 18.746 -12.373 1.00 84.88 282 CYS A O 1
ATOM 2263 N N . ARG A 1 283 ? 5.488 18.519 -10.934 1.00 93.00 283 ARG A N 1
ATOM 2264 C CA . ARG A 1 283 ? 4.889 17.444 -10.129 1.00 93.00 283 ARG A CA 1
ATOM 2265 C C . ARG A 1 283 ? 4.580 17.930 -8.720 1.00 93.00 283 ARG A C 1
ATOM 2267 O O . ARG A 1 283 ? 5.451 18.487 -8.054 1.00 93.00 283 ARG A O 1
ATOM 2274 N N . PHE A 1 284 ? 3.357 17.686 -8.261 1.00 92.62 284 PHE A N 1
ATOM 2275 C CA . PHE A 1 284 ? 2.861 18.134 -6.964 1.00 92.62 284 PHE A CA 1
ATOM 2276 C C . PHE A 1 284 ? 2.195 17.001 -6.188 1.00 92.62 284 PHE A C 1
ATOM 2278 O O . PHE A 1 284 ? 1.431 16.209 -6.745 1.00 92.62 284 PHE A O 1
ATOM 2285 N N . VAL A 1 285 ? 2.436 16.971 -4.880 1.00 92.75 285 VAL A N 1
ATOM 2286 C CA . VAL A 1 285 ? 1.803 16.042 -3.940 1.00 92.75 285 VAL A CA 1
ATOM 2287 C C . VAL A 1 285 ? 0.920 16.834 -2.984 1.00 92.75 285 VAL A C 1
ATOM 2289 O O . VAL A 1 285 ? 1.340 17.860 -2.448 1.00 92.75 285 VAL A O 1
ATOM 2292 N N . LEU A 1 286 ? -0.311 16.368 -2.786 1.00 90.31 286 LEU A N 1
ATOM 2293 C CA . LEU A 1 286 ? -1.223 16.882 -1.771 1.00 90.31 286 LEU A CA 1
ATOM 2294 C C . LEU A 1 286 ? -1.002 16.097 -0.484 1.00 90.31 286 LEU A C 1
ATOM 2296 O O . LEU A 1 286 ? -1.314 14.907 -0.413 1.00 90.31 286 LEU A O 1
ATOM 2300 N N . LEU A 1 287 ? -0.482 16.787 0.519 1.00 88.19 287 LEU A N 1
ATOM 2301 C CA . LEU A 1 287 ? -0.194 16.255 1.840 1.00 88.19 287 LEU A CA 1
ATOM 2302 C C . LEU A 1 287 ? -1.225 16.738 2.846 1.00 88.19 287 LEU A C 1
ATOM 2304 O O . LEU A 1 287 ? -1.866 17.773 2.656 1.00 88.19 287 LEU A O 1
ATOM 2308 N N . ARG A 1 288 ? -1.335 16.015 3.956 1.00 83.25 288 ARG A N 1
ATOM 2309 C CA . ARG A 1 288 ? -2.051 16.471 5.139 1.00 83.25 288 ARG A CA 1
ATOM 2310 C C . ARG A 1 288 ? -1.271 16.175 6.404 1.00 83.25 288 ARG A C 1
ATOM 2312 O O . ARG A 1 288 ? -0.846 15.044 6.626 1.00 83.25 288 ARG A O 1
ATOM 2319 N N . ASP A 1 289 ? -1.149 17.197 7.239 1.00 81.31 289 ASP A N 1
ATOM 2320 C CA . ASP A 1 289 ? -0.670 17.077 8.611 1.00 81.31 289 ASP A CA 1
ATOM 2321 C C . ASP A 1 289 ? -1.854 16.759 9.548 1.00 81.31 289 ASP A C 1
ATOM 2323 O O . ASP A 1 289 ? -2.780 17.576 9.638 1.00 81.31 289 ASP A O 1
ATOM 2327 N N . PRO A 1 290 ? -1.848 15.616 10.263 1.00 71.75 290 PRO A N 1
ATOM 2328 C CA . PRO A 1 290 ? -2.888 15.273 11.234 1.00 71.75 290 PRO A CA 1
ATOM 2329 C C . PRO A 1 290 ? -3.078 16.324 12.330 1.00 71.75 290 PRO A C 1
ATOM 2331 O O . PRO A 1 290 ? -4.190 16.526 12.804 1.00 71.75 290 PRO A O 1
ATOM 2334 N N . HIS A 1 291 ? -2.018 17.034 12.719 1.00 69.12 291 HIS A N 1
ATOM 2335 C CA . HIS A 1 291 ? -2.104 18.065 13.753 1.00 69.12 291 HIS A CA 1
ATOM 2336 C C . HIS A 1 291 ? -2.470 19.445 13.211 1.00 69.12 291 HIS A C 1
ATOM 2338 O O . HIS A 1 291 ? -2.685 20.375 13.990 1.00 69.12 291 HIS A O 1
ATOM 2344 N N . ALA A 1 292 ? -2.562 19.577 11.885 1.00 67.94 292 ALA A N 1
ATOM 2345 C CA . ALA A 1 292 ? -2.763 20.842 11.195 1.00 67.94 292 ALA A CA 1
ATOM 2346 C C . ALA A 1 292 ? -1.756 21.938 11.612 1.00 67.94 292 ALA A C 1
ATOM 2348 O O . ALA A 1 292 ? -2.098 23.121 11.592 1.00 67.94 292 ALA A O 1
ATOM 2349 N N . HIS A 1 293 ? -0.523 21.567 11.986 1.00 64.94 293 HIS A N 1
ATOM 2350 C CA . HIS A 1 293 ? 0.537 22.534 12.280 1.00 64.94 293 HIS A CA 1
ATOM 2351 C C . HIS A 1 293 ? 1.105 23.130 10.987 1.00 64.94 293 HIS A C 1
ATOM 2353 O O . HIS A 1 293 ? 1.414 24.323 10.925 1.00 64.94 293 HIS A O 1
ATOM 2359 N N . SER A 1 294 ? 1.215 22.314 9.934 1.00 63.47 294 SER A N 1
ATOM 2360 C CA . SER A 1 294 ? 1.751 22.776 8.658 1.00 63.47 294 SER A CA 1
ATOM 2361 C C . SER A 1 294 ? 0.722 23.565 7.843 1.00 63.47 294 SER A C 1
ATOM 2363 O O . SER A 1 294 ? -0.347 23.078 7.476 1.00 63.47 294 SER A O 1
ATOM 2365 N N . CYS A 1 295 ? 1.082 24.806 7.526 1.00 63.44 295 CYS A N 1
ATOM 2366 C CA . CYS A 1 295 ? 0.390 25.683 6.578 1.00 63.44 295 CYS A CA 1
ATOM 2367 C C . CYS A 1 295 ? 1.296 26.044 5.388 1.00 63.44 295 CYS A C 1
ATOM 2369 O O . CYS A 1 295 ? 1.131 27.089 4.753 1.00 63.44 295 CYS A O 1
ATOM 2371 N N . TYR A 1 296 ? 2.285 25.193 5.101 1.00 72.62 296 TYR A N 1
ATOM 2372 C CA . TYR A 1 296 ? 3.191 25.364 3.973 1.00 72.62 296 TYR A CA 1
ATOM 2373 C C . TYR A 1 296 ? 2.424 25.259 2.657 1.00 72.62 296 TYR A C 1
ATOM 2375 O O . TYR A 1 296 ? 1.841 24.229 2.377 1.00 72.62 296 TYR A O 1
ATOM 2383 N N . THR A 1 297 ? 2.412 26.301 1.831 1.00 69.44 297 THR A N 1
ATOM 2384 C CA . THR A 1 297 ? 2.003 26.179 0.425 1.00 69.44 297 THR A CA 1
ATOM 2385 C C . THR A 1 297 ? 3.210 26.528 -0.416 1.00 69.44 297 THR A C 1
ATOM 2387 O O . THR A 1 297 ? 3.804 27.588 -0.222 1.00 69.44 297 THR A O 1
ATOM 2390 N N . ASP A 1 298 ? 3.589 25.614 -1.302 1.00 79.88 298 ASP A N 1
ATOM 2391 C CA . ASP A 1 298 ? 4.749 25.781 -2.165 1.00 79.88 298 ASP A CA 1
ATOM 2392 C C . ASP A 1 298 ? 4.643 27.048 -3.027 1.00 79.88 298 ASP A C 1
ATOM 2394 O O . ASP A 1 298 ? 3.588 27.337 -3.590 1.00 79.88 298 ASP A O 1
ATOM 2398 N N . GLU A 1 299 ? 5.744 27.782 -3.179 1.00 82.75 299 GLU A N 1
ATOM 2399 C CA . GLU A 1 299 ? 5.815 28.986 -4.017 1.00 82.75 299 GLU A CA 1
ATOM 2400 C C . GLU A 1 299 ? 5.465 28.718 -5.489 1.00 82.75 299 GLU A C 1
ATOM 2402 O O . GLU A 1 299 ? 4.945 29.598 -6.174 1.00 82.75 299 GLU A O 1
ATOM 2407 N N . ARG A 1 300 ? 5.704 27.490 -5.973 1.00 82.81 300 ARG A N 1
ATOM 2408 C CA . ARG A 1 300 ? 5.345 27.075 -7.336 1.00 82.81 300 ARG A CA 1
ATOM 2409 C C . ARG A 1 300 ? 3.862 26.762 -7.503 1.00 82.81 300 ARG A C 1
ATOM 2411 O O . ARG A 1 300 ? 3.382 26.662 -8.631 1.00 82.81 300 ARG A O 1
ATOM 2418 N N . VAL A 1 301 ? 3.120 26.629 -6.406 1.00 82.50 301 VAL A N 1
ATOM 2419 C CA . VAL A 1 301 ? 1.661 26.492 -6.424 1.00 82.50 301 VAL A CA 1
ATOM 2420 C C . VAL A 1 301 ? 1.062 27.898 -6.497 1.00 82.50 301 VAL A C 1
ATOM 2422 O O . VAL A 1 301 ? 0.536 28.437 -5.523 1.00 82.50 301 VAL A O 1
ATOM 2425 N N . THR A 1 302 ? 1.167 28.516 -7.677 1.00 85.06 302 THR A N 1
ATOM 2426 C CA . THR A 1 302 ? 0.565 29.831 -7.948 1.00 85.06 302 THR A CA 1
ATOM 2427 C C . THR A 1 302 ? -0.966 29.762 -7.830 1.00 85.06 302 THR A C 1
ATOM 2429 O O . THR A 1 302 ? -1.541 28.668 -7.878 1.00 85.06 302 THR A O 1
ATOM 2432 N N . PRO A 1 303 ? -1.679 30.897 -7.697 1.00 84.75 303 PRO A N 1
ATOM 2433 C CA . PRO A 1 303 ? -3.143 30.900 -7.659 1.00 84.75 303 PRO A CA 1
ATOM 2434 C C . PRO A 1 303 ? -3.796 30.169 -8.845 1.00 84.75 303 PRO A C 1
ATOM 2436 O O . PRO A 1 303 ? -4.800 29.480 -8.660 1.00 84.75 303 PRO A O 1
ATOM 2439 N N . GLU A 1 304 ? -3.208 30.261 -10.040 1.00 85.56 304 GLU A N 1
ATOM 2440 C CA . GLU A 1 304 ? -3.667 29.567 -11.247 1.00 85.56 304 GLU A CA 1
ATOM 2441 C C . GLU A 1 304 ? -3.478 28.050 -11.131 1.00 85.56 304 GLU A C 1
ATOM 2443 O O . GLU A 1 304 ? -4.425 27.287 -11.340 1.00 85.56 304 GLU A O 1
ATOM 2448 N N . VAL A 1 305 ? -2.280 27.605 -10.735 1.00 84.88 305 VAL A N 1
ATOM 2449 C CA . VAL A 1 305 ? -1.972 26.183 -10.510 1.00 84.88 305 VAL A CA 1
ATOM 2450 C C . VAL A 1 305 ? -2.887 25.608 -9.432 1.00 84.88 305 VAL A C 1
ATOM 2452 O O . VAL A 1 305 ? -3.497 24.555 -9.618 1.00 84.88 305 VAL A O 1
ATOM 2455 N N . LEU A 1 306 ? -3.064 26.326 -8.324 1.00 84.25 306 LEU A N 1
ATOM 2456 C CA . LEU A 1 306 ? -3.941 25.921 -7.231 1.00 84.25 306 LEU A CA 1
ATOM 2457 C C . LEU A 1 306 ? -5.396 25.774 -7.689 1.00 84.25 306 LEU A C 1
ATOM 2459 O O . LEU A 1 306 ? -6.091 24.857 -7.245 1.00 84.25 306 LEU A O 1
ATOM 2463 N N . GLN A 1 307 ? -5.865 26.652 -8.579 1.00 84.31 307 GLN A N 1
ATOM 2464 C CA . GLN A 1 307 ? -7.207 26.565 -9.147 1.00 84.31 307 GLN A CA 1
ATOM 2465 C C . GLN A 1 307 ? -7.374 25.306 -10.008 1.00 84.31 307 GLN A C 1
ATOM 2467 O O . GLN A 1 307 ? -8.395 24.621 -9.885 1.00 84.31 307 GLN A O 1
ATOM 2472 N N . ILE A 1 308 ? -6.373 24.954 -10.821 1.00 84.56 308 ILE A N 1
ATOM 2473 C CA . ILE A 1 308 ? -6.358 23.705 -11.598 1.00 84.56 308 ILE A CA 1
ATOM 2474 C C . ILE A 1 308 ? -6.408 22.502 -10.649 1.00 84.56 308 ILE A C 1
ATOM 2476 O O . ILE A 1 308 ? -7.316 21.675 -10.743 1.00 84.56 308 ILE A O 1
ATOM 2480 N N . LEU A 1 309 ? -5.499 22.447 -9.672 1.00 83.50 309 LEU A N 1
ATOM 2481 C CA . LEU A 1 309 ? -5.396 21.343 -8.714 1.00 83.50 309 LEU A CA 1
ATOM 2482 C C . LEU A 1 309 ? -6.690 21.142 -7.907 1.00 83.50 309 LEU A C 1
ATOM 2484 O O . LEU A 1 309 ? -7.148 20.010 -7.736 1.00 83.50 309 LEU A O 1
ATOM 2488 N N . ARG A 1 310 ? -7.330 22.232 -7.460 1.00 81.56 310 ARG A N 1
ATOM 2489 C CA . ARG A 1 310 ? -8.628 22.190 -6.760 1.00 81.56 310 ARG A CA 1
ATOM 2490 C C . ARG A 1 310 ? -9.762 21.698 -7.651 1.00 81.56 310 ARG A C 1
ATOM 2492 O O . ARG A 1 310 ? -10.630 20.973 -7.168 1.00 81.56 310 ARG A O 1
ATOM 2499 N N . THR A 1 311 ? -9.751 22.078 -8.927 1.00 80.56 311 THR A N 1
ATOM 2500 C CA . THR A 1 311 ? -10.763 21.650 -9.902 1.00 80.56 311 THR A CA 1
ATOM 2501 C C . THR A 1 311 ? -10.657 20.150 -10.173 1.00 80.56 311 THR A C 1
ATOM 2503 O O . THR A 1 311 ? -11.672 19.457 -10.176 1.00 80.56 311 THR A O 1
ATOM 2506 N N . VAL A 1 312 ? -9.433 19.638 -10.339 1.00 78.88 312 VAL A N 1
ATOM 2507 C CA . VAL A 1 312 ? -9.178 18.226 -10.660 1.00 78.88 312 VAL A CA 1
ATOM 2508 C C . VAL A 1 312 ? -9.463 17.313 -9.469 1.00 78.88 312 VAL A C 1
ATOM 2510 O O . VAL A 1 312 ? -10.197 16.337 -9.601 1.00 78.88 312 VAL A O 1
ATOM 2513 N N . HIS A 1 313 ? -8.917 17.631 -8.294 1.00 76.19 313 HIS A N 1
ATOM 2514 C CA . HIS A 1 313 ? -8.957 16.719 -7.143 1.00 76.19 313 HIS A CA 1
ATOM 2515 C C . HIS A 1 313 ? -10.146 16.945 -6.211 1.00 76.19 313 HIS A C 1
ATOM 2517 O O . HIS A 1 313 ? -10.247 16.278 -5.185 1.00 76.19 313 HIS A O 1
ATOM 2523 N N . LYS A 1 314 ? -11.042 17.896 -6.531 1.00 63.25 314 LYS A N 1
ATOM 2524 C CA . LYS A 1 314 ? -12.129 18.352 -5.637 1.00 63.25 314 LYS A CA 1
ATOM 2525 C C . LYS A 1 314 ? -11.629 18.522 -4.196 1.00 63.25 314 LYS A C 1
ATOM 2527 O O . LYS A 1 314 ? -12.311 18.130 -3.244 1.00 63.25 314 LYS A O 1
ATOM 2532 N N . ALA A 1 315 ? -10.399 19.030 -4.058 1.00 53.94 315 ALA A N 1
ATOM 2533 C CA . ALA A 1 315 ? -9.653 18.987 -2.811 1.00 53.94 315 ALA A CA 1
ATOM 2534 C C . ALA A 1 315 ? -10.488 19.654 -1.717 1.00 53.94 315 ALA A C 1
ATOM 2536 O O . ALA A 1 315 ? -10.853 20.831 -1.815 1.00 53.94 315 ALA A O 1
ATOM 2537 N N . HIS A 1 316 ? -10.863 18.856 -0.721 1.00 52.53 316 HIS A N 1
ATOM 2538 C CA . HIS A 1 316 ? -11.659 19.325 0.395 1.00 52.53 316 HIS A CA 1
ATOM 2539 C C . HIS A 1 316 ? -10.862 20.402 1.131 1.00 52.53 316 HIS A C 1
ATOM 2541 O O . HIS A 1 316 ? -9.644 20.305 1.277 1.00 52.53 316 HIS A O 1
ATOM 2547 N N . ARG A 1 317 ? -11.551 21.444 1.602 1.00 51.81 317 ARG A N 1
ATOM 2548 C CA . ARG A 1 317 ? -11.000 22.448 2.526 1.00 51.81 317 ARG A CA 1
ATOM 2549 C C . ARG A 1 317 ? -10.789 21.826 3.913 1.00 51.81 317 ARG A C 1
ATOM 2551 O O . ARG A 1 317 ? -11.290 22.338 4.907 1.00 51.81 317 ARG A O 1
ATOM 2558 N N . SER A 1 318 ? -10.135 20.674 3.979 1.00 57.16 318 SER A N 1
ATOM 2559 C CA . SER A 1 318 ? -9.856 19.989 5.227 1.00 57.16 318 SER A CA 1
ATOM 2560 C C . SER A 1 318 ? -8.650 20.645 5.887 1.00 57.16 318 SER A C 1
ATOM 2562 O O . SER A 1 318 ? -7.615 20.825 5.245 1.00 57.16 318 SER A O 1
ATOM 2564 N N . SER A 1 319 ? -8.794 21.013 7.159 1.00 66.06 319 SER A N 1
ATOM 2565 C CA . SER A 1 319 ? -7.719 21.610 7.955 1.00 66.06 319 SER A CA 1
ATOM 2566 C C . SER A 1 319 ? -6.427 20.781 7.865 1.00 66.06 319 SER A C 1
ATOM 2568 O O . SER A 1 319 ? -6.478 19.548 7.950 1.00 66.06 319 SER A O 1
ATOM 2570 N N . GLY A 1 320 ? -5.293 21.460 7.663 1.00 74.44 320 GLY A N 1
ATOM 2571 C CA . GLY A 1 320 ? -3.956 20.856 7.602 1.00 74.44 320 GLY A CA 1
ATOM 2572 C C . GLY A 1 320 ? -3.534 20.265 6.251 1.00 74.44 320 GLY A C 1
ATOM 2573 O O . GLY A 1 320 ? -2.460 19.673 6.185 1.00 74.44 320 GLY A O 1
ATOM 2574 N N . ALA A 1 321 ? -4.345 20.382 5.190 1.00 82.19 321 ALA A N 1
ATOM 2575 C CA . ALA A 1 321 ? -3.988 19.896 3.852 1.00 82.19 321 ALA A CA 1
ATOM 2576 C C . ALA A 1 321 ? -3.279 20.966 3.004 1.00 82.19 321 ALA A C 1
ATOM 2578 O O . ALA A 1 321 ? -3.723 22.116 2.953 1.00 82.19 321 ALA A O 1
ATOM 2579 N N . PHE A 1 322 ? -2.216 20.581 2.297 1.00 86.88 322 PHE A N 1
ATOM 2580 C CA . PHE A 1 322 ? -1.409 21.495 1.493 1.00 86.88 322 PHE A CA 1
ATOM 2581 C C . PHE A 1 322 ? -0.660 20.813 0.339 1.00 86.88 322 PHE A C 1
ATOM 2583 O O . PHE A 1 322 ? -0.400 19.613 0.367 1.00 86.88 322 PHE A O 1
ATOM 2590 N N . TRP A 1 323 ? -0.312 21.589 -0.690 1.00 89.00 323 TRP A N 1
ATOM 2591 C CA . TRP A 1 323 ? 0.430 21.104 -1.857 1.00 89.00 323 TRP A CA 1
ATOM 2592 C C . TRP A 1 323 ? 1.926 21.401 -1.729 1.00 89.00 323 TRP A C 1
ATOM 2594 O O . TRP A 1 323 ? 2.310 22.511 -1.354 1.00 89.00 323 TRP A O 1
ATOM 2604 N N . MET A 1 324 ? 2.750 20.421 -2.096 1.00 91.56 324 MET A N 1
ATOM 2605 C CA . MET A 1 324 ? 4.211 20.503 -2.115 1.00 91.56 324 MET A CA 1
ATOM 2606 C C . MET A 1 324 ? 4.757 20.047 -3.474 1.00 91.56 324 MET A C 1
ATOM 2608 O O . MET A 1 324 ? 4.252 19.082 -4.053 1.00 91.56 324 MET A O 1
ATOM 2612 N N . GLU A 1 325 ? 5.787 20.725 -3.985 1.00 92.56 325 GLU A N 1
ATOM 2613 C CA . GLU A 1 325 ? 6.525 20.287 -5.173 1.00 92.56 325 GLU A CA 1
ATOM 2614 C C . GLU A 1 325 ? 7.279 18.972 -4.906 1.00 92.56 325 GLU A C 1
ATOM 2616 O O . GLU A 1 325 ? 7.896 18.785 -3.857 1.00 92.56 325 GLU A O 1
ATOM 2621 N N . TRP A 1 326 ? 7.278 18.067 -5.887 1.00 92.88 326 TRP A N 1
ATOM 2622 C CA . TRP A 1 326 ? 7.899 16.743 -5.790 1.00 92.88 326 TRP A CA 1
ATOM 2623 C C . TRP A 1 326 ? 9.379 16.765 -5.385 1.00 92.88 326 TRP A C 1
ATOM 2625 O O . TRP A 1 326 ? 9.813 15.942 -4.584 1.00 92.88 326 TRP A O 1
ATOM 2635 N N . SER A 1 327 ? 10.153 17.730 -5.884 1.00 89.38 327 SER A N 1
ATOM 2636 C CA . SER A 1 327 ? 11.572 17.880 -5.535 1.00 89.38 327 SER A CA 1
ATOM 2637 C C . SER A 1 327 ? 11.776 18.184 -4.044 1.00 89.38 327 SER A C 1
ATOM 2639 O O . SER A 1 327 ? 12.658 17.608 -3.410 1.00 89.38 327 SER A O 1
ATOM 2641 N N . LYS A 1 328 ? 10.919 19.030 -3.459 1.00 90.44 328 LYS A N 1
ATOM 2642 C CA . LYS A 1 328 ? 10.937 19.360 -2.026 1.00 90.44 328 LYS A CA 1
ATOM 2643 C C . LYS A 1 328 ? 10.406 18.211 -1.178 1.00 90.44 328 LYS A C 1
ATOM 2645 O O . LYS A 1 328 ? 10.906 17.981 -0.082 1.00 90.44 328 LYS A O 1
ATOM 2650 N N . PHE A 1 329 ? 9.444 17.454 -1.699 1.00 92.75 329 PHE A N 1
ATOM 2651 C CA . PHE A 1 329 ? 8.985 16.233 -1.049 1.00 92.75 329 PHE A CA 1
ATOM 2652 C C . PHE A 1 329 ? 10.130 15.220 -0.900 1.00 92.75 329 PHE A C 1
ATOM 2654 O O . PHE A 1 329 ? 10.388 14.752 0.204 1.00 92.75 329 PHE A O 1
ATOM 2661 N N . LEU A 1 330 ? 10.875 14.945 -1.976 1.00 90.25 330 LEU A N 1
ATOM 2662 C CA . LEU A 1 330 ? 12.036 14.049 -1.920 1.00 90.25 330 LEU A CA 1
ATOM 2663 C C . LEU A 1 330 ? 13.146 14.558 -0.990 1.00 90.25 330 LEU A C 1
ATOM 2665 O O . LEU A 1 330 ? 13.846 13.752 -0.387 1.00 90.25 330 LEU A O 1
ATOM 2669 N N . LEU A 1 331 ? 13.285 15.880 -0.848 1.00 88.56 331 LEU A N 1
ATOM 2670 C CA . LEU A 1 331 ? 14.242 16.493 0.073 1.00 88.56 331 LEU A CA 1
ATOM 2671 C C . LEU A 1 331 ? 13.867 16.283 1.550 1.00 88.56 331 LEU A C 1
ATOM 2673 O O . LEU A 1 331 ? 14.752 16.144 2.384 1.00 88.56 331 LEU A O 1
ATOM 2677 N N . LEU A 1 332 ? 12.574 16.304 1.889 1.00 89.75 332 LEU A N 1
ATOM 2678 C CA . LEU A 1 332 ? 12.107 16.357 3.282 1.00 89.75 332 LEU A CA 1
ATOM 2679 C C . LEU A 1 332 ? 11.649 15.009 3.843 1.00 89.75 332 LEU A C 1
ATOM 2681 O O . LEU A 1 332 ? 11.662 14.812 5.056 1.00 89.75 332 LEU A O 1
ATOM 2685 N N . PHE A 1 333 ? 11.197 14.093 2.991 1.00 91.88 333 PHE A N 1
ATOM 2686 C CA . PHE A 1 333 ? 10.578 12.845 3.427 1.00 91.88 333 PHE A CA 1
ATOM 2687 C C . PHE A 1 333 ? 11.557 11.671 3.340 1.00 91.88 333 PHE A C 1
ATOM 2689 O O . PHE A 1 333 ? 12.337 11.554 2.396 1.00 91.88 333 PHE A O 1
ATOM 2696 N N . SER A 1 334 ? 11.512 10.796 4.345 1.00 89.94 334 SER A N 1
ATOM 2697 C CA . SER A 1 334 ? 12.354 9.598 4.455 1.00 89.94 334 SER A CA 1
ATOM 2698 C C . SER A 1 334 ? 11.690 8.357 3.872 1.00 89.94 334 SER A C 1
ATOM 2700 O O . SER A 1 334 ? 12.380 7.463 3.397 1.00 89.94 334 SER A O 1
ATOM 2702 N N . LYS A 1 335 ? 10.354 8.276 3.904 1.00 91.38 335 LYS A N 1
ATOM 2703 C CA . LYS A 1 335 ? 9.621 7.059 3.532 1.00 91.38 335 LYS A CA 1
ATOM 2704 C C . LYS A 1 335 ? 8.210 7.368 3.047 1.00 91.38 335 LYS A C 1
ATOM 2706 O O . LYS A 1 335 ? 7.541 8.250 3.589 1.00 91.38 335 LYS A O 1
ATOM 2711 N N . ILE A 1 336 ? 7.737 6.594 2.070 1.00 93.69 336 ILE A N 1
ATOM 2712 C CA . ILE A 1 336 ? 6.325 6.502 1.669 1.00 93.69 336 ILE A CA 1
ATOM 2713 C C . ILE A 1 336 ? 5.811 5.113 2.052 1.00 93.69 336 ILE A C 1
ATOM 2715 O O . ILE A 1 336 ? 6.449 4.111 1.750 1.00 93.69 336 ILE A O 1
ATOM 2719 N N . THR A 1 337 ? 4.640 5.042 2.680 1.00 93.38 337 THR A N 1
ATOM 2720 C CA . THR A 1 337 ? 3.946 3.794 3.031 1.00 93.38 337 THR A CA 1
ATOM 2721 C C . THR A 1 337 ? 2.642 3.692 2.251 1.00 93.38 337 THR A C 1
ATOM 2723 O O . THR A 1 337 ? 1.837 4.617 2.287 1.00 93.38 337 THR A O 1
ATOM 2726 N N . ILE A 1 338 ? 2.396 2.570 1.577 1.00 91.88 338 ILE A N 1
ATOM 2727 C CA . ILE A 1 338 ? 1.203 2.332 0.755 1.00 91.88 338 ILE A CA 1
ATOM 2728 C C . ILE A 1 338 ? 0.487 1.087 1.278 1.00 91.88 338 ILE A C 1
ATOM 2730 O O . ILE A 1 338 ? 0.992 -0.028 1.161 1.00 91.88 338 ILE A O 1
ATOM 2734 N N . SER A 1 339 ? -0.716 1.244 1.829 1.00 89.50 339 SER A N 1
ATOM 2735 C CA . SER A 1 339 ? -1.547 0.098 2.202 1.00 89.50 339 SER A CA 1
ATOM 2736 C C . SER A 1 339 ? -2.312 -0.422 0.991 1.00 89.50 339 SER A C 1
ATOM 2738 O O . SER A 1 339 ? -3.048 0.310 0.327 1.00 89.50 339 SER A O 1
ATOM 2740 N N . THR A 1 340 ? -2.197 -1.726 0.753 1.00 83.75 340 THR A N 1
ATOM 2741 C CA . THR A 1 340 ? -2.878 -2.432 -0.344 1.00 83.75 340 THR A CA 1
ATOM 2742 C C . THR A 1 340 ? -4.345 -2.753 -0.038 1.00 83.75 340 THR A C 1
ATOM 2744 O O . THR A 1 340 ? -4.963 -3.574 -0.716 1.00 83.75 340 THR A O 1
ATOM 2747 N N . TYR A 1 341 ? -4.933 -2.132 0.991 1.00 76.81 341 TYR A N 1
ATOM 2748 C CA . TYR A 1 341 ? -6.325 -2.369 1.348 1.00 76.81 341 TYR A CA 1
ATOM 2749 C C . TYR A 1 341 ? -7.266 -1.979 0.205 1.00 76.81 341 TYR A C 1
ATOM 2751 O O . TYR A 1 341 ? -7.473 -0.802 -0.099 1.00 76.81 341 TYR A O 1
ATOM 2759 N N . VAL A 1 342 ? -7.921 -2.988 -0.363 1.00 66.00 342 VAL A N 1
ATOM 2760 C CA . VAL A 1 342 ? -9.034 -2.828 -1.295 1.00 66.00 342 VAL A CA 1
ATOM 2761 C C . VAL A 1 342 ? -10.175 -3.684 -0.754 1.00 66.00 342 VAL A C 1
ATOM 2763 O O . VAL A 1 342 ? -10.029 -4.900 -0.616 1.00 66.00 342 VAL A O 1
ATOM 2766 N N . GLY A 1 343 ? -11.305 -3.054 -0.421 1.00 57.72 343 GLY A N 1
ATOM 2767 C CA . GLY A 1 343 ? -12.395 -3.639 0.380 1.00 57.72 343 GLY A CA 1
ATOM 2768 C C . GLY A 1 343 ? -13.091 -4.896 -0.173 1.00 57.72 343 GLY A C 1
ATOM 2769 O O . GLY A 1 343 ? -14.031 -5.379 0.449 1.00 57.72 343 GLY A O 1
ATOM 2770 N N . SER A 1 344 ? -12.660 -5.433 -1.317 1.00 57.00 344 SER A N 1
ATOM 2771 C CA . SER A 1 344 ? -13.223 -6.609 -1.995 1.00 57.00 344 SER A CA 1
ATOM 2772 C C . SER A 1 344 ? -12.367 -7.884 -1.911 1.00 57.00 344 SER A C 1
ATOM 2774 O O . SER A 1 344 ? -12.750 -8.896 -2.500 1.00 57.00 344 SER A O 1
ATOM 2776 N N . HIS A 1 345 ? -11.237 -7.885 -1.196 1.00 59.56 345 HIS A N 1
ATOM 2777 C CA . HIS A 1 345 ? -10.352 -9.056 -1.165 1.00 59.56 345 HIS A CA 1
ATOM 2778 C C . HIS A 1 345 ? -10.882 -10.211 -0.296 1.00 59.56 345 HIS A C 1
ATOM 2780 O O . HIS A 1 345 ? -11.614 -10.033 0.685 1.00 59.56 345 HIS A O 1
ATOM 2786 N N . PHE A 1 346 ? -10.499 -11.425 -0.691 1.00 56.72 346 PHE A N 1
ATOM 2787 C CA . PHE A 1 346 ? -10.542 -12.623 0.140 1.00 56.72 346 PHE A CA 1
ATOM 2788 C C . PHE A 1 346 ? -9.107 -12.983 0.499 1.00 56.72 346 PHE A C 1
ATOM 2790 O O . PHE A 1 346 ? -8.271 -13.136 -0.389 1.00 56.72 346 PHE A O 1
ATOM 2797 N N . ASP A 1 347 ? -8.833 -13.116 1.788 1.00 63.19 347 ASP A N 1
ATOM 2798 C CA . ASP A 1 347 ? -7.516 -13.423 2.316 1.00 63.19 347 ASP A CA 1
ATOM 2799 C C . ASP A 1 347 ? -7.527 -14.729 3.117 1.00 63.19 347 ASP A C 1
ATOM 2801 O O . ASP A 1 347 ? -8.440 -15.019 3.891 1.00 63.19 347 ASP A O 1
ATOM 2805 N N . ILE A 1 348 ? -6.485 -15.530 2.912 1.00 60.72 348 ILE A N 1
ATOM 2806 C CA . ILE A 1 348 ? -6.160 -16.698 3.729 1.00 60.72 348 ILE A CA 1
ATOM 2807 C C . ILE A 1 348 ? -4.814 -16.389 4.374 1.00 60.72 348 ILE A C 1
ATOM 2809 O O . ILE A 1 348 ? -3.877 -15.983 3.687 1.00 60.72 348 ILE A O 1
ATOM 2813 N N . ARG A 1 349 ? -4.730 -16.538 5.697 1.00 67.56 349 ARG A N 1
ATOM 2814 C CA . ARG A 1 349 ? -3.524 -16.243 6.473 1.00 67.56 349 ARG A CA 1
ATOM 2815 C C . ARG A 1 349 ? -3.165 -17.458 7.300 1.00 67.56 349 ARG A C 1
ATOM 2817 O O . ARG A 1 349 ? -3.968 -17.897 8.119 1.00 67.56 349 ARG A O 1
ATOM 2824 N N . GLU A 1 350 ? -1.949 -17.942 7.111 1.00 62.56 350 GLU A N 1
ATOM 2825 C CA . GLU A 1 350 ? -1.390 -19.040 7.890 1.00 62.56 350 GLU A CA 1
ATOM 2826 C C . GLU A 1 350 ? -0.294 -18.500 8.805 1.00 62.56 350 GLU A C 1
ATOM 2828 O O . GLU A 1 350 ? 0.594 -17.767 8.366 1.00 62.56 350 GLU A O 1
ATOM 2833 N N . GLN A 1 351 ? -0.367 -18.842 10.091 1.00 63.69 351 GLN A N 1
ATOM 2834 C CA . GLN A 1 351 ? 0.687 -18.501 11.042 1.00 63.69 351 GLN A CA 1
ATOM 2835 C C . GLN A 1 351 ? 1.755 -19.590 11.027 1.00 63.69 351 GLN A C 1
ATOM 2837 O O . GLN A 1 351 ? 1.463 -20.761 11.257 1.00 63.69 351 GLN A O 1
ATOM 2842 N N . ALA A 1 352 ? 3.006 -19.189 10.817 1.00 59.72 352 ALA A N 1
ATOM 2843 C CA . ALA A 1 352 ? 4.167 -20.058 10.938 1.00 59.72 352 ALA A CA 1
ATOM 2844 C C . ALA A 1 352 ? 5.118 -19.508 12.005 1.00 59.72 352 ALA A C 1
ATOM 2846 O O . ALA A 1 352 ? 5.257 -18.296 12.169 1.00 59.72 352 ALA A O 1
ATOM 2847 N N . ARG A 1 353 ? 5.790 -20.405 12.732 1.00 61.66 353 ARG A N 1
ATOM 2848 C CA . ARG A 1 353 ? 6.876 -20.053 13.650 1.00 61.66 353 ARG A CA 1
ATOM 2849 C C . ARG A 1 353 ? 8.176 -20.607 13.095 1.00 61.66 353 ARG A C 1
ATOM 2851 O O . ARG A 1 353 ? 8.330 -21.820 12.974 1.00 61.66 353 ARG A O 1
ATOM 2858 N N . PHE A 1 354 ? 9.117 -19.723 12.798 1.00 56.88 354 PHE A N 1
ATOM 2859 C CA . PHE A 1 354 ? 10.466 -20.119 12.419 1.00 56.88 354 PHE A CA 1
ATOM 2860 C C . PHE A 1 354 ? 11.325 -20.227 13.679 1.00 56.88 354 PHE A C 1
ATOM 2862 O O . PHE A 1 354 ? 11.327 -19.330 14.520 1.00 56.88 354 PHE A O 1
ATOM 2869 N N . ASN A 1 355 ? 12.046 -21.338 13.832 1.00 52.84 355 ASN A N 1
ATOM 2870 C CA . ASN A 1 355 ? 12.910 -21.554 14.997 1.00 52.84 355 ASN A CA 1
ATOM 2871 C C . ASN A 1 355 ? 14.212 -20.725 14.937 1.00 52.84 355 ASN A C 1
ATOM 2873 O O . ASN A 1 355 ? 14.921 -20.655 15.939 1.00 52.84 355 ASN A O 1
ATOM 2877 N N . ARG A 1 356 ? 14.536 -20.117 13.783 1.00 55.31 356 ARG A N 1
ATOM 2878 C CA . ARG A 1 356 ? 15.674 -19.207 13.533 1.00 55.31 356 ARG A CA 1
ATOM 2879 C C . ARG A 1 356 ? 15.303 -18.213 12.420 1.00 55.31 356 ARG A C 1
ATOM 2881 O O . ARG A 1 356 ? 14.438 -18.547 11.611 1.00 55.31 356 ARG A O 1
ATOM 2888 N N . SER A 1 357 ? 15.953 -17.042 12.355 1.00 51.09 357 SER A N 1
ATOM 2889 C CA . SER A 1 357 ? 15.852 -16.150 11.184 1.00 51.09 357 SER A CA 1
ATOM 2890 C C . SER A 1 357 ? 16.263 -16.925 9.929 1.00 51.09 357 SER A C 1
ATOM 2892 O O . SER A 1 357 ? 17.377 -17.453 9.910 1.00 51.09 357 SER A O 1
ATOM 2894 N N . PRO A 1 358 ? 15.398 -17.051 8.910 1.00 46.44 358 PRO A N 1
ATOM 2895 C CA . PRO A 1 358 ? 15.743 -17.791 7.709 1.00 46.44 358 PRO A CA 1
ATOM 2896 C C . PRO A 1 358 ? 16.745 -16.968 6.893 1.00 46.44 358 PRO A C 1
ATOM 2898 O O . PRO A 1 358 ? 16.385 -15.969 6.283 1.00 46.44 358 PRO A O 1
ATOM 2901 N N . THR A 1 359 ? 18.012 -17.375 6.907 1.00 52.19 359 THR A N 1
ATOM 2902 C CA . THR A 1 359 ? 19.024 -16.927 5.934 1.00 52.19 359 THR A CA 1
ATOM 2903 C C . THR A 1 359 ? 18.982 -17.756 4.648 1.00 52.19 359 THR A C 1
ATOM 2905 O O . THR A 1 359 ? 19.543 -17.344 3.638 1.00 52.19 359 THR A O 1
ATOM 2908 N N . ASP A 1 360 ? 18.302 -18.906 4.678 1.00 49.81 360 ASP A N 1
ATOM 2909 C CA . ASP A 1 360 ? 18.197 -19.849 3.565 1.00 49.81 360 ASP A CA 1
ATOM 2910 C C . ASP A 1 360 ? 16.833 -19.753 2.868 1.00 49.81 360 ASP A C 1
ATOM 2912 O O . ASP A 1 360 ? 15.806 -19.457 3.487 1.00 49.81 360 ASP A O 1
ATOM 2916 N N . SER A 1 361 ? 16.811 -20.056 1.568 1.00 52.53 361 SER A N 1
ATOM 2917 C CA . SER A 1 361 ? 15.596 -20.086 0.750 1.00 52.53 361 SER A CA 1
ATOM 2918 C C . SER A 1 361 ? 14.553 -21.058 1.314 1.00 52.53 361 SER A C 1
ATOM 2920 O O . SER A 1 361 ? 14.809 -22.258 1.441 1.00 52.53 361 SER A O 1
ATOM 2922 N N . ILE A 1 362 ? 13.348 -20.559 1.586 1.00 51.25 362 ILE A N 1
ATOM 2923 C CA . ILE A 1 362 ? 12.205 -21.381 1.993 1.00 51.25 362 ILE A CA 1
ATOM 2924 C C . ILE A 1 362 ? 11.573 -21.990 0.738 1.00 51.25 362 ILE A C 1
ATOM 2926 O O . ILE A 1 362 ? 11.152 -21.272 -0.165 1.00 51.25 362 ILE A O 1
ATOM 2930 N N . SER A 1 363 ? 11.480 -23.319 0.690 1.00 50.66 363 SER A N 1
ATOM 2931 C CA . SER A 1 363 ? 10.734 -24.034 -0.352 1.00 50.66 363 SER A CA 1
ATOM 2932 C C . SER A 1 363 ? 9.346 -24.382 0.174 1.00 50.66 363 SER A C 1
ATOM 2934 O O . SER A 1 363 ? 9.222 -25.095 1.170 1.00 50.66 363 SER A O 1
ATOM 2936 N N . VAL A 1 364 ? 8.296 -23.874 -0.472 1.00 53.56 364 VAL A N 1
ATOM 2937 C CA . VAL A 1 364 ? 6.921 -24.288 -0.175 1.00 53.56 364 VAL A CA 1
ATOM 2938 C C . VAL A 1 364 ? 6.558 -25.455 -1.083 1.00 53.56 364 VAL A C 1
ATOM 2940 O O . VAL A 1 364 ? 6.627 -25.329 -2.300 1.00 53.56 364 VAL A O 1
ATOM 2943 N N . PHE A 1 365 ? 6.202 -26.598 -0.494 1.00 54.56 365 PHE A N 1
ATOM 2944 C CA . PHE A 1 365 ? 6.112 -27.854 -1.241 1.00 54.56 365 PHE A CA 1
ATOM 2945 C C . PHE A 1 365 ? 4.756 -28.077 -1.926 1.00 54.56 365 PHE A C 1
ATOM 2947 O O . PHE A 1 365 ? 4.741 -28.627 -3.020 1.00 54.56 365 PHE A O 1
ATOM 2954 N N . TYR A 1 366 ? 3.631 -27.647 -1.336 1.00 62.50 366 TYR A N 1
ATOM 2955 C CA . TYR A 1 366 ? 2.292 -27.861 -1.910 1.00 62.50 366 TYR A CA 1
ATOM 2956 C C . TYR A 1 366 ? 1.287 -26.801 -1.438 1.00 62.50 366 TYR A C 1
ATOM 2958 O O . TYR A 1 366 ? 1.289 -26.417 -0.270 1.00 62.50 366 TYR A O 1
ATOM 2966 N N . PHE A 1 367 ? 0.374 -26.395 -2.324 1.00 66.12 367 PHE A N 1
ATOM 2967 C CA . PHE A 1 367 ? -0.837 -25.645 -1.979 1.00 66.12 367 PHE A CA 1
ATOM 2968 C C . PHE A 1 367 ? -2.055 -26.335 -2.603 1.00 66.12 367 PHE A C 1
ATOM 2970 O O . PHE A 1 367 ? -2.051 -26.650 -3.794 1.00 66.12 367 PHE A O 1
ATOM 2977 N N . HIS A 1 368 ? -3.112 -26.551 -1.817 1.00 70.00 368 HIS A N 1
ATOM 2978 C CA . HIS A 1 368 ? -4.390 -27.059 -2.315 1.00 70.00 368 HIS A CA 1
ATOM 2979 C C . HIS A 1 368 ? -5.341 -25.890 -2.571 1.00 70.00 368 HIS A C 1
ATOM 2981 O O . HIS A 1 368 ? -5.614 -25.097 -1.675 1.00 70.00 368 HIS A O 1
ATOM 2987 N N . VAL A 1 369 ? -5.859 -25.794 -3.793 1.00 78.31 369 VAL A N 1
ATOM 2988 C CA . VAL A 1 369 ? -6.826 -24.764 -4.198 1.00 78.31 369 VAL A CA 1
ATOM 2989 C C . VAL A 1 369 ? -8.108 -25.419 -4.726 1.00 78.31 369 VAL A C 1
ATOM 2991 O O . VAL A 1 369 ? -8.046 -26.554 -5.210 1.00 78.31 369 VAL A O 1
ATOM 2994 N N . PRO A 1 370 ? -9.273 -24.744 -4.663 1.00 82.31 370 PRO A N 1
ATOM 2995 C CA . PRO A 1 370 ? -10.514 -25.261 -5.232 1.00 82.31 370 PRO A CA 1
ATOM 2996 C C . PRO A 1 370 ? -10.387 -25.724 -6.692 1.00 82.31 370 PRO A C 1
ATOM 2998 O O . PRO A 1 370 ? -9.621 -25.182 -7.495 1.00 82.31 370 PRO A O 1
ATOM 3001 N N . GLN A 1 371 ? -11.210 -26.704 -7.081 1.00 85.06 371 GLN A N 1
ATOM 3002 C CA . GLN A 1 371 ? -11.120 -27.321 -8.410 1.00 85.06 371 GLN A CA 1
ATOM 3003 C C . GLN A 1 371 ? -11.371 -26.332 -9.570 1.00 85.06 371 GLN A C 1
ATOM 3005 O O . GLN A 1 371 ? -10.907 -26.551 -10.687 1.00 85.06 371 GLN A O 1
ATOM 3010 N N . HIS A 1 372 ? -12.047 -25.214 -9.318 1.00 87.25 372 HIS A N 1
ATOM 3011 C CA . HIS A 1 372 ? -12.298 -24.181 -10.323 1.00 87.25 372 HIS A CA 1
ATOM 3012 C C . HIS A 1 372 ? -11.180 -23.126 -10.425 1.00 87.25 372 HIS A C 1
ATOM 3014 O O . HIS A 1 372 ? -11.183 -22.349 -11.375 1.00 87.25 372 HIS A O 1
ATOM 3020 N N . THR A 1 373 ? -10.227 -23.080 -9.485 1.00 90.81 373 THR A N 1
ATOM 3021 C CA . THR A 1 373 ? -9.185 -22.043 -9.435 1.00 90.81 373 THR A CA 1
ATOM 3022 C C . THR A 1 373 ? -8.209 -22.161 -10.603 1.00 90.81 373 THR A C 1
ATOM 3024 O O . THR A 1 373 ? -7.612 -23.226 -10.794 1.00 90.81 373 THR A O 1
ATOM 3027 N N . ILE A 1 374 ? -8.023 -21.050 -11.323 1.00 94.38 374 ILE A N 1
ATOM 3028 C CA . ILE A 1 374 ? -6.976 -20.856 -12.332 1.00 94.38 374 ILE A CA 1
ATOM 3029 C C . ILE A 1 374 ? -5.723 -20.315 -11.639 1.00 94.38 374 ILE A C 1
ATOM 3031 O O . ILE A 1 374 ? -5.804 -19.379 -10.847 1.00 94.38 374 ILE A O 1
ATOM 3035 N N . LEU A 1 375 ? -4.575 -20.914 -11.936 1.00 92.50 375 LEU A N 1
ATOM 3036 C CA . LEU A 1 375 ? -3.269 -20.519 -11.421 1.00 92.50 375 LEU A CA 1
ATOM 3037 C C . LEU A 1 375 ? -2.475 -19.803 -12.516 1.00 92.50 375 LEU A C 1
ATOM 3039 O O . LEU A 1 375 ? -2.488 -20.218 -13.675 1.00 92.50 375 LEU A O 1
ATOM 3043 N N . THR A 1 376 ? -1.769 -18.734 -12.154 1.00 94.44 376 THR A N 1
ATOM 3044 C CA . THR A 1 376 ? -0.980 -17.949 -13.110 1.00 94.44 376 THR A CA 1
ATOM 3045 C C . THR A 1 376 ? 0.386 -17.576 -12.564 1.00 94.44 376 THR A C 1
ATOM 3047 O O . THR A 1 376 ? 0.507 -17.283 -11.377 1.00 94.44 376 THR A O 1
ATOM 3050 N N . SER A 1 377 ? 1.387 -17.500 -13.440 1.00 92.19 377 SER A N 1
ATOM 3051 C CA . SER A 1 377 ? 2.700 -16.917 -13.133 1.00 92.19 377 SER A CA 1
ATOM 3052 C C . SER A 1 377 ? 2.881 -15.557 -13.820 1.00 92.19 377 SER A C 1
ATOM 3054 O O . SER A 1 377 ? 2.522 -15.409 -14.987 1.00 92.19 377 SER A O 1
ATOM 3056 N N . ASN A 1 378 ? 3.467 -14.587 -13.109 1.00 92.62 378 ASN A N 1
ATOM 3057 C CA . ASN A 1 378 ? 3.884 -13.273 -13.628 1.00 92.62 378 ASN A CA 1
ATOM 3058 C C . ASN A 1 378 ? 5.415 -13.190 -13.744 1.00 92.62 378 ASN A C 1
ATOM 3060 O O . ASN A 1 378 ? 6.053 -12.259 -13.262 1.00 92.62 378 ASN A O 1
ATOM 3064 N N . THR A 1 379 ? 6.038 -14.220 -14.308 1.00 89.00 379 THR A N 1
ATOM 3065 C CA . THR A 1 379 ? 7.463 -14.155 -14.649 1.00 89.00 379 THR A CA 1
ATOM 3066 C C . THR A 1 379 ? 7.668 -13.299 -15.897 1.00 89.00 379 THR A C 1
ATOM 3068 O O . THR A 1 379 ? 6.812 -13.287 -16.776 1.00 89.00 379 THR A O 1
ATOM 3071 N N . SER A 1 380 ? 8.808 -12.616 -15.997 1.00 83.94 380 SER A N 1
ATOM 3072 C CA . SER A 1 380 ? 9.151 -11.788 -17.162 1.00 83.94 380 SER A CA 1
ATOM 3073 C C . SER A 1 380 ? 9.991 -12.512 -18.216 1.00 83.94 380 SER A C 1
ATOM 3075 O O . SER A 1 380 ? 10.096 -12.038 -19.345 1.00 83.94 380 SER A O 1
ATOM 3077 N N . SER A 1 381 ? 10.656 -13.618 -17.860 1.00 82.69 381 SER A N 1
ATOM 3078 C CA . SER A 1 381 ? 11.600 -14.305 -18.765 1.00 82.69 381 SER A CA 1
ATOM 3079 C C . SER A 1 381 ? 11.691 -15.821 -18.586 1.00 82.69 381 SER A C 1
ATOM 3081 O O . SER A 1 381 ? 12.242 -16.482 -19.469 1.00 82.69 381 SER A O 1
ATOM 3083 N N . LEU A 1 382 ? 11.187 -16.386 -17.480 1.00 86.62 382 LEU A N 1
ATOM 3084 C CA . LEU A 1 382 ? 11.200 -17.837 -17.294 1.00 86.62 382 LEU A CA 1
ATOM 3085 C C . LEU A 1 382 ? 10.086 -18.474 -18.139 1.00 86.62 382 LEU A C 1
ATOM 3087 O O . LEU A 1 382 ? 8.970 -17.952 -18.144 1.00 86.62 382 LEU A O 1
ATOM 3091 N N . PRO A 1 383 ? 10.344 -19.600 -18.825 1.00 89.56 383 PRO A N 1
ATOM 3092 C CA . PRO A 1 383 ? 9.302 -20.293 -19.572 1.00 89.56 383 PRO A CA 1
ATOM 3093 C C . PRO A 1 383 ? 8.175 -20.765 -18.648 1.00 89.56 383 PRO A C 1
ATOM 3095 O O . PRO A 1 383 ? 8.416 -21.422 -17.631 1.00 89.56 383 PRO A O 1
ATOM 3098 N N . ILE A 1 384 ? 6.932 -20.479 -19.022 1.00 93.50 384 ILE A N 1
ATOM 3099 C CA . ILE A 1 384 ? 5.741 -20.904 -18.274 1.00 93.50 384 ILE A CA 1
ATOM 3100 C C . ILE A 1 384 ? 5.640 -22.432 -18.248 1.00 93.50 384 ILE A C 1
ATOM 3102 O O . ILE A 1 384 ? 5.234 -23.002 -17.239 1.00 93.50 384 ILE A O 1
ATOM 3106 N N . THR A 1 385 ? 6.071 -23.105 -19.315 1.00 92.69 385 THR A N 1
ATOM 3107 C CA . THR A 1 385 ? 6.107 -24.570 -19.427 1.00 92.69 385 THR A CA 1
ATOM 3108 C C . THR A 1 385 ? 7.031 -25.191 -18.383 1.00 92.69 385 THR A C 1
ATOM 3110 O O . THR A 1 385 ? 6.703 -26.238 -17.835 1.00 92.69 385 THR A O 1
ATOM 3113 N N . GLU A 1 386 ? 8.158 -24.546 -18.065 1.00 88.62 386 GLU A N 1
ATOM 3114 C CA . GLU A 1 386 ? 9.080 -25.023 -17.027 1.00 88.62 386 GLU A CA 1
ATOM 3115 C C . GLU A 1 386 ? 8.455 -24.904 -15.634 1.00 88.62 386 GLU A C 1
ATOM 3117 O O . GLU A 1 386 ? 8.523 -25.848 -14.853 1.00 88.62 386 GLU A O 1
ATOM 3122 N N . ILE A 1 387 ? 7.770 -23.789 -15.354 1.00 88.75 387 ILE A N 1
ATOM 3123 C CA . ILE A 1 387 ? 7.038 -23.584 -14.093 1.00 88.75 387 ILE A CA 1
ATOM 3124 C C . ILE A 1 387 ? 5.869 -24.578 -13.971 1.00 88.75 387 ILE A C 1
ATOM 3126 O O . ILE A 1 387 ? 5.551 -25.045 -12.881 1.00 88.75 387 ILE A O 1
ATOM 3130 N N . ALA A 1 388 ? 5.234 -24.932 -15.090 1.00 90.50 388 ALA A N 1
ATOM 3131 C CA . ALA A 1 388 ? 4.082 -25.827 -15.121 1.00 90.50 388 ALA A CA 1
ATOM 3132 C C . ALA A 1 388 ? 4.417 -27.313 -14.896 1.00 90.50 388 ALA A C 1
ATOM 3134 O O . ALA A 1 388 ? 3.488 -28.103 -14.719 1.00 90.50 388 ALA A O 1
ATOM 3135 N N . LYS A 1 389 ? 5.697 -27.719 -14.916 1.00 89.12 389 LYS A N 1
ATOM 3136 C CA . LYS A 1 389 ? 6.110 -29.137 -14.853 1.00 89.12 389 LYS A CA 1
ATOM 3137 C C . LYS A 1 389 ? 5.531 -29.884 -13.656 1.00 89.12 389 LYS A C 1
ATOM 3139 O O . LYS A 1 389 ? 5.055 -31.004 -13.818 1.00 89.12 389 LYS A O 1
ATOM 3144 N N . ASP A 1 390 ? 5.505 -29.232 -12.499 1.00 83.12 390 ASP A N 1
ATOM 3145 C CA . ASP A 1 390 ? 5.012 -29.816 -11.248 1.00 83.12 390 ASP A CA 1
ATOM 3146 C C . ASP A 1 390 ? 3.527 -29.489 -10.978 1.00 83.12 390 ASP A C 1
ATOM 3148 O O . ASP A 1 390 ? 2.966 -29.846 -9.940 1.00 83.12 390 ASP A O 1
ATOM 3152 N N . VAL A 1 391 ? 2.850 -28.822 -11.922 1.00 86.62 391 VAL A N 1
ATOM 3153 C CA . VAL A 1 391 ? 1.434 -28.451 -11.810 1.00 86.62 391 VAL A CA 1
ATOM 3154 C C . VAL A 1 391 ? 0.560 -29.548 -12.416 1.00 86.62 391 VAL A C 1
ATOM 3156 O O . VAL A 1 391 ? 0.543 -29.753 -13.625 1.00 86.62 391 VAL A O 1
ATOM 3159 N N . GLN A 1 392 ? -0.242 -30.217 -11.582 1.00 87.00 392 GLN A N 1
ATOM 3160 C CA . GLN A 1 392 ? -1.106 -31.325 -12.024 1.00 87.00 392 GLN A CA 1
ATOM 3161 C C . GLN A 1 392 ? -2.242 -30.892 -12.973 1.00 87.00 392 GLN A C 1
ATOM 3163 O O . GLN A 1 392 ? -2.615 -31.642 -13.869 1.00 87.00 392 GLN A O 1
ATOM 3168 N N . ARG A 1 393 ? -2.807 -29.690 -12.786 1.00 91.06 393 ARG A N 1
ATOM 3169 C CA . ARG A 1 393 ? -3.944 -29.161 -13.569 1.00 91.06 393 ARG A CA 1
ATOM 3170 C C . ARG A 1 393 ? -3.493 -28.086 -14.553 1.00 91.06 393 ARG A C 1
ATOM 3172 O O . ARG A 1 393 ? -3.831 -26.910 -14.403 1.00 91.06 393 ARG A O 1
ATOM 3179 N N . GLN A 1 394 ? -2.676 -28.476 -15.527 1.00 93.75 394 GLN A N 1
ATOM 3180 C CA . GLN A 1 394 ? -2.159 -27.531 -16.524 1.00 93.75 394 GLN A CA 1
ATOM 3181 C C . GLN A 1 394 ? -3.272 -26.899 -17.378 1.00 93.75 394 GLN A C 1
ATOM 3183 O O . GLN A 1 394 ? -3.107 -25.780 -17.858 1.00 93.75 394 GLN A O 1
ATOM 3188 N N . ASP A 1 395 ? -4.433 -27.554 -17.487 1.00 96.38 395 ASP A N 1
ATOM 3189 C CA . ASP A 1 395 ? -5.637 -27.025 -18.137 1.00 96.38 395 ASP A CA 1
ATOM 3190 C C . ASP A 1 395 ? -6.124 -25.714 -17.515 1.00 96.38 395 ASP A C 1
ATOM 3192 O O . ASP A 1 395 ? -6.666 -24.882 -18.244 1.00 96.38 395 ASP A O 1
ATOM 3196 N N . LYS A 1 396 ? -5.860 -25.507 -16.216 1.00 95.50 396 LYS A N 1
ATOM 3197 C CA . LYS A 1 396 ? -6.151 -24.294 -15.434 1.00 95.50 396 LYS A CA 1
ATOM 3198 C C . LYS A 1 396 ? -4.884 -23.524 -15.042 1.00 95.50 396 LYS A C 1
ATOM 3200 O O . LYS A 1 396 ? -4.865 -22.865 -14.002 1.00 95.50 396 LYS A O 1
ATOM 3205 N N . PHE A 1 397 ? -3.829 -23.604 -15.851 1.00 95.50 397 PHE A N 1
ATOM 3206 C CA . PHE A 1 397 ? -2.573 -22.887 -15.633 1.00 95.50 397 PHE A CA 1
ATOM 3207 C C . PHE A 1 397 ? -2.188 -22.027 -16.844 1.00 95.50 397 PHE A C 1
ATOM 3209 O O . PHE A 1 397 ? -2.408 -22.425 -17.988 1.00 95.50 397 PHE A O 1
ATOM 3216 N N . GLY A 1 398 ? -1.589 -20.857 -16.608 1.00 95.81 398 GLY A N 1
ATOM 3217 C CA . GLY A 1 398 ? -1.089 -19.974 -17.667 1.00 95.81 398 GLY A CA 1
ATOM 3218 C C . GLY A 1 398 ? -0.145 -18.882 -17.160 1.00 95.81 398 GLY A C 1
ATOM 3219 O O . GLY A 1 398 ? 0.203 -18.834 -15.981 1.00 95.81 398 GLY A O 1
ATOM 3220 N N . GLY A 1 399 ? 0.279 -17.989 -18.053 1.00 96.06 399 GLY A N 1
ATOM 3221 C CA . GLY A 1 399 ? 1.085 -16.818 -17.701 1.00 96.06 399 GLY A CA 1
ATOM 3222 C C . GLY A 1 399 ? 0.320 -15.507 -17.874 1.00 96.06 399 GLY A C 1
ATOM 3223 O O . GLY A 1 399 ? -0.477 -15.365 -18.802 1.00 96.06 399 GLY A O 1
ATOM 3224 N N . LEU A 1 400 ? 0.593 -14.549 -16.992 1.00 97.00 400 LEU A N 1
ATOM 3225 C CA . LEU A 1 400 ? 0.136 -13.163 -17.073 1.00 97.00 400 LEU A CA 1
ATOM 3226 C C . LEU A 1 400 ? 1.342 -12.260 -16.829 1.00 97.00 400 LEU A C 1
ATOM 3228 O O . LEU A 1 400 ? 1.698 -12.055 -15.675 1.00 97.00 400 LEU A O 1
ATOM 3232 N N . HIS A 1 401 ? 1.968 -11.749 -17.886 1.00 96.00 401 HIS A N 1
ATOM 3233 C CA . HIS A 1 401 ? 3.135 -10.878 -17.763 1.00 96.00 401 HIS A CA 1
ATOM 3234 C C . HIS A 1 401 ? 2.718 -9.401 -17.804 1.00 96.00 401 HIS A C 1
ATOM 3236 O O . HIS A 1 401 ? 2.348 -8.852 -18.848 1.00 96.00 401 HIS A O 1
ATOM 3242 N N . PHE A 1 402 ? 2.746 -8.780 -16.625 1.00 93.56 402 PHE A N 1
ATOM 3243 C CA . PHE A 1 402 ? 2.493 -7.360 -16.414 1.00 93.56 402 PHE A CA 1
ATOM 3244 C C . PHE A 1 402 ? 3.791 -6.555 -16.521 1.00 93.56 402 PHE A C 1
ATOM 3246 O O . PHE A 1 402 ? 4.825 -6.946 -15.985 1.00 93.56 402 PHE A O 1
ATOM 3253 N N . PHE A 1 403 ? 3.710 -5.381 -17.147 1.00 87.44 403 PHE A N 1
ATOM 3254 C CA . PHE A 1 403 ? 4.844 -4.470 -17.294 1.00 87.44 403 PHE A CA 1
ATOM 3255 C C . PHE A 1 403 ? 4.877 -3.461 -16.147 1.00 87.44 403 PHE A C 1
ATOM 3257 O O . PHE A 1 403 ? 3.843 -2.925 -15.756 1.00 87.44 403 PHE A O 1
ATOM 3264 N N . ASN A 1 404 ? 6.063 -3.193 -15.609 1.00 74.44 404 ASN A N 1
ATOM 3265 C CA . ASN A 1 404 ? 6.246 -2.265 -14.498 1.00 74.44 404 ASN A CA 1
ATOM 3266 C C . ASN A 1 404 ? 6.333 -0.805 -14.997 1.00 74.44 404 ASN A C 1
ATOM 3268 O O . ASN A 1 404 ? 7.035 -0.577 -15.982 1.00 74.44 404 ASN A O 1
ATOM 3272 N N . PRO A 1 405 ? 5.691 0.182 -14.335 1.00 72.25 405 PRO A N 1
ATOM 3273 C CA . PRO A 1 405 ? 4.727 0.070 -13.231 1.00 72.25 405 PRO A CA 1
ATOM 3274 C C . PRO A 1 405 ? 3.372 -0.499 -13.652 1.00 72.25 405 PRO A C 1
ATOM 3276 O O . PRO A 1 405 ? 2.692 0.060 -14.515 1.00 72.25 405 PRO A O 1
ATOM 3279 N N . VAL A 1 406 ? 2.944 -1.579 -12.986 1.00 81.19 406 VAL A N 1
ATOM 3280 C CA . VAL A 1 406 ? 1.747 -2.352 -13.366 1.00 81.19 406 VAL A CA 1
ATOM 3281 C C . VAL A 1 406 ? 0.503 -1.491 -13.553 1.00 81.19 406 VAL A C 1
ATOM 3283 O O . VAL A 1 406 ? -0.195 -1.718 -14.536 1.00 81.19 406 VAL A O 1
ATOM 3286 N N . PRO A 1 407 ? 0.174 -0.504 -12.702 1.00 68.44 407 PRO A N 1
ATOM 3287 C CA . PRO A 1 407 ? -1.053 0.261 -12.906 1.00 68.44 407 PRO A CA 1
ATOM 3288 C C . PRO A 1 407 ? -0.985 1.204 -14.119 1.00 68.44 407 PRO A C 1
ATOM 3290 O O . PRO A 1 407 ? -1.993 1.362 -14.805 1.00 68.44 407 PRO A O 1
ATOM 3293 N N . VAL A 1 408 ? 0.192 1.767 -14.417 1.00 71.75 408 VAL A N 1
ATOM 3294 C CA . VAL A 1 408 ? 0.407 2.746 -15.500 1.00 71.75 408 VAL A CA 1
ATOM 3295 C C . VAL A 1 408 ? 0.512 2.054 -16.858 1.00 71.75 408 VAL A C 1
ATOM 3297 O O . VAL A 1 408 ? -0.054 2.515 -17.853 1.00 71.75 408 VAL A O 1
ATOM 3300 N N . MET A 1 409 ? 1.206 0.917 -16.910 1.00 82.75 409 MET A N 1
ATOM 3301 C CA . MET A 1 409 ? 1.433 0.201 -18.159 1.00 82.75 409 MET A CA 1
ATOM 3302 C C . MET A 1 409 ? 0.142 -0.437 -18.669 1.00 82.75 409 MET A C 1
ATOM 3304 O O . MET A 1 409 ? -0.553 -1.163 -17.956 1.00 82.75 409 MET A O 1
ATOM 3308 N N . LYS A 1 410 ? -0.197 -0.167 -19.932 1.00 89.75 410 LYS A N 1
ATOM 3309 C CA . LYS A 1 410 ? -1.453 -0.634 -20.542 1.00 89.75 410 LYS A CA 1
ATOM 3310 C C . LYS A 1 410 ? -1.390 -2.085 -21.009 1.00 89.75 410 LYS A C 1
ATOM 3312 O O . LYS A 1 410 ? -2.428 -2.729 -21.086 1.00 89.75 410 LYS A O 1
ATOM 3317 N N . LEU A 1 411 ? -0.206 -2.580 -21.352 1.00 94.94 411 LEU A N 1
ATOM 3318 C CA . LEU A 1 411 ? -0.026 -3.896 -21.959 1.00 94.94 411 LEU A CA 1
ATOM 33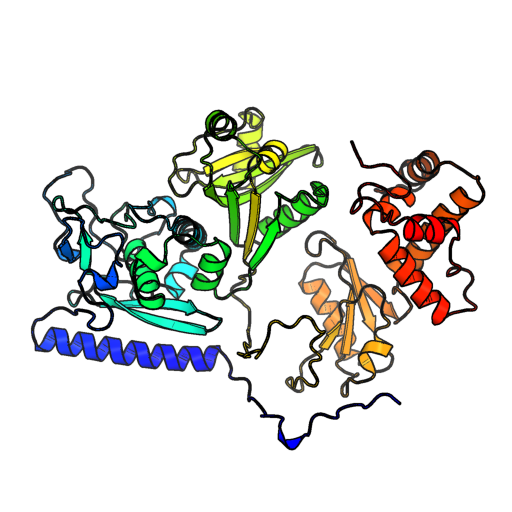19 C C . LEU A 1 411 ? -0.061 -5.015 -20.909 1.00 94.94 411 LEU A C 1
ATOM 3321 O O . LEU A 1 411 ? 0.489 -4.870 -19.818 1.00 94.94 411 LEU A O 1
ATOM 3325 N N . LEU A 1 412 ? -0.671 -6.140 -21.274 1.00 97.25 412 LEU A N 1
ATOM 3326 C CA . LEU A 1 412 ? -0.589 -7.409 -20.557 1.00 97.25 412 LEU A CA 1
ATOM 3327 C C . LEU A 1 412 ? -0.409 -8.543 -21.568 1.00 97.25 412 LEU A C 1
ATOM 3329 O O . LEU A 1 412 ? -1.267 -8.768 -22.425 1.00 97.25 412 LEU A O 1
ATOM 3333 N N . GLU A 1 413 ? 0.695 -9.269 -21.460 1.00 97.88 413 GLU A N 1
ATOM 3334 C CA . GLU A 1 413 ? 0.920 -10.482 -22.243 1.00 97.88 413 GLU A CA 1
ATOM 3335 C C . GLU A 1 413 ? 0.249 -11.672 -21.546 1.00 97.88 413 GLU A C 1
ATOM 3337 O O . GLU A 1 413 ? 0.515 -11.947 -20.376 1.00 97.88 413 GLU A O 1
ATOM 3342 N N . VAL A 1 414 ? -0.634 -12.378 -22.257 1.00 97.94 414 VAL A N 1
ATOM 3343 C CA . VAL A 1 414 ? -1.307 -13.585 -21.759 1.00 97.94 414 VAL A CA 1
ATOM 3344 C C . VAL A 1 414 ? -0.707 -14.799 -22.450 1.00 97.94 414 VAL A C 1
ATOM 3346 O O . VAL A 1 414 ? -0.825 -14.960 -23.667 1.00 97.94 414 VAL A O 1
ATOM 3349 N N . ILE A 1 415 ? -0.055 -15.654 -21.667 1.00 97.00 415 ILE A N 1
ATOM 3350 C CA . ILE A 1 415 ? 0.753 -16.763 -22.164 1.00 97.00 415 ILE A CA 1
ATOM 3351 C C . ILE A 1 415 ? -0.009 -18.073 -21.990 1.00 97.00 415 ILE A C 1
ATOM 3353 O O . ILE A 1 415 ? -0.383 -18.436 -20.871 1.00 97.00 415 ILE A O 1
ATOM 3357 N N . ARG A 1 416 ? -0.200 -18.804 -23.094 1.00 95.12 416 ARG A N 1
ATOM 3358 C CA . ARG A 1 416 ? -0.703 -20.187 -23.069 1.00 95.12 416 ARG A CA 1
ATOM 3359 C C . ARG A 1 416 ? 0.408 -21.191 -23.340 1.00 95.12 416 ARG A C 1
ATOM 3361 O O . ARG A 1 416 ? 1.222 -20.997 -24.245 1.00 95.12 416 ARG A O 1
ATOM 3368 N N . ILE A 1 417 ? 0.371 -22.292 -22.599 1.00 95.44 417 ILE A N 1
ATOM 3369 C CA . ILE A 1 417 ? 1.157 -23.498 -22.876 1.00 95.44 417 ILE A CA 1
ATOM 3370 C C . ILE A 1 417 ? 0.265 -24.554 -23.539 1.00 95.44 417 ILE A C 1
ATOM 3372 O O . ILE A 1 417 ? -0.947 -24.368 -23.656 1.00 95.44 417 ILE A O 1
ATOM 3376 N N . SER A 1 418 ? 0.854 -25.663 -23.992 1.00 94.06 418 SER A N 1
ATOM 3377 C CA . SER A 1 418 ? 0.110 -26.762 -24.629 1.00 94.06 418 SER A CA 1
ATOM 3378 C C . SER A 1 418 ? -0.971 -27.353 -23.721 1.00 94.06 418 SER A C 1
ATOM 3380 O O . SER A 1 418 ? -2.035 -27.719 -24.208 1.00 94.06 418 SER A O 1
ATOM 3382 N N . GLY A 1 419 ? -0.707 -27.412 -22.412 1.00 94.38 419 GLY A N 1
ATOM 3383 C CA . GLY A 1 419 ? -1.647 -27.909 -21.414 1.00 94.38 419 GLY A CA 1
ATOM 3384 C C . GLY A 1 419 ? -2.810 -26.962 -21.111 1.00 94.38 419 GLY A C 1
ATOM 3385 O O . GLY A 1 419 ? -3.825 -27.438 -20.623 1.00 94.38 419 GLY A O 1
ATOM 3386 N N . THR A 1 420 ? -2.705 -25.660 -21.405 1.00 96.75 420 THR A N 1
ATOM 3387 C CA . THR A 1 420 ? -3.733 -24.662 -21.063 1.00 96.75 420 THR A CA 1
ATOM 3388 C C . THR A 1 420 ? -4.995 -24.852 -21.908 1.00 96.75 420 THR A C 1
ATOM 3390 O O . THR A 1 420 ? -4.938 -24.802 -23.140 1.00 96.75 420 THR A O 1
ATOM 3393 N N . SER A 1 421 ? -6.152 -24.990 -21.252 1.00 97.50 421 SER A N 1
ATOM 3394 C CA . SER A 1 421 ? -7.451 -25.066 -21.937 1.00 97.50 421 SER A CA 1
ATOM 3395 C C . SER A 1 421 ? -7.836 -23.735 -22.592 1.00 97.50 421 SER A C 1
ATOM 3397 O O . SER A 1 421 ? -7.498 -22.659 -22.093 1.00 97.50 421 SER A O 1
ATOM 3399 N N . ASP A 1 422 ? -8.605 -23.792 -23.683 1.00 97.75 422 ASP A N 1
ATOM 3400 C CA . ASP A 1 422 ? -9.102 -22.583 -24.355 1.00 97.75 422 ASP A CA 1
ATOM 3401 C C . ASP A 1 422 ? -10.026 -21.756 -23.444 1.00 97.75 422 ASP A C 1
ATOM 3403 O O . ASP A 1 422 ? -9.965 -20.526 -23.457 1.00 97.75 422 ASP A O 1
ATOM 3407 N N . GLU A 1 423 ? -10.817 -22.415 -22.589 1.00 97.88 423 GLU A N 1
ATOM 3408 C CA . GLU A 1 423 ? -11.645 -21.755 -21.571 1.00 97.88 423 GLU A CA 1
ATOM 3409 C C . GLU A 1 423 ? -10.788 -20.938 -20.592 1.00 97.88 423 GLU A C 1
ATOM 3411 O O . GLU A 1 423 ? -11.062 -19.760 -20.340 1.00 97.88 423 GLU A O 1
ATOM 3416 N N . THR A 1 424 ? -9.713 -21.537 -20.068 1.00 97.62 424 THR A N 1
ATOM 3417 C CA . THR A 1 424 ? -8.787 -20.849 -19.158 1.00 97.62 424 THR A CA 1
ATOM 3418 C C . THR A 1 424 ? -8.102 -19.690 -19.863 1.00 97.62 424 THR A C 1
ATOM 3420 O O . THR A 1 424 ? -8.073 -18.582 -19.332 1.00 97.62 424 THR A O 1
ATOM 3423 N N . PHE A 1 425 ? -7.611 -19.902 -21.083 1.00 98.06 425 PHE A N 1
ATOM 3424 C CA . PHE A 1 425 ? -6.949 -18.853 -21.849 1.00 98.06 425 PHE A CA 1
ATOM 3425 C C . PHE A 1 425 ? -7.872 -17.652 -22.107 1.00 98.06 425 PHE A C 1
ATOM 3427 O O . PHE A 1 425 ? -7.484 -16.504 -21.873 1.00 98.06 425 PHE A O 1
ATOM 3434 N N . GLN A 1 426 ? -9.122 -17.902 -22.503 1.00 98.00 426 GLN A N 1
ATOM 3435 C CA . GLN A 1 426 ? -10.102 -16.839 -22.715 1.00 98.00 426 GLN A CA 1
ATOM 3436 C C . GLN A 1 426 ? -10.470 -16.122 -21.409 1.00 98.00 426 GLN A C 1
ATOM 3438 O O . GLN A 1 426 ? -10.653 -14.902 -21.402 1.00 98.00 426 GLN A O 1
ATOM 3443 N N . THR A 1 427 ? -10.530 -16.855 -20.295 1.00 98.00 427 THR A N 1
ATOM 3444 C CA . THR A 1 427 ? -10.758 -16.278 -18.964 1.00 98.00 427 THR A CA 1
ATOM 3445 C C . THR A 1 427 ? -9.631 -15.322 -18.575 1.00 98.00 427 THR A C 1
ATOM 3447 O O . THR A 1 427 ? -9.909 -14.211 -18.128 1.00 98.00 427 THR A O 1
ATOM 3450 N N . LEU A 1 428 ? -8.369 -15.691 -18.818 1.00 97.88 428 LEU A N 1
ATOM 3451 C CA . LEU A 1 428 ? -7.208 -14.833 -18.552 1.00 97.88 428 LEU A CA 1
ATOM 3452 C C . LEU A 1 428 ? -7.197 -13.568 -19.424 1.00 97.88 428 LEU A C 1
ATOM 3454 O O . LEU A 1 428 ? -6.946 -12.469 -18.926 1.00 97.88 428 LEU A O 1
ATOM 3458 N N . LEU A 1 429 ? -7.541 -13.694 -20.710 1.00 98.06 429 LEU A N 1
ATOM 3459 C CA . LEU A 1 429 ? -7.699 -12.544 -21.607 1.00 98.06 429 LEU A CA 1
ATOM 3460 C C . LEU A 1 429 ? -8.787 -11.579 -21.118 1.00 98.06 429 LEU A C 1
ATOM 3462 O O . LEU A 1 429 ? -8.600 -10.360 -21.156 1.00 98.06 429 LEU A O 1
ATOM 3466 N N . ASN A 1 430 ? -9.921 -12.115 -20.668 1.00 97.38 430 ASN A N 1
ATOM 3467 C CA . ASN A 1 430 ? -11.038 -11.322 -20.161 1.00 97.38 430 ASN A CA 1
ATOM 3468 C C . ASN A 1 430 ? -10.709 -10.676 -18.812 1.00 97.38 430 ASN A C 1
ATOM 3470 O O . ASN A 1 430 ? -11.074 -9.524 -18.594 1.00 97.38 430 ASN A O 1
ATOM 3474 N N . PHE A 1 431 ? -9.972 -11.376 -17.948 1.00 96.44 431 PHE A N 1
ATOM 3475 C CA . PHE A 1 431 ? -9.469 -10.834 -16.691 1.00 96.44 431 PHE A CA 1
ATOM 3476 C C . PHE A 1 431 ? -8.596 -9.599 -16.932 1.00 96.44 431 PHE A C 1
ATOM 3478 O O . PHE A 1 431 ? -8.866 -8.540 -16.372 1.00 96.44 431 PHE A O 1
ATOM 3485 N N . GLY A 1 432 ? -7.624 -9.681 -17.844 1.00 95.31 432 GLY A N 1
ATOM 3486 C CA . GLY A 1 432 ? -6.793 -8.532 -18.206 1.00 95.31 432 GLY A CA 1
ATOM 3487 C C . GLY A 1 432 ? -7.594 -7.332 -18.723 1.00 95.31 432 GLY A C 1
ATOM 3488 O O . GLY A 1 432 ? -7.365 -6.201 -18.296 1.00 95.31 432 GLY A O 1
ATOM 3489 N N . LYS A 1 433 ? -8.592 -7.576 -19.582 1.00 93.56 433 LYS A N 1
ATOM 3490 C CA . LYS A 1 433 ? -9.496 -6.524 -20.078 1.00 93.56 433 LYS A CA 1
ATOM 3491 C C . LYS A 1 433 ? -10.330 -5.899 -18.961 1.00 93.56 433 LYS A C 1
ATOM 3493 O O . LYS A 1 433 ? -10.499 -4.684 -18.945 1.00 93.56 433 LYS A O 1
ATOM 3498 N N . ALA A 1 434 ? -10.820 -6.704 -18.018 1.00 92.62 434 ALA A N 1
ATOM 3499 C CA . ALA A 1 434 ? -11.566 -6.218 -16.858 1.00 92.62 434 ALA A CA 1
ATOM 3500 C C . ALA A 1 434 ? -10.708 -5.326 -15.942 1.00 92.62 434 ALA A C 1
ATOM 3502 O O . ALA A 1 434 ? -11.236 -4.412 -15.315 1.00 92.62 434 ALA A O 1
ATOM 3503 N N . LEU A 1 435 ? -9.387 -5.535 -15.923 1.00 88.00 435 LEU A N 1
ATOM 3504 C CA . LEU A 1 435 ? -8.417 -4.654 -15.261 1.00 88.00 435 LEU A CA 1
ATOM 3505 C C . LEU A 1 435 ? -8.072 -3.386 -16.070 1.00 88.00 435 LEU A C 1
ATOM 3507 O O . LEU A 1 435 ? -7.196 -2.623 -15.665 1.00 88.00 435 LEU A O 1
ATOM 3511 N N . GLY A 1 436 ? -8.698 -3.165 -17.230 1.00 88.31 436 GLY A N 1
ATOM 3512 C CA . GLY A 1 436 ? -8.389 -2.044 -18.121 1.00 88.31 436 GLY A CA 1
ATOM 3513 C C . GLY A 1 436 ? -7.082 -2.209 -18.905 1.00 88.31 436 GLY A C 1
ATOM 3514 O O . GLY A 1 436 ? -6.554 -1.224 -19.421 1.00 88.31 436 GLY A O 1
ATOM 3515 N N . LYS A 1 437 ? -6.540 -3.432 -18.994 1.00 93.81 437 LYS A N 1
ATOM 3516 C CA . LYS A 1 437 ? -5.335 -3.731 -19.778 1.00 93.81 437 LYS A CA 1
ATOM 3517 C C . LYS A 1 437 ? -5.675 -4.095 -21.219 1.00 93.81 437 LYS A C 1
ATOM 3519 O O . LYS A 1 437 ? -6.671 -4.761 -21.503 1.00 93.81 437 LYS A O 1
ATOM 3524 N N . THR A 1 438 ? -4.782 -3.724 -22.125 1.00 97.06 438 THR A N 1
ATOM 3525 C CA . THR A 1 438 ? -4.731 -4.237 -23.492 1.00 97.06 438 THR A CA 1
ATOM 3526 C C . THR A 1 438 ? -4.038 -5.591 -23.464 1.00 97.06 438 THR A C 1
ATOM 3528 O O . THR A 1 438 ? -2.826 -5.670 -23.263 1.00 97.06 438 THR A O 1
ATOM 3531 N N . THR A 1 439 ? -4.809 -6.662 -23.648 1.00 97.69 439 THR A N 1
ATOM 3532 C CA . THR A 1 439 ? -4.275 -8.024 -23.646 1.00 97.69 439 THR A CA 1
ATOM 3533 C C . THR A 1 439 ? -3.777 -8.449 -25.022 1.00 97.69 439 THR A C 1
ATOM 3535 O O . THR A 1 439 ? -4.451 -8.235 -26.030 1.00 97.69 439 THR A O 1
ATOM 3538 N N . VAL A 1 440 ? -2.609 -9.092 -25.060 1.00 97.38 440 VAL A N 1
ATOM 3539 C CA . VAL A 1 440 ? -2.060 -9.743 -26.260 1.00 97.38 440 VAL A CA 1
ATOM 3540 C C . VAL A 1 440 ? -1.853 -11.233 -26.003 1.00 97.38 440 VAL A C 1
ATOM 3542 O O . VAL A 1 440 ? -1.562 -11.649 -24.884 1.00 97.38 440 VAL A O 1
ATOM 3545 N N . SER A 1 441 ? -2.057 -12.046 -27.039 1.00 96.88 441 SER A N 1
ATOM 3546 C CA . SER A 1 441 ? -1.951 -13.506 -26.961 1.00 96.88 441 SER A CA 1
ATOM 3547 C C . SER A 1 441 ? -0.537 -13.966 -27.295 1.00 96.88 441 SER A C 1
ATOM 3549 O O . SER A 1 441 ? -0.065 -13.727 -28.405 1.00 96.88 441 SER A O 1
ATOM 35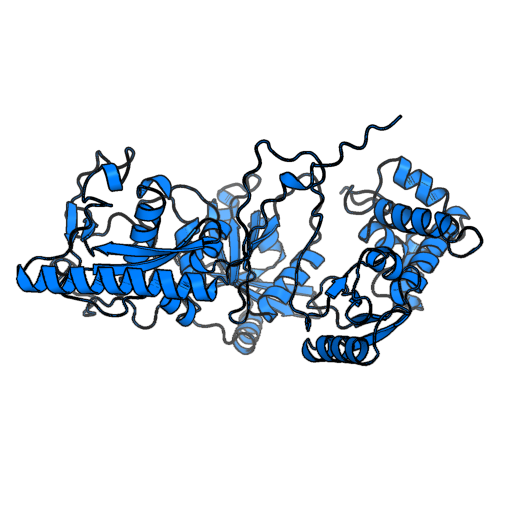51 N N . CYS A 1 442 ? 0.103 -14.677 -26.369 1.00 91.31 442 CYS A N 1
ATOM 3552 C CA . CYS A 1 442 ? 1.482 -15.133 -26.505 1.00 91.31 442 CYS A CA 1
ATOM 3553 C C . CYS A 1 442 ? 1.567 -16.660 -26.414 1.00 91.31 442 CYS A C 1
ATOM 3555 O O . CYS A 1 442 ? 0.882 -17.301 -25.610 1.00 91.31 442 CYS A O 1
ATOM 3557 N N . LYS A 1 443 ? 2.458 -17.246 -27.216 1.00 92.19 443 LYS A N 1
ATOM 3558 C CA . LYS A 1 443 ? 2.984 -18.587 -26.937 1.00 92.19 443 LYS A CA 1
ATOM 3559 C C . LYS A 1 443 ? 4.080 -18.478 -25.882 1.00 92.19 443 LYS A C 1
ATOM 3561 O O . LYS A 1 443 ? 4.664 -17.411 -25.700 1.00 92.19 443 LYS A O 1
ATOM 3566 N N . ASP A 1 444 ? 4.372 -19.591 -25.225 1.00 92.56 444 ASP A N 1
ATOM 3567 C CA . ASP A 1 444 ? 5.499 -19.684 -24.302 1.00 92.56 444 ASP A CA 1
ATOM 3568 C C . ASP A 1 444 ? 6.834 -19.751 -25.060 1.00 92.56 444 ASP A C 1
ATOM 3570 O O . ASP A 1 444 ? 7.379 -20.816 -25.343 1.00 92.56 444 ASP A O 1
ATOM 3574 N N . THR A 1 445 ? 7.321 -18.583 -25.464 1.00 90.00 445 THR A N 1
ATOM 3575 C CA . THR A 1 445 ? 8.659 -18.367 -26.020 1.00 90.00 445 THR A CA 1
ATOM 3576 C C . THR A 1 445 ? 9.537 -17.654 -24.991 1.00 90.00 445 THR A C 1
ATOM 3578 O O . THR A 1 445 ? 9.007 -16.948 -24.132 1.00 90.00 445 THR A O 1
ATOM 3581 N N . PRO A 1 446 ? 10.877 -17.779 -25.059 1.00 87.19 446 PRO A N 1
ATOM 3582 C CA . PRO A 1 446 ? 11.780 -17.035 -24.175 1.00 87.19 446 PRO A CA 1
ATOM 3583 C C . PRO A 1 446 ? 11.485 -15.535 -24.221 1.00 87.19 446 PRO A C 1
ATOM 3585 O O . PRO A 1 446 ? 11.604 -14.932 -25.285 1.00 87.19 446 PRO A O 1
ATOM 3588 N N . GLY A 1 447 ? 11.054 -14.954 -23.098 1.00 89.38 447 GLY A N 1
ATOM 3589 C CA . GLY A 1 447 ? 10.673 -13.538 -23.028 1.00 89.38 447 GLY A CA 1
ATOM 3590 C C . GLY A 1 447 ? 9.400 -13.159 -23.799 1.00 89.38 447 GLY A C 1
ATOM 3591 O O . GLY A 1 447 ? 9.195 -11.982 -24.088 1.00 89.38 447 GLY A O 1
ATOM 3592 N N . PHE A 1 448 ? 8.562 -14.133 -24.156 1.00 94.19 448 PHE A N 1
ATOM 3593 C CA . PHE A 1 448 ? 7.251 -13.944 -24.786 1.00 94.19 448 PHE A CA 1
ATOM 3594 C C . PHE A 1 448 ? 7.309 -13.138 -26.092 1.00 94.19 448 PHE A C 1
ATOM 3596 O O . PHE A 1 448 ? 7.910 -13.628 -27.050 1.00 94.19 448 PHE A O 1
ATOM 3603 N N . ILE A 1 449 ? 6.680 -11.958 -26.171 1.00 95.06 449 ILE A N 1
ATOM 3604 C CA . ILE A 1 449 ? 6.749 -11.086 -27.352 1.00 95.06 449 ILE A CA 1
ATOM 3605 C C . ILE A 1 449 ? 7.735 -9.952 -27.086 1.00 95.06 449 ILE A C 1
ATOM 3607 O O . ILE A 1 449 ? 8.732 -9.833 -27.799 1.00 95.06 449 ILE A O 1
ATOM 3611 N N . VAL A 1 450 ? 7.478 -9.129 -26.064 1.00 94.62 450 VAL A N 1
ATOM 3612 C CA . VAL A 1 450 ? 8.242 -7.897 -25.832 1.00 94.62 450 VAL A CA 1
ATOM 3613 C C . VAL A 1 450 ? 9.693 -8.209 -25.511 1.00 94.62 450 VAL A C 1
ATOM 3615 O O . VAL A 1 450 ? 10.565 -7.724 -26.220 1.00 94.62 450 VAL A O 1
ATOM 3618 N N . ASN A 1 451 ? 9.984 -9.056 -24.519 1.00 93.44 451 ASN A N 1
ATOM 3619 C CA . ASN A 1 451 ? 11.375 -9.338 -24.150 1.00 93.44 451 ASN A CA 1
ATOM 3620 C C . ASN A 1 451 ? 12.097 -10.151 -25.231 1.00 93.44 451 ASN A C 1
ATOM 3622 O O . ASN A 1 451 ? 13.293 -9.950 -25.442 1.00 93.44 451 ASN A O 1
ATOM 3626 N N . ARG A 1 452 ? 11.379 -11.006 -25.973 1.00 93.25 452 ARG A N 1
ATOM 3627 C CA . ARG A 1 452 ? 11.933 -11.750 -27.116 1.00 93.25 452 ARG A CA 1
ATOM 3628 C C . ARG A 1 452 ? 12.449 -10.829 -28.226 1.00 93.25 452 ARG A C 1
ATOM 3630 O O . ARG A 1 452 ? 13.404 -11.200 -28.901 1.00 93.25 452 ARG A O 1
ATOM 3637 N N . LEU A 1 453 ? 11.831 -9.661 -28.414 1.00 93.69 453 LEU A N 1
ATOM 3638 C CA . LEU A 1 453 ? 12.280 -8.630 -29.357 1.00 93.69 453 LEU A CA 1
ATOM 3639 C C . LEU A 1 453 ? 13.272 -7.654 -28.711 1.00 93.69 453 LEU A C 1
ATOM 3641 O O . LEU A 1 453 ? 14.289 -7.316 -29.312 1.00 93.69 453 LEU A O 1
ATOM 3645 N N . LEU A 1 454 ? 12.983 -7.225 -27.483 1.00 93.69 454 LEU A N 1
ATOM 3646 C CA . LEU A 1 454 ? 13.712 -6.186 -26.765 1.00 93.69 454 LEU A CA 1
ATOM 3647 C C . LEU A 1 454 ? 15.126 -6.636 -26.401 1.00 93.69 454 LEU A C 1
ATOM 3649 O O . LEU A 1 454 ? 16.077 -5.944 -26.737 1.00 93.69 454 LEU A O 1
ATOM 3653 N N . VAL A 1 455 ? 15.290 -7.796 -25.759 1.00 93.94 455 VAL A N 1
ATOM 3654 C CA . VAL A 1 455 ? 16.603 -8.229 -25.249 1.00 93.94 455 VAL A CA 1
ATOM 3655 C C . VAL A 1 455 ? 17.634 -8.382 -26.378 1.00 93.94 455 VAL A C 1
ATOM 3657 O O . VAL A 1 455 ? 18.719 -7.820 -26.244 1.00 93.94 455 VAL A O 1
ATOM 3660 N N . PRO A 1 456 ? 17.339 -9.042 -27.519 1.00 93.81 456 PRO A N 1
ATOM 3661 C CA . PRO A 1 456 ? 18.277 -9.080 -28.642 1.00 93.81 456 PRO A CA 1
ATOM 3662 C C . PRO A 1 456 ? 18.614 -7.712 -29.234 1.00 93.81 456 PRO A C 1
ATOM 3664 O O . PRO A 1 456 ? 19.759 -7.489 -29.617 1.00 93.81 456 PRO A O 1
ATOM 3667 N N . TYR A 1 457 ? 17.641 -6.800 -29.298 1.00 94.62 457 TYR A N 1
ATOM 3668 C CA . TYR A 1 457 ? 17.866 -5.425 -29.744 1.00 94.62 457 TYR A CA 1
ATOM 3669 C C . TYR A 1 457 ? 18.838 -4.683 -28.815 1.00 94.62 457 TYR A C 1
ATOM 3671 O O . TYR A 1 457 ? 19.797 -4.077 -29.289 1.00 94.62 457 TYR A O 1
ATOM 3679 N N . LEU A 1 458 ? 18.638 -4.792 -27.499 1.00 95.44 458 LEU A N 1
ATOM 3680 C CA . LEU A 1 458 ? 19.534 -4.204 -26.502 1.00 95.44 458 LEU A CA 1
ATOM 3681 C C . LEU A 1 458 ? 20.945 -4.796 -26.597 1.00 95.44 458 LEU A C 1
ATOM 3683 O O . LEU A 1 458 ? 21.934 -4.067 -26.581 1.00 95.44 458 LEU A O 1
ATOM 3687 N N . LEU A 1 459 ? 21.049 -6.117 -26.755 1.00 94.19 459 LEU A N 1
ATOM 3688 C CA . LEU A 1 459 ? 22.336 -6.776 -26.955 1.00 94.19 459 LEU A CA 1
ATOM 3689 C C . LEU A 1 459 ? 23.041 -6.303 -28.222 1.00 94.19 459 LEU A C 1
ATOM 3691 O O . LEU A 1 459 ? 24.256 -6.136 -28.202 1.00 94.19 459 LEU A O 1
ATOM 3695 N N . GLU A 1 460 ? 22.314 -6.094 -29.318 1.00 95.56 460 GLU A N 1
ATOM 3696 C CA . GLU A 1 460 ? 22.941 -5.593 -30.537 1.00 95.56 460 GLU A CA 1
ATOM 3697 C C . GLU A 1 460 ? 23.456 -4.165 -30.363 1.00 95.56 460 GLU A C 1
ATOM 3699 O O . GLU A 1 460 ? 24.566 -3.877 -30.799 1.00 95.56 460 GLU A O 1
ATOM 3704 N N . ALA A 1 461 ? 22.733 -3.307 -29.638 1.00 96.31 461 ALA A N 1
ATOM 3705 C CA . ALA A 1 461 ? 23.233 -1.983 -29.275 1.00 96.31 461 ALA A CA 1
ATOM 3706 C C . ALA A 1 461 ? 24.542 -2.070 -28.461 1.00 96.31 461 ALA A C 1
ATOM 3708 O O . ALA A 1 461 ? 25.505 -1.366 -28.761 1.00 96.31 461 ALA A O 1
ATOM 3709 N N . ALA A 1 462 ? 24.633 -2.997 -27.500 1.00 95.62 462 ALA A N 1
ATOM 3710 C CA . ALA A 1 462 ? 25.878 -3.248 -26.769 1.00 95.62 462 ALA A CA 1
ATOM 3711 C C . ALA A 1 462 ? 27.013 -3.753 -27.684 1.00 95.62 462 ALA A C 1
ATOM 3713 O O . ALA A 1 462 ? 28.159 -3.324 -27.544 1.00 95.62 462 ALA A O 1
ATOM 3714 N N . ARG A 1 463 ? 26.710 -4.620 -28.661 1.00 95.25 463 ARG A N 1
ATOM 3715 C CA . ARG A 1 463 ? 27.703 -5.112 -29.633 1.00 95.25 463 ARG A CA 1
ATOM 3716 C C . ARG A 1 463 ? 28.163 -4.035 -30.615 1.00 95.25 463 ARG A C 1
ATOM 3718 O O . ARG A 1 463 ? 29.312 -4.076 -31.042 1.00 95.25 463 ARG A O 1
ATOM 3725 N N . MET A 1 464 ? 27.314 -3.069 -30.961 1.00 96.94 464 MET A N 1
ATOM 3726 C CA . MET A 1 464 ? 27.730 -1.905 -31.752 1.00 96.94 464 MET A CA 1
ATOM 3727 C C . MET A 1 464 ? 28.809 -1.100 -31.019 1.00 96.94 464 MET A C 1
ATOM 3729 O O . MET A 1 464 ? 29.807 -0.725 -31.631 1.00 96.94 464 MET A O 1
ATOM 3733 N N . ILE A 1 465 ? 28.664 -0.911 -29.702 1.00 96.88 465 ILE A N 1
ATOM 3734 C CA . ILE A 1 465 ? 29.705 -0.279 -28.874 1.00 96.88 465 ILE A CA 1
ATOM 3735 C C . ILE A 1 465 ? 30.970 -1.143 -28.863 1.00 96.88 465 ILE A C 1
ATOM 3737 O O . ILE A 1 465 ? 32.072 -0.634 -29.042 1.00 96.88 465 ILE A O 1
ATOM 3741 N N . GLU A 1 466 ? 30.819 -2.457 -28.688 1.00 95.50 466 GLU A N 1
ATOM 3742 C CA . GLU A 1 466 ? 31.933 -3.413 -28.661 1.00 95.50 466 GLU A CA 1
ATOM 3743 C C . GLU A 1 466 ? 32.771 -3.390 -29.952 1.00 95.50 466 GLU A C 1
ATOM 3745 O O . GLU A 1 466 ? 33.996 -3.488 -29.892 1.00 95.50 466 GLU A O 1
ATOM 3750 N N . ARG A 1 467 ? 32.128 -3.206 -31.113 1.00 96.69 467 ARG A N 1
ATOM 3751 C CA . ARG A 1 467 ? 32.798 -3.065 -32.418 1.00 96.69 467 ARG A CA 1
ATOM 3752 C C . ARG A 1 467 ? 33.348 -1.661 -32.683 1.00 96.69 467 ARG A C 1
ATOM 3754 O O . ARG A 1 467 ? 34.145 -1.497 -33.605 1.00 96.69 467 ARG A O 1
ATOM 3761 N N . GLY A 1 468 ? 32.956 -0.673 -31.880 1.00 96.50 468 GLY A N 1
ATOM 3762 C CA . GLY A 1 468 ? 33.301 0.733 -32.085 1.00 96.50 468 GLY A CA 1
ATOM 3763 C C . GLY A 1 468 ? 32.499 1.406 -33.202 1.00 96.50 468 GLY A C 1
ATOM 3764 O O . GLY A 1 468 ? 32.984 2.371 -33.786 1.00 96.50 468 GLY A O 1
ATOM 3765 N N . ASP A 1 469 ? 31.295 0.909 -33.507 1.00 97.88 469 ASP A N 1
ATOM 3766 C CA . ASP A 1 469 ? 30.443 1.446 -34.577 1.00 97.88 469 ASP A CA 1
ATOM 3767 C C . ASP A 1 469 ? 29.910 2.852 -34.228 1.00 97.88 469 ASP A C 1
ATOM 3769 O O . ASP A 1 469 ? 29.766 3.700 -35.109 1.00 97.88 469 ASP A O 1
ATOM 3773 N N . ALA A 1 470 ? 29.602 3.097 -32.948 1.00 97.75 470 ALA A N 1
ATOM 3774 C CA . ALA A 1 470 ? 29.095 4.368 -32.429 1.00 97.75 470 ALA A CA 1
ATOM 3775 C C . ALA A 1 470 ? 29.279 4.471 -30.902 1.00 97.75 470 ALA A C 1
ATOM 3777 O O . ALA A 1 470 ? 29.477 3.463 -30.216 1.00 97.75 470 ALA A O 1
ATOM 3778 N N . THR A 1 471 ? 29.201 5.694 -30.369 1.00 97.69 471 THR A N 1
ATOM 3779 C CA . THR A 1 471 ? 29.206 5.944 -28.918 1.00 97.69 471 THR A CA 1
ATOM 3780 C C . THR A 1 471 ? 27.857 5.562 -28.288 1.00 97.69 471 THR A C 1
ATOM 3782 O O . THR A 1 471 ? 26.838 5.587 -28.988 1.00 97.69 471 THR A O 1
ATOM 3785 N N . PRO A 1 472 ? 27.805 5.229 -26.981 1.00 97.25 472 PRO A N 1
ATOM 3786 C CA . PRO A 1 472 ? 26.544 5.052 -26.259 1.00 97.25 472 PRO A CA 1
ATOM 3787 C C . PRO A 1 472 ? 25.553 6.202 -26.493 1.00 97.25 472 PRO A C 1
ATOM 3789 O O . PRO A 1 472 ? 24.389 5.973 -26.812 1.00 97.25 472 PRO A O 1
ATOM 3792 N N . GLU A 1 473 ? 26.026 7.445 -26.375 1.00 97.62 473 GLU A N 1
ATOM 3793 C CA . GLU A 1 473 ? 25.247 8.675 -26.533 1.00 97.62 473 GLU A CA 1
ATOM 3794 C C . GLU A 1 473 ? 24.637 8.808 -27.931 1.00 97.62 473 GLU A C 1
ATOM 3796 O O . GLU A 1 473 ? 23.461 9.165 -28.056 1.00 97.62 4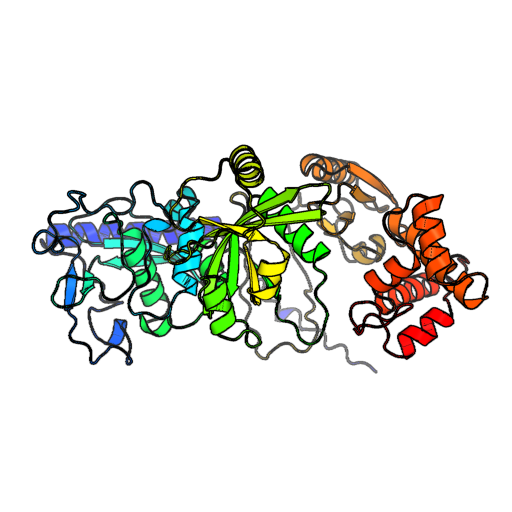73 GLU A O 1
ATOM 3801 N N . ASP A 1 474 ? 25.407 8.507 -28.979 1.00 98.25 474 ASP A N 1
ATOM 3802 C CA . ASP A 1 474 ? 24.933 8.595 -30.362 1.00 98.25 474 ASP A CA 1
ATOM 3803 C C . ASP A 1 474 ? 23.917 7.494 -30.678 1.00 98.25 474 ASP A C 1
ATOM 3805 O O . ASP A 1 474 ? 22.904 7.767 -31.327 1.00 98.25 474 ASP A O 1
ATOM 3809 N N . ILE A 1 475 ? 24.139 6.268 -30.186 1.00 98.31 475 ILE A N 1
ATOM 3810 C CA . ILE A 1 475 ? 23.185 5.158 -30.333 1.00 98.31 475 ILE A CA 1
ATOM 3811 C C . ILE A 1 475 ? 21.855 5.531 -29.674 1.00 98.31 475 ILE A C 1
ATOM 3813 O O . ILE A 1 475 ? 20.795 5.436 -30.298 1.00 98.31 475 ILE A O 1
ATOM 3817 N N . ASP A 1 476 ? 21.900 6.004 -28.431 1.00 97.94 476 ASP A N 1
ATOM 3818 C CA . ASP A 1 476 ? 20.704 6.399 -27.696 1.00 97.94 476 ASP A CA 1
ATOM 3819 C C . ASP A 1 476 ? 19.986 7.573 -28.357 1.00 97.94 476 ASP A C 1
ATOM 3821 O O . ASP A 1 476 ? 18.763 7.543 -28.504 1.00 97.94 476 ASP A O 1
ATOM 3825 N N . THR A 1 477 ? 20.728 8.580 -28.815 1.00 97.25 477 THR A N 1
ATOM 3826 C CA . THR A 1 477 ? 20.163 9.734 -29.525 1.00 97.25 477 THR A CA 1
ATOM 3827 C C . THR A 1 477 ? 19.492 9.310 -30.829 1.00 97.25 477 THR A C 1
ATOM 3829 O O . THR A 1 477 ? 18.360 9.722 -31.099 1.00 97.25 477 THR A O 1
ATOM 3832 N N . ALA A 1 478 ? 20.136 8.444 -31.617 1.00 97.88 478 ALA A N 1
ATOM 3833 C CA . ALA A 1 478 ? 19.584 7.931 -32.866 1.00 97.88 478 ALA A CA 1
ATOM 3834 C C . ALA A 1 478 ? 18.297 7.129 -32.635 1.00 97.88 478 ALA A C 1
ATOM 3836 O O . ALA A 1 478 ? 17.320 7.303 -33.364 1.00 97.88 478 ALA A O 1
ATOM 3837 N N . MET A 1 479 ? 18.248 6.293 -31.598 1.00 97.69 479 MET A N 1
ATOM 3838 C CA . MET A 1 479 ? 17.060 5.490 -31.303 1.00 97.69 479 MET A CA 1
ATOM 3839 C C . MET A 1 479 ? 15.921 6.319 -30.698 1.00 97.69 479 MET A C 1
ATOM 3841 O O . MET A 1 479 ? 14.755 6.075 -31.019 1.00 97.69 479 MET A O 1
ATOM 3845 N N . LYS A 1 480 ? 16.235 7.342 -29.896 1.00 94.56 480 LYS A N 1
ATOM 3846 C CA . LYS A 1 480 ? 15.234 8.279 -29.369 1.00 94.56 480 LYS A CA 1
ATOM 3847 C C . LYS A 1 480 ? 14.621 9.138 -30.471 1.00 94.56 480 LYS A C 1
ATOM 3849 O O . LYS A 1 480 ? 13.404 9.179 -30.618 1.00 94.56 480 LYS A O 1
ATOM 3854 N N . LEU A 1 481 ? 15.456 9.807 -31.266 1.00 92.69 481 LEU A N 1
ATOM 3855 C CA . LEU A 1 481 ? 14.994 10.780 -32.260 1.00 92.69 481 LEU A CA 1
ATOM 3856 C C . LEU A 1 481 ? 14.577 10.136 -33.587 1.00 92.69 481 LEU A C 1
ATOM 3858 O O . LEU A 1 481 ? 13.669 10.633 -34.246 1.00 92.69 481 LEU A O 1
ATOM 3862 N N . GLY A 1 482 ? 15.232 9.044 -33.987 1.00 96.25 482 GLY A N 1
ATOM 3863 C CA . GLY A 1 482 ? 14.992 8.367 -35.262 1.00 96.25 482 GLY A CA 1
ATOM 3864 C C . GLY A 1 482 ? 13.914 7.287 -35.190 1.00 96.25 482 GLY A C 1
ATOM 3865 O O . GLY A 1 482 ? 13.021 7.260 -36.032 1.00 96.25 482 GLY A O 1
ATOM 3866 N N . ALA A 1 483 ? 13.972 6.407 -34.185 1.00 93.94 483 ALA A N 1
ATOM 3867 C CA . ALA A 1 483 ? 12.993 5.326 -34.013 1.00 93.94 483 ALA A CA 1
ATOM 3868 C C . ALA A 1 483 ? 11.835 5.688 -33.064 1.00 93.94 483 ALA A C 1
ATOM 3870 O O . ALA A 1 483 ? 10.880 4.921 -32.943 1.00 93.94 483 ALA A O 1
ATOM 3871 N N . GLY A 1 484 ? 11.904 6.850 -32.405 1.00 91.38 484 GLY A N 1
ATOM 3872 C CA . GLY A 1 484 ? 10.851 7.347 -31.520 1.00 91.38 484 GLY A CA 1
ATOM 3873 C C . GLY A 1 484 ? 10.771 6.624 -30.176 1.00 91.38 484 GLY A C 1
ATOM 3874 O O . GLY A 1 484 ? 9.716 6.646 -29.540 1.00 91.38 484 GLY A O 1
ATOM 3875 N N . TYR A 1 485 ? 11.844 5.955 -29.738 1.00 91.25 485 TYR A N 1
ATOM 3876 C CA . TYR A 1 485 ? 11.846 5.322 -28.422 1.00 91.25 485 TYR A CA 1
ATOM 3877 C C . TYR A 1 485 ? 11.919 6.372 -27.302 1.00 91.25 485 TYR A C 1
ATOM 3879 O O . TYR A 1 485 ? 12.682 7.330 -27.405 1.00 91.25 485 TYR A O 1
ATOM 3887 N N . PRO A 1 486 ? 11.175 6.192 -26.195 1.00 84.06 486 PRO A N 1
ATOM 3888 C CA . PRO A 1 486 ? 11.221 7.128 -25.069 1.00 84.06 486 PRO A CA 1
ATOM 3889 C C . PRO A 1 486 ? 12.574 7.105 -24.344 1.00 84.06 486 PRO A C 1
ATOM 3891 O O . PRO A 1 486 ? 12.983 8.102 -23.759 1.00 84.06 486 PRO A O 1
ATOM 3894 N N . MET A 1 487 ? 13.271 5.969 -24.397 1.00 89.12 487 MET A N 1
ATOM 3895 C CA . MET A 1 487 ? 14.576 5.744 -23.789 1.00 89.12 487 MET A CA 1
ATOM 3896 C C . MET A 1 487 ? 15.472 5.033 -24.800 1.00 89.12 487 MET A C 1
ATOM 3898 O O . MET A 1 487 ? 15.005 4.177 -25.556 1.00 89.12 487 MET A O 1
ATOM 3902 N N . GLY A 1 488 ? 16.748 5.409 -24.830 1.00 96.25 488 GLY A N 1
ATOM 3903 C CA . GLY A 1 488 ? 17.726 4.772 -25.705 1.00 96.25 488 GLY A CA 1
ATOM 3904 C C . GLY A 1 488 ? 18.059 3.362 -25.207 1.00 96.25 488 GLY A C 1
ATOM 3905 O O . GLY A 1 488 ? 17.839 3.066 -24.031 1.00 96.25 488 GLY A O 1
ATOM 3906 N N . PRO A 1 489 ? 18.524 2.451 -26.077 1.00 97.00 489 PRO A N 1
ATOM 3907 C CA . PRO A 1 489 ? 18.816 1.078 -25.677 1.00 97.00 489 PRO A CA 1
ATOM 3908 C C . PRO A 1 489 ? 19.906 0.970 -24.606 1.00 97.00 489 PRO A C 1
ATOM 3910 O O . PRO A 1 489 ? 19.830 0.082 -23.761 1.00 97.00 489 PRO A O 1
ATOM 3913 N N . ILE A 1 490 ? 20.909 1.845 -24.618 1.00 97.62 490 ILE A N 1
ATOM 3914 C CA . ILE A 1 490 ? 22.022 1.779 -23.672 1.00 97.62 490 ILE A CA 1
ATOM 3915 C C . ILE A 1 490 ? 21.597 2.335 -22.315 1.00 97.62 490 ILE A C 1
ATOM 3917 O O . ILE A 1 490 ? 21.819 1.691 -21.289 1.00 97.62 490 ILE A O 1
ATOM 3921 N N . GLU A 1 491 ? 20.883 3.461 -22.306 1.00 94.19 491 GLU A N 1
ATOM 3922 C CA . GLU A 1 491 ? 20.232 3.979 -21.105 1.00 94.19 491 GLU A CA 1
ATOM 3923 C C . GLU A 1 491 ? 19.264 2.950 -20.504 1.00 94.19 491 GLU A C 1
ATOM 3925 O O . GLU A 1 491 ? 19.260 2.747 -19.290 1.00 94.19 491 GLU A O 1
ATOM 3930 N N . LEU A 1 492 ? 18.485 2.251 -21.338 1.00 93.88 492 LEU A N 1
ATOM 3931 C CA . LEU A 1 492 ? 17.555 1.219 -20.879 1.00 93.88 492 LEU A CA 1
ATOM 3932 C C . LEU A 1 492 ? 18.278 -0.005 -20.299 1.00 93.88 492 LEU A C 1
ATOM 3934 O O . LEU A 1 492 ? 17.813 -0.569 -19.310 1.00 93.88 492 LEU A O 1
ATOM 3938 N N . LEU A 1 493 ? 19.416 -0.411 -20.867 1.00 95.06 493 LEU A N 1
ATOM 3939 C CA . LEU A 1 493 ? 20.253 -1.477 -20.305 1.00 95.06 493 LEU A CA 1
ATOM 3940 C C . LEU A 1 493 ? 20.758 -1.120 -18.901 1.00 95.06 493 LEU A C 1
ATOM 3942 O O . LEU A 1 493 ? 20.619 -1.922 -17.975 1.00 95.06 493 LEU A O 1
ATOM 3946 N N . ASP A 1 494 ? 21.292 0.090 -18.729 1.00 94.00 494 ASP A N 1
ATOM 3947 C CA . ASP A 1 494 ? 21.750 0.583 -17.426 1.00 94.00 494 ASP A CA 1
ATOM 3948 C C . ASP A 1 494 ? 20.596 0.771 -16.427 1.00 94.00 494 ASP A C 1
ATOM 3950 O O . ASP A 1 494 ? 20.802 0.660 -15.216 1.00 94.00 494 ASP A O 1
ATOM 3954 N N . TYR A 1 495 ? 19.392 1.065 -16.921 1.00 88.56 495 TYR A N 1
ATOM 3955 C CA . TYR A 1 495 ? 18.181 1.189 -16.115 1.00 88.56 495 TYR A CA 1
ATOM 3956 C C . TYR A 1 495 ? 17.689 -0.165 -15.590 1.00 88.56 495 TYR A C 1
ATOM 3958 O O . TYR A 1 495 ? 17.431 -0.317 -14.399 1.00 88.56 495 TYR A O 1
ATOM 3966 N N . VAL A 1 496 ? 17.565 -1.159 -16.477 1.00 88.94 496 VAL A N 1
ATOM 3967 C CA . VAL A 1 496 ? 17.109 -2.520 -16.134 1.00 88.94 496 VAL A CA 1
ATOM 3968 C C . VAL A 1 496 ? 18.107 -3.231 -15.218 1.00 88.94 496 VAL A C 1
ATOM 3970 O O . VAL A 1 496 ? 17.723 -4.044 -14.374 1.00 88.94 496 VAL A O 1
ATOM 3973 N N . GLY A 1 497 ? 19.391 -2.939 -15.397 1.00 90.81 497 GLY A N 1
ATOM 3974 C CA . GLY A 1 497 ? 20.483 -3.616 -14.726 1.00 90.81 497 GLY A CA 1
ATOM 3975 C C . GLY A 1 497 ? 21.240 -4.519 -15.693 1.00 90.81 497 GLY A C 1
ATOM 3976 O O . GLY A 1 497 ? 20.672 -5.425 -16.320 1.00 90.81 497 GLY A O 1
ATOM 3977 N N . LEU A 1 498 ? 22.545 -4.284 -15.801 1.00 95.06 498 LEU A N 1
ATOM 3978 C CA . LEU A 1 498 ? 23.415 -5.040 -16.705 1.00 95.06 498 LEU A CA 1
ATOM 3979 C C . LEU A 1 498 ? 23.587 -6.496 -16.258 1.00 95.06 498 LEU A C 1
ATOM 3981 O O . LEU A 1 498 ? 23.634 -7.401 -17.090 1.00 95.06 498 LEU A O 1
ATOM 3985 N N . ASP A 1 499 ? 23.612 -6.737 -14.951 1.00 93.19 499 ASP A N 1
ATOM 3986 C CA . ASP A 1 499 ? 23.643 -8.069 -14.346 1.00 93.19 499 ASP A CA 1
ATOM 3987 C C . ASP A 1 499 ? 22.345 -8.847 -14.594 1.00 93.19 499 ASP A C 1
ATOM 3989 O O . ASP A 1 499 ? 22.398 -10.012 -14.989 1.00 93.19 499 ASP A O 1
ATOM 3993 N N . THR A 1 500 ? 21.185 -8.197 -14.453 1.00 91.25 500 THR A N 1
ATOM 3994 C CA . THR A 1 500 ? 19.877 -8.782 -14.782 1.00 91.25 500 THR A CA 1
ATOM 3995 C C . THR A 1 500 ? 19.821 -9.170 -16.257 1.00 91.25 500 THR A C 1
ATOM 3997 O O . THR A 1 500 ? 19.450 -10.294 -16.602 1.00 91.25 500 THR A O 1
ATOM 4000 N N . SER A 1 501 ? 20.237 -8.255 -17.136 1.00 93.00 501 SER A N 1
ATOM 4001 C CA . SER A 1 501 ? 20.267 -8.478 -18.583 1.00 93.00 501 SER A CA 1
ATOM 4002 C C . SER A 1 501 ? 21.194 -9.640 -18.943 1.00 93.00 501 SER A C 1
ATOM 4004 O O . SER A 1 501 ? 20.799 -10.542 -19.683 1.00 93.00 501 SER A O 1
ATOM 4006 N N . LYS A 1 502 ? 22.396 -9.685 -18.352 1.00 93.50 502 LYS A N 1
ATOM 4007 C CA . LYS A 1 502 ? 23.332 -10.801 -18.514 1.00 93.50 502 LYS A CA 1
ATOM 4008 C C . LYS A 1 502 ? 22.735 -12.124 -18.031 1.00 93.50 502 LYS A C 1
ATOM 4010 O O . LYS A 1 502 ? 22.811 -13.111 -18.756 1.00 93.50 502 LYS A O 1
ATOM 4015 N N . TYR A 1 503 ? 22.108 -12.149 -16.855 1.00 91.88 503 TYR A N 1
ATOM 4016 C CA . TYR A 1 503 ? 21.493 -13.357 -16.300 1.00 91.88 503 TYR A CA 1
ATOM 4017 C C . TYR A 1 503 ? 20.424 -13.941 -17.234 1.00 91.88 503 TYR A C 1
ATOM 4019 O O . TYR A 1 503 ? 20.405 -15.149 -17.487 1.00 91.88 503 TYR A O 1
ATOM 4027 N N . ILE A 1 504 ? 19.564 -13.083 -17.794 1.00 90.94 504 ILE A N 1
ATOM 4028 C CA . ILE A 1 504 ? 18.535 -13.483 -18.764 1.00 90.94 504 ILE A CA 1
ATOM 4029 C C . ILE A 1 504 ? 19.186 -14.103 -20.006 1.00 90.94 504 ILE A C 1
ATOM 4031 O O . ILE A 1 504 ? 18.804 -15.198 -20.428 1.00 90.94 504 ILE A O 1
ATOM 4035 N N . VAL A 1 505 ? 20.185 -13.426 -20.573 1.00 92.44 505 VAL A N 1
ATOM 4036 C CA . VAL A 1 505 ? 20.835 -13.829 -21.827 1.00 92.44 505 VAL A CA 1
ATOM 4037 C C . VAL A 1 505 ? 21.644 -15.109 -21.661 1.00 92.44 505 VAL A C 1
ATOM 4039 O O . VAL A 1 505 ? 21.536 -15.996 -22.504 1.00 92.44 505 VAL A O 1
ATOM 4042 N N . ASP A 1 506 ? 22.378 -15.266 -20.561 1.00 91.75 506 ASP A N 1
ATOM 4043 C CA . ASP A 1 506 ? 23.101 -16.501 -20.244 1.00 91.75 506 ASP A CA 1
ATOM 4044 C C . ASP A 1 506 ? 22.128 -17.682 -20.097 1.00 91.75 506 ASP A C 1
ATOM 4046 O O . ASP A 1 506 ? 22.369 -18.774 -20.625 1.00 91.75 506 ASP A O 1
ATOM 4050 N N . GLY A 1 507 ? 20.986 -17.457 -19.434 1.00 90.06 507 GLY A N 1
ATOM 4051 C CA . GLY A 1 507 ? 19.910 -18.440 -19.322 1.00 90.06 507 GLY A CA 1
ATOM 4052 C C . GLY A 1 507 ? 19.345 -18.842 -20.686 1.00 90.06 507 GLY A C 1
ATOM 4053 O O . GLY A 1 507 ? 19.211 -20.032 -20.983 1.00 90.06 507 GLY A O 1
ATOM 4054 N N . TRP A 1 508 ? 19.065 -17.866 -21.552 1.00 91.81 508 TRP A N 1
ATOM 4055 C CA . TRP A 1 508 ? 18.568 -18.120 -22.905 1.00 91.81 508 TRP A CA 1
ATOM 4056 C C . TRP A 1 508 ? 19.607 -18.805 -23.786 1.00 91.81 508 TRP A C 1
ATOM 4058 O O . TRP A 1 508 ? 19.266 -19.759 -24.479 1.00 91.81 508 TRP A O 1
ATOM 4068 N N . LYS A 1 509 ? 20.877 -18.400 -23.727 1.00 91.50 509 LYS A N 1
ATOM 4069 C CA . LYS A 1 509 ? 21.964 -19.032 -24.480 1.00 91.50 509 LYS A CA 1
ATOM 4070 C C . LYS A 1 509 ? 22.164 -20.485 -24.067 1.00 91.50 509 LYS A C 1
ATOM 4072 O O . LYS A 1 509 ? 22.375 -21.339 -24.925 1.00 91.50 509 LYS A O 1
ATOM 4077 N N . LYS A 1 510 ? 22.062 -20.783 -22.770 1.00 90.81 510 LYS A N 1
ATOM 4078 C CA . LYS A 1 510 ? 22.148 -22.152 -22.248 1.00 90.81 510 LYS A CA 1
ATOM 4079 C C . LYS A 1 510 ? 21.012 -23.036 -22.767 1.00 90.81 510 LYS A C 1
ATOM 4081 O O . LYS A 1 510 ? 21.257 -24.187 -23.117 1.00 90.81 510 LYS A O 1
ATOM 4086 N N . LEU A 1 511 ? 19.786 -22.513 -22.808 1.00 87.19 511 LEU A N 1
ATOM 4087 C CA . LEU A 1 511 ? 18.609 -23.251 -23.284 1.00 87.19 511 LEU A CA 1
ATOM 4088 C C . LEU A 1 511 ? 18.544 -23.344 -24.819 1.00 87.19 511 LEU A C 1
ATOM 4090 O O . LEU A 1 511 ? 18.072 -24.343 -25.355 1.00 87.19 511 LEU A O 1
ATOM 4094 N N . TYR A 1 512 ? 19.042 -22.327 -25.523 1.00 89.69 512 TYR A N 1
ATOM 4095 C CA . TYR A 1 512 ? 18.964 -22.183 -26.978 1.00 89.69 512 TYR A CA 1
ATOM 4096 C C . TYR A 1 512 ? 20.348 -21.846 -27.565 1.00 89.69 512 TYR A C 1
ATOM 4098 O O . TYR A 1 512 ? 20.561 -20.750 -28.090 1.00 89.69 512 TYR A O 1
ATOM 4106 N N . PRO A 1 513 ? 21.315 -22.781 -27.518 1.00 89.81 513 PRO A N 1
ATOM 4107 C CA . PRO A 1 513 ? 22.710 -22.509 -27.875 1.00 89.81 513 PRO A CA 1
ATOM 4108 C C . PRO A 1 513 ? 22.909 -22.119 -29.341 1.00 89.81 513 PRO A C 1
ATOM 4110 O O . PRO A 1 513 ? 23.869 -21.417 -29.660 1.00 89.81 513 PRO A O 1
ATOM 4113 N N . ASN A 1 514 ? 21.998 -22.530 -30.221 1.00 91.56 514 ASN A N 1
ATOM 4114 C CA . ASN A 1 514 ? 22.094 -22.296 -31.660 1.00 91.56 514 ASN A CA 1
ATOM 4115 C C . ASN A 1 514 ? 21.367 -21.028 -32.125 1.00 91.56 514 ASN A C 1
ATOM 4117 O O . ASN A 1 514 ? 21.414 -20.724 -33.310 1.00 91.56 514 ASN A O 1
ATOM 4121 N N . GLU A 1 515 ? 20.698 -20.299 -31.229 1.00 91.25 515 GLU A N 1
ATOM 4122 C CA . GLU A 1 515 ? 20.002 -19.055 -31.561 1.00 91.25 515 GLU A CA 1
ATOM 4123 C C . GLU A 1 515 ? 21.013 -17.889 -31.609 1.00 91.25 515 GLU A C 1
ATOM 4125 O O . GLU A 1 515 ? 21.558 -17.513 -30.562 1.00 91.25 515 GLU A O 1
ATOM 4130 N N . PRO A 1 516 ? 21.314 -17.310 -32.792 1.00 88.81 516 PRO A N 1
ATOM 4131 C CA . PRO A 1 516 ? 22.357 -16.289 -32.920 1.00 88.81 516 PRO A CA 1
ATOM 4132 C C . PRO A 1 516 ? 22.020 -15.002 -32.168 1.00 88.81 516 PRO A C 1
ATOM 4134 O O . PRO A 1 516 ? 22.910 -14.354 -31.622 1.00 88.81 516 PRO A O 1
ATOM 4137 N N . SER A 1 517 ? 20.731 -14.665 -32.073 1.00 88.38 517 SER A N 1
ATOM 4138 C CA . SER A 1 517 ? 20.267 -13.462 -31.379 1.00 88.38 517 SER A CA 1
ATOM 4139 C C . SER A 1 517 ? 20.578 -13.463 -29.873 1.00 88.38 517 SER A C 1
ATOM 4141 O O . SER A 1 517 ? 20.608 -12.399 -29.256 1.00 88.38 517 SER A O 1
ATOM 4143 N N . PHE A 1 518 ? 20.887 -14.630 -29.291 1.00 90.69 518 PHE A N 1
ATOM 4144 C CA . PHE A 1 518 ? 21.183 -14.815 -27.862 1.00 90.69 518 PHE A CA 1
ATOM 4145 C C . PHE A 1 518 ? 22.670 -14.947 -27.548 1.00 90.69 518 PHE A C 1
ATOM 4147 O O . PHE A 1 518 ? 23.043 -15.381 -26.461 1.00 90.69 518 PHE A O 1
ATOM 4154 N N . GLN A 1 519 ? 23.546 -14.623 -28.497 1.00 86.06 519 GLN A N 1
ATOM 4155 C CA . GLN A 1 519 ? 24.976 -14.560 -28.213 1.00 86.06 519 GLN A CA 1
ATOM 4156 C C . GLN A 1 519 ? 25.261 -13.510 -27.131 1.00 86.06 519 GLN A C 1
ATOM 4158 O O . GLN A 1 519 ? 24.705 -12.415 -27.155 1.00 86.06 519 GLN A O 1
ATOM 4163 N N . ALA A 1 520 ? 26.124 -13.830 -26.171 1.00 80.00 520 ALA A N 1
ATOM 4164 C CA . ALA A 1 520 ? 26.554 -12.849 -25.183 1.00 80.00 520 ALA A CA 1
ATOM 4165 C C . ALA A 1 520 ? 27.372 -11.725 -25.854 1.00 80.00 520 ALA A C 1
ATOM 4167 O O . ALA A 1 520 ? 27.912 -11.914 -26.944 1.00 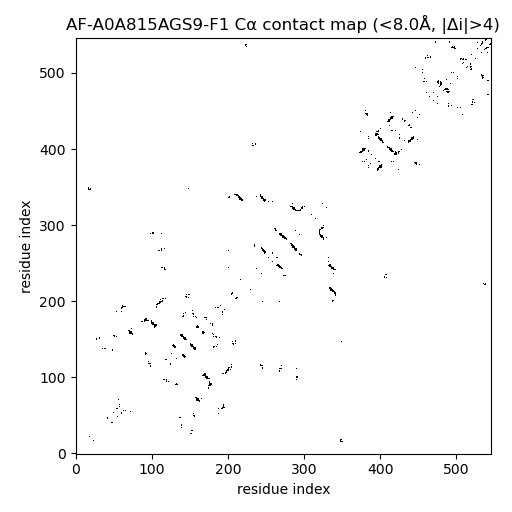80.00 520 ALA A O 1
ATOM 4168 N N . SER A 1 521 ? 27.446 -10.561 -25.207 1.00 89.38 521 SER A N 1
ATOM 4169 C CA . SER A 1 521 ? 28.413 -9.506 -25.541 1.00 89.38 521 SER A CA 1
ATOM 4170 C C . SER A 1 521 ? 29.579 -9.595 -24.559 1.00 89.38 521 SER A C 1
ATOM 4172 O O . SER A 1 521 ? 29.350 -9.650 -23.346 1.00 89.38 521 SER A O 1
ATOM 4174 N N . GLU A 1 522 ? 30.819 -9.606 -25.054 1.00 92.75 522 GLU A N 1
ATOM 4175 C CA . GLU A 1 522 ? 31.989 -9.646 -24.166 1.00 92.75 522 GLU A CA 1
ATOM 4176 C C . GLU A 1 522 ? 32.163 -8.326 -23.419 1.00 92.75 522 GLU A C 1
ATOM 4178 O O . GLU A 1 522 ? 32.594 -8.312 -22.263 1.00 92.75 522 GLU A O 1
ATOM 4183 N N . LEU A 1 523 ? 31.739 -7.217 -24.030 1.00 94.69 523 LEU A N 1
ATOM 4184 C CA . LEU A 1 523 ? 31.674 -5.928 -23.353 1.00 94.69 523 LEU A CA 1
ATOM 4185 C C . LEU A 1 523 ? 30.723 -5.981 -22.151 1.00 94.69 523 LEU A C 1
ATOM 4187 O O . LEU A 1 523 ? 31.104 -5.577 -21.053 1.00 94.69 523 LEU A O 1
ATOM 4191 N N . LEU A 1 524 ? 29.522 -6.542 -22.327 1.00 94.81 524 LEU A N 1
ATOM 4192 C CA . LEU A 1 524 ? 28.576 -6.720 -21.224 1.00 94.81 524 LEU A CA 1
ATOM 4193 C C . LEU A 1 524 ? 29.158 -7.621 -20.121 1.00 94.81 524 LEU A C 1
ATOM 4195 O O . LEU A 1 524 ? 29.070 -7.280 -18.942 1.00 94.81 524 LEU A O 1
ATOM 4199 N N . ASN A 1 525 ? 29.799 -8.738 -20.489 1.00 94.56 525 ASN A N 1
ATOM 4200 C CA . ASN A 1 525 ? 30.465 -9.630 -19.532 1.00 94.56 525 ASN A CA 1
ATOM 4201 C C . ASN A 1 525 ? 31.523 -8.893 -18.705 1.00 94.56 525 ASN A C 1
ATOM 4203 O O . ASN A 1 525 ? 31.578 -9.058 -17.486 1.00 94.56 525 ASN A O 1
ATOM 4207 N N . LYS A 1 526 ? 32.344 -8.073 -19.367 1.00 96.19 526 LYS A N 1
ATOM 4208 C CA . LYS A 1 526 ? 33.397 -7.287 -18.729 1.00 96.19 526 LYS A CA 1
ATOM 4209 C C . LYS A 1 526 ? 32.823 -6.269 -17.745 1.00 96.19 526 LYS A C 1
ATOM 4211 O O . LYS A 1 526 ? 33.250 -6.247 -16.596 1.00 96.19 526 LYS A O 1
ATOM 4216 N N . ILE A 1 527 ? 31.847 -5.463 -18.169 1.00 95.44 527 ILE A N 1
ATOM 4217 C CA . ILE A 1 527 ? 31.254 -4.409 -17.328 1.00 95.44 527 ILE A CA 1
ATOM 4218 C C . ILE A 1 527 ? 30.593 -5.021 -16.081 1.00 95.44 527 ILE A C 1
ATOM 4220 O O . ILE A 1 527 ? 30.837 -4.564 -14.964 1.00 95.44 527 ILE A O 1
ATOM 4224 N N . VAL A 1 528 ? 29.843 -6.117 -16.244 1.00 95.44 528 VAL A N 1
ATOM 4225 C CA . VAL A 1 528 ? 29.247 -6.840 -15.108 1.00 95.44 528 VAL A CA 1
ATOM 4226 C C . VAL A 1 528 ? 30.327 -7.450 -14.206 1.00 95.44 528 VAL A C 1
ATOM 4228 O O . VAL A 1 528 ? 30.216 -7.376 -12.985 1.00 95.44 528 VAL A O 1
ATOM 4231 N N . GLY A 1 529 ? 31.403 -8.005 -14.772 1.00 95.06 529 GLY A N 1
ATOM 4232 C CA . GLY A 1 529 ? 32.542 -8.527 -14.004 1.00 95.06 529 GLY A CA 1
ATOM 4233 C C . GLY A 1 529 ? 33.266 -7.468 -13.161 1.00 95.06 529 GLY A C 1
ATOM 4234 O O . GLY A 1 529 ? 33.856 -7.802 -12.137 1.00 95.06 529 GLY A O 1
ATOM 4235 N N . GLU A 1 530 ? 33.179 -6.194 -13.549 1.00 95.94 530 GLU A N 1
ATOM 4236 C CA . GLU A 1 530 ? 33.703 -5.045 -12.799 1.00 95.94 530 GLU A CA 1
ATOM 4237 C C . GLU A 1 530 ? 32.741 -4.538 -11.702 1.00 95.94 530 GLU A C 1
ATOM 4239 O O . GLU A 1 530 ? 33.051 -3.557 -11.027 1.00 95.94 530 GLU A O 1
ATOM 4244 N N . GLY A 1 531 ? 31.576 -5.171 -11.513 1.00 92.94 531 GLY A N 1
ATOM 4245 C CA . GLY A 1 531 ? 30.567 -4.739 -10.537 1.00 92.94 531 GLY A CA 1
ATOM 4246 C C . GLY A 1 531 ? 29.798 -3.481 -10.954 1.00 92.94 531 GLY A C 1
ATOM 4247 O O . GLY A 1 531 ? 29.207 -2.808 -10.112 1.00 92.94 531 GLY A O 1
ATOM 4248 N N . LYS A 1 532 ? 29.825 -3.135 -12.245 1.00 94.44 532 LYS A N 1
ATOM 4249 C CA . LYS A 1 532 ? 29.096 -1.999 -12.816 1.00 94.44 532 LYS A CA 1
ATOM 4250 C C . LYS A 1 532 ? 27.781 -2.505 -13.391 1.00 94.44 532 LYS A C 1
ATOM 4252 O O . LYS A 1 532 ? 27.749 -3.105 -14.460 1.00 94.44 532 LYS A O 1
ATOM 4257 N N . PHE A 1 533 ? 26.688 -2.314 -12.669 1.00 93.12 533 PHE A N 1
ATOM 4258 C CA . PHE A 1 533 ? 25.373 -2.833 -13.034 1.00 93.12 533 PHE A CA 1
ATOM 4259 C C . PHE A 1 533 ? 24.427 -1.773 -13.602 1.00 93.12 533 PHE A C 1
ATOM 4261 O O . PHE A 1 533 ? 23.258 -2.076 -13.813 1.00 93.12 533 PHE A O 1
ATOM 4268 N N . GLY A 1 534 ? 24.911 -0.561 -13.877 1.00 91.62 534 GLY A N 1
ATOM 4269 C CA . GLY A 1 534 ? 24.101 0.553 -14.363 1.00 91.62 534 GLY A CA 1
ATOM 4270 C C . GLY A 1 534 ? 23.736 1.522 -13.242 1.00 91.62 534 GLY A C 1
ATOM 4271 O O . GLY A 1 534 ? 24.557 1.804 -12.363 1.00 91.62 534 GLY A O 1
ATOM 4272 N N . ARG A 1 535 ? 22.504 2.045 -13.265 1.00 87.56 535 ARG A N 1
ATOM 4273 C CA . ARG A 1 535 ? 22.053 3.089 -12.326 1.00 87.56 535 ARG A CA 1
ATOM 4274 C C . ARG A 1 535 ? 22.160 2.657 -10.864 1.00 87.56 535 ARG A C 1
ATOM 4276 O O . ARG A 1 535 ? 22.640 3.437 -10.047 1.00 87.56 535 ARG A O 1
ATOM 4283 N N . LYS A 1 536 ? 21.809 1.403 -10.560 1.00 82.12 536 LYS A N 1
ATOM 4284 C CA . LYS A 1 536 ? 21.810 0.869 -9.186 1.00 82.12 536 LYS A CA 1
ATOM 4285 C C . LYS A 1 536 ? 23.190 0.835 -8.519 1.00 82.12 536 LYS A C 1
ATOM 4287 O O . LYS A 1 536 ? 23.288 0.960 -7.315 1.00 82.12 536 LYS A O 1
ATOM 4292 N N . THR A 1 537 ? 24.276 0.741 -9.288 1.00 86.25 537 THR A N 1
ATOM 4293 C CA . THR A 1 537 ? 25.657 0.823 -8.757 1.00 86.25 537 THR A CA 1
ATOM 4294 C C . THR A 1 537 ? 26.323 2.171 -9.048 1.00 86.25 537 THR A C 1
ATOM 4296 O O . THR A 1 537 ? 27.537 2.327 -8.883 1.00 86.25 537 THR A O 1
ATOM 4299 N N . GLY A 1 538 ? 25.562 3.139 -9.564 1.00 85.44 538 GLY A N 1
ATOM 4300 C CA . GLY A 1 538 ? 26.061 4.443 -9.991 1.00 85.44 538 GLY A CA 1
ATOM 4301 C C . GLY A 1 538 ? 26.974 4.411 -11.227 1.00 85.44 538 GLY A C 1
ATOM 4302 O O . GLY A 1 538 ? 27.575 5.428 -11.562 1.00 85.44 538 GLY A O 1
ATOM 4303 N N . ALA A 1 539 ? 27.125 3.271 -11.905 1.00 91.50 539 ALA A N 1
ATOM 4304 C CA . ALA A 1 539 ? 28.000 3.119 -13.068 1.00 91.50 539 ALA A CA 1
ATOM 4305 C C . ALA A 1 539 ? 27.632 1.875 -13.893 1.00 91.50 539 ALA A C 1
ATOM 4307 O O . ALA A 1 539 ? 27.413 0.799 -13.332 1.00 91.50 539 ALA A O 1
ATOM 4308 N N . GLY A 1 540 ? 27.634 2.019 -15.218 1.00 94.00 540 GLY A N 1
ATOM 4309 C CA . GLY A 1 540 ? 27.397 0.976 -16.220 1.00 94.00 540 GLY A CA 1
ATOM 4310 C C . GLY A 1 540 ? 28.074 1.350 -17.537 1.00 94.00 540 GLY A C 1
ATOM 4311 O O . GLY A 1 540 ? 29.280 1.609 -17.549 1.00 94.00 540 GLY A O 1
ATOM 4312 N N . PHE A 1 541 ? 27.304 1.419 -18.625 1.00 94.81 541 PHE A N 1
ATOM 4313 C CA . PHE A 1 541 ? 27.758 2.077 -19.856 1.00 94.81 541 PHE A CA 1
ATOM 4314 C C . PHE A 1 541 ? 27.942 3.585 -19.655 1.00 94.81 541 PHE A C 1
ATOM 4316 O O . PHE A 1 541 ? 28.872 4.166 -20.211 1.00 94.81 541 PHE A O 1
ATOM 4323 N N . TYR A 1 542 ? 27.110 4.194 -18.806 1.00 93.50 542 TYR A N 1
ATOM 4324 C CA . TYR A 1 542 ? 27.249 5.577 -18.361 1.00 93.50 542 TYR A CA 1
ATOM 4325 C C . TYR A 1 542 ? 27.787 5.671 -16.928 1.00 93.50 542 TYR A C 1
ATOM 4327 O O . TYR A 1 542 ? 27.718 4.726 -16.136 1.00 93.50 542 TYR A O 1
ATOM 4335 N N . ASN A 1 543 ? 28.310 6.846 -16.570 1.00 90.44 543 ASN A N 1
ATOM 4336 C CA . ASN A 1 543 ? 28.668 7.180 -15.193 1.00 90.44 543 ASN A CA 1
ATOM 4337 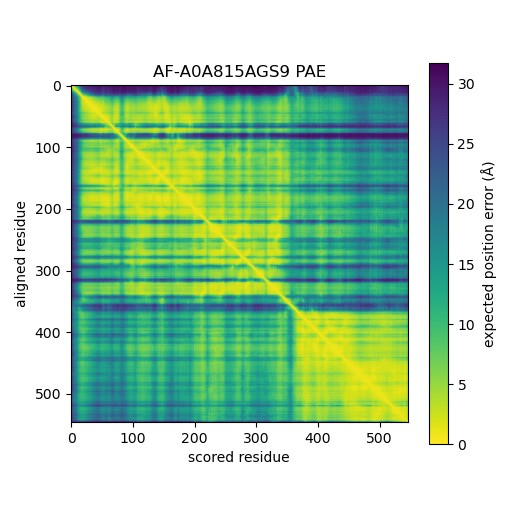C C . ASN A 1 543 ? 27.544 8.000 -14.544 1.00 90.44 543 ASN A C 1
ATOM 4339 O O . ASN A 1 543 ? 27.193 9.068 -15.043 1.00 90.44 543 ASN A O 1
ATOM 4343 N N . TYR A 1 544 ? 27.011 7.510 -13.425 1.00 84.19 544 TYR A N 1
ATOM 4344 C CA . TYR A 1 544 ? 25.930 8.150 -12.670 1.00 84.19 544 TYR A CA 1
ATOM 4345 C C . TYR A 1 544 ? 26.389 8.696 -11.314 1.00 84.19 544 TYR A C 1
ATOM 4347 O O . TYR A 1 544 ? 25.586 9.297 -10.601 1.00 84.19 544 TYR A O 1
ATOM 4355 N N . LYS A 1 545 ? 27.666 8.522 -10.949 1.00 74.06 545 LYS A N 1
ATOM 4356 C CA . LYS A 1 545 ? 28.247 9.178 -9.776 1.00 74.06 545 LYS A CA 1
ATOM 4357 C C . LYS A 1 545 ? 28.436 10.658 -10.107 1.00 74.06 545 LYS A C 1
ATOM 4359 O O . LYS A 1 545 ? 29.247 10.988 -10.973 1.00 74.06 545 LYS A O 1
ATOM 4364 N N . LYS A 1 546 ? 27.644 11.516 -9.462 1.00 50.72 546 LYS A N 1
ATOM 4365 C CA . LYS A 1 546 ? 27.824 12.972 -9.487 1.00 50.72 546 LYS A CA 1
ATOM 4366 C C . LYS A 1 546 ? 28.819 13.411 -8.431 1.00 50.72 546 LYS A C 1
ATOM 4368 O O . LYS A 1 546 ? 28.734 12.872 -7.306 1.00 50.72 546 LYS A O 1
#